Protein 6YSB (pdb70)

Nearest PDB structures (foldseek):
  6ysb-assembly2_A  TM=1.001E+00  e=8.810E-78  Pyrus ussuriensis x Pyrus communis
  6ytz-assembly1_A-2  TM=9.873E-01  e=4.097E-73  Malus domestica
  6eow-assembly1_A  TM=9.818E-01  e=2.824E-66  Rubus idaeus
  6eow-assembly2_D-2  TM=9.866E-01  e=6.032E-65  Rubus idaeus
  4nh4-assembly1_A  TM=9.826E-01  e=3.042E-58  Zingiber officinale

InterPro domains:
  IPR011032 GroES-like superfamily [SSF50129] (9-176)
  IPR011032 GroES-like superfamily [SSF50129] (292-344)
  IPR013149 Alcohol dehydrogenase-like, C-terminal [PF00107] (171-303)
  IPR020843 Enoylreductase domain [SM00829] (47-344)
  IPR036291 NAD(P)-binding domain superfamily [SSF51735] (138-308)
  IPR041694 Oxidoreductase, N-terminal domain [PF16884] (12-121)
  IPR045010 Medium-chain dehydrogenase/reductase [PTHR43205] (10-347)

Radius of gyration: 29.56 Å; Cα contacts (8 Å, |Δi|>4): 1558; chains: 2; bounding box: 52×94×72 Å

Organism: NCBI:txid2448454

Sequence (678 aa):
ISNKQVILKDYVTGFPKESDMQLTTATTKLKLPEGSKGVLVKNLYLSCDPYMRSRMTKREPGASDSFDAGSPIVGYGVAKVLESGDPKFKKGDLIWGMTGWEEYSVITSTESLFKIQHIDVPLSYYTGILGMPGMTAYAGFYEICNPKKGETVFVSAASGAVGQLVGQFAKLLGCYVVGSAGSKEKVDLLKNKFGFDKAFNYKEEPDLDAALKRYFPEGIDIYFENVGGKMLDAVLPNMRVHGRIAVCGLISQYNIDEPEGCRNLMYLIIKQVRMQGFLVFSYYHLYEKFLEMVLPAIKEGKLTYVEDVVEGLESAPAALIGLYAGRNVGKQVVVVSREISNKQVILKDYVTGFPKESDMQLTTATTKLKLPEGSKGVLVKNLYLSCDPYMRSRMTKREPGASDSFDAGSPIVGYGVAKVLESGDPKFKKGDLIWGMTGWEEYSVITSTESLFKIQHIDVPLSYYTGILGMPGMTAYAGFYEICNPKKGETVFVSAASGAVGQLVGQFAKLLGCYVVGSAGSKEKVDLLKNKFGFDKAFNYKEEPDLDAALKRYFPEGIDIYFENVGGKMLDAVLPNMRVHGRIAVCGLISQYNIDEPEGCRNLMYLIIKQVRMQGFLVFSYYHLYEKFLEMVLPAIKEGKLTYVEDVVEGLESAPAALIGLYAGRNVGKQVVVVSRE

Solvent-accessible surface area: 30270 Å² total; per-residue (Å²): 119,67,9,76,25,0,24,0,95,73,89,11,138,42,93,2,118,92,61,6,10,87,68,56,83,31,117,30,194,48,148,11,79,179,73,26,89,0,0,5,0,50,0,2,21,0,0,1,2,69,72,0,15,16,42,0,46,113,80,140,115,74,62,97,120,18,4,94,42,55,44,28,0,49,0,25,2,0,2,59,0,25,71,39,33,17,133,127,7,146,154,38,28,39,2,14,4,64,6,6,0,20,42,29,4,65,22,106,58,4,142,98,21,47,61,9,141,86,112,92,11,74,33,8,38,2,1,0,2,0,0,20,6,0,0,11,0,16,0,0,0,66,84,5,0,104,27,147,160,58,27,28,0,0,0,0,40,0,8,25,10,25,1,2,2,0,0,10,1,0,67,101,60,38,3,74,0,0,0,1,5,17,34,106,56,20,17,21,10,0,79,41,68,8,38,7,54,47,4,5,28,86,121,133,41,140,71,18,46,52,0,0,100,131,31,4,111,146,10,0,13,0,0,0,0,18,26,1,16,114,7,14,24,15,0,0,37,8,4,92,87,112,0,21,1,0,28,36,25,63,49,13,82,89,49,154,139,38,70,130,50,49,212,43,80,126,63,45,128,97,67,112,16,92,76,70,51,24,88,13,112,78,43,71,141,19,12,106,113,0,10,132,72,0,8,68,14,24,102,116,58,126,4,35,16,27,54,39,80,19,102,15,3,83,50,0,10,45,12,0,11,8,22,18,34,33,161,19,40,1,9,7,0,0,7,25,28,128,141,144,62,9,77,25,0,22,0,95,73,85,5,136,30,91,1,133,92,72,24,9,86,71,58,85,34,113,27,154,65,129,30,78,183,70,27,164,0,0,4,0,52,0,2,25,0,0,2,3,68,76,0,7,11,48,0,34,127,83,127,104,68,56,91,97,23,8,84,34,54,37,30,0,48,0,35,1,0,0,60,1,33,70,40,34,29,133,128,3,144,134,43,29,30,0,14,0,59,5,5,0,20,41,41,4,64,18,106,51,15,146,82,13,44,96,13,140,60,117,97,10,70,34,7,37,2,2,0,2,0,0,21,6,0,0,11,0,15,0,0,0,59,76,6,0,86,23,94,172,58,19,28,0,0,0,0,38,0,7,21,12,27,1,2,3,0,0,12,0,0,70,96,61,34,3,75,0,0,0,1,3,14,36,108,54,21,16,19,13,0,77,40,64,8,39,8,59,59,1,6,21,65,129,137,39,139,72,26,52,43,0,0,104,134,18,4,114,134,12,0,13,0,0,0,0,18,22,0,17,71,2,15,23,14,0,0,37,8,4,92,83,116,0,18,1,0,28,34,25,59,52,12,93,91,57,150,143,33,76,135,52,51,194,42,77,125,62,43,129,97,58,107,17,92,73,69,50,24,85,17,120,77,43,70,142,23,12,107,100,0,14,135,66,0,6,70,11,23,91,111,58,130,2,36,15,25,54,34,68,34,94,14,3,101,34,0,10,44,8,0,12,9,21,18,37,33,157,21,38,1,9,7,0,0,5,26,26,139,134

Foldseek 3Di:
DKKWFWAQADQDDAQDDLVSTDIDIDDDPQDDPPPFQWFKWFFFKFFQDLVLSVLSHQDDPPPVHHDDNGFFRKGKGKTATCGHNHVVDDGGFIKIFIAGLMRMGTDRDCPGIDGDDDVVDPSNCCNACLHDLVLLLVCLQVVFFVDAAAFEEEEECLQARNNLNNQLVCVVRNYQYEYEAADPVQQCCCCPVSPHNGYDHPNPDPALLVVQCVRQVQAHQEYAAAAAFPNVLSRLVRYAAAHEYEHEHRSNVSHPPTDDDRDRCVSCVVRVYHYDYDHSVVPCVCSVVSCVPVVVCVVVVSGDFDEQEAEASVCVSVLNSCVSVSNTGYIYMYGHDND/DKKWFWFQAAQDDAADDLVSIDIDIDDDPQDDPPPFQWFKWFFFKFFQDLVLRVQSHQDDPDPVHHDDHPFFRKGKTKTATCDHNHVVDDGGWIKIDIFGLMRMGTDRDCPGIDTDDDVVDPSNCCNACLHDLVLLLCCLQVVFFVDAAAFEEEEEVLQARNNLNNQLVQVVRNYQYEYEAADPVQQCCCCPVRPHNGYDHPNPDPQLLVVQCVRQVQAHQEYAAAAAFPNVLSRLVRYAAQHEYEHEHRSNVSNPPTDPDRDRCVSCVVRVYHYDYDDSVVPCVCSVVSCVPPVVCPVVVSGDFDEQEAEASVCVSVQNSCVSVRNTRYTYMYGHHND

Secondary structure (DSSP, 8-state):
-EEEEEEE-S---SS--GGGEEEEEEE----PPTT--SEEEEEEEEEE-THHHHHTS--SS----PPPTTSB-EEEEEEEEEEESSTT--TT-EEEEEEESBSEEEES--TT-EE----SS-GGGGGTTTSHHHHHHHIIIIIIS---TT-EEEESSTTSHHHHHHHHHHHHHT-EEEEEESSHHHHHHHHHTS--SEEEEGGG-S-HHHHHHHH-TT-EEEEEESS-HHHHHHHGGGEEEEEEEEE---GGGG-TTS--S---THHHHHTT-EEEE--GGGGGGGHHHHHHHHHHHHHTTSS---EEEEESGGGHHHHHHHHHTT--SSEEEEES---/-EEEEEEE-S---SS--GGGEEEEEEE----PPTT--SEEEEEEEEEE-GGGGGGGS--SS----PPPTTSB-EEEEEEEEEEESSTTS-TT-EEEEEEESBSEEEES--TTEEE----SS-GGGGGTTTSHHHHHHHIIIIIIS---TT-EEEETTTTSHHHHHHHHHHHHHT-EEEEEESSHHHHHHHHHTS--SEEEEGGG-S-HHHHHHHH-TT-EEEEEESS-HHHHHHHGGGEEEEEEEEE---GGGG-TTSPPS---THHHHHTT-EEEE--GGGGGGGHHHHHHHHHHHHHTTSS---EEEEESGGGHHHHHHHHHTT-S-SEEEEES---

B-factor: mean 25.95, std 15.68, range [11.74, 223.06]

Structure (mmCIF, N/CA/C/O backbone):
data_6YSB
#
_entry.id   6YSB
#
_cell.length_a   156.609
_cell.length_b   68.666
_cell.length_c   68.944
_cell.angle_alpha   90.000
_cell.angle_beta   111.380
_cell.angle_gamma   90.000
#
_symmetry.space_group_name_H-M   'C 1 2 1'
#
loop_
_entity.id
_entity.type
_entity.pdbx_description
1 polymer '2-alkenal reductase (NADP(+)-dependent)-like'
2 non-polymer 'SULFATE ION'
3 water water
#
loop_
_atom_site.group_PDB
_atom_site.id
_atom_site.type_symbol
_atom_site.label_atom_id
_atom_site.label_alt_id
_atom_site.label_comp_id
_atom_site.label_asym_id
_atom_site.label_entity_id
_atom_site.label_seq_id
_atom_site.pdbx_PDB_ins_code
_atom_site.Cartn_x
_atom_site.Cartn_y
_atom_site.Cartn_z
_atom_site.occupancy
_atom_site.B_iso_or_equiv
_atom_site.auth_seq_id
_atom_site.auth_comp_id
_atom_site.auth_asym_id
_atom_site.auth_atom_id
_atom_site.pdbx_PDB_model_num
ATOM 1 N N . ILE A 1 9 ? -23.588 10.256 19.529 1.00 38.20 9 ILE B N 1
ATOM 2 C CA . ILE A 1 9 ? -23.873 8.924 20.161 1.00 35.64 9 ILE B CA 1
ATOM 3 C C . ILE A 1 9 ? -22.593 8.096 20.004 1.00 33.06 9 ILE B C 1
ATOM 4 O O . ILE A 1 9 ? -21.926 8.183 18.957 1.00 32.36 9 ILE B O 1
ATOM 9 N N . SER A 1 10 ? -22.172 7.403 21.063 1.00 33.65 10 SER B N 1
ATOM 10 C CA . SER A 1 10 ? -21.041 6.456 20.994 1.00 29.55 10 SER B CA 1
ATOM 11 C C . SER A 1 10 ? -21.406 5.290 20.081 1.00 26.81 10 SER B C 1
ATOM 12 O O . SER A 1 10 ? -22.523 4.800 20.174 1.00 33.17 10 SER B O 1
ATOM 15 N N . ASN A 1 11 ? -20.450 4.836 19.296 1.00 25.68 11 ASN B N 1
ATOM 16 C CA . ASN A 1 11 ? -20.646 3.675 18.399 1.00 21.57 11 ASN B CA 1
ATOM 17 C C . ASN A 1 11 ? -19.421 2.763 18.609 1.00 20.41 11 ASN B C 1
ATOM 18 O O . ASN A 1 11 ? -18.455 2.904 17.863 1.00 23.12 11 ASN B O 1
ATOM 23 N N . LYS A 1 12 ? -19.531 1.777 19.489 1.00 22.35 12 LYS B N 1
ATOM 24 C CA . LYS A 1 12 ? -18.430 0.791 19.662 1.00 22.12 12 LYS B CA 1
ATOM 25 C C . LYS A 1 12 ? -18.367 -0.077 18.407 1.00 21.26 12 LYS B C 1
ATOM 26 O O . LYS A 1 12 ? -19.424 -0.373 17.834 1.00 21.30 12 LYS B O 1
ATOM 32 N N . GLN A 1 13 ? -17.175 -0.456 18.016 1.00 21.65 13 GLN B N 1
ATOM 33 C CA . GLN A 1 13 ? -16.890 -1.222 16.795 1.00 20.61 13 GLN B CA 1
ATOM 34 C C . GLN A 1 13 ? -15.837 -2.275 17.089 1.00 20.75 13 GLN B C 1
ATOM 35 O O . GLN A 1 13 ? -14.910 -2.066 17.939 1.00 22.68 13 GLN B O 1
ATOM 41 N N . VAL A 1 14 ? -15.865 -3.322 16.300 1.00 20.03 14 VAL B N 1
ATOM 42 C CA . VAL A 1 14 ? -14.790 -4.330 16.254 1.00 19.40 14 VAL B CA 1
ATOM 43 C C . VAL A 1 14 ? -14.112 -4.186 14.894 1.00 19.07 14 VAL B C 1
ATOM 44 O O . VAL A 1 14 ? -14.663 -4.603 13.848 1.00 20.46 14 VAL B O 1
ATOM 48 N N . ILE A 1 15 ? -12.956 -3.544 14.904 1.00 19.56 15 ILE B N 1
ATOM 49 C CA . ILE A 1 15 ? -12.165 -3.237 13.708 1.00 20.26 15 ILE B CA 1
ATOM 50 C C . ILE A 1 15 ? -11.264 -4.447 13.386 1.00 23.06 15 ILE B C 1
ATOM 51 O O . ILE A 1 15 ? -10.670 -5.071 14.301 1.00 24.57 15 ILE B O 1
ATOM 56 N N . LEU A 1 16 ? -11.205 -4.835 12.110 1.00 23.84 16 LEU B N 1
ATOM 57 C CA . LEU A 1 16 ? -10.097 -5.694 11.640 1.00 26.48 16 LEU B CA 1
ATOM 58 C C . LEU A 1 16 ? -8.878 -4.813 11.517 1.00 23.08 16 LEU B C 1
ATOM 59 O O . LEU A 1 16 ? -8.782 -4.006 10.601 1.00 24.05 16 LEU B O 1
ATOM 64 N N . LYS A 1 17 ? -7.901 -5.012 12.376 1.00 25.17 17 LYS B N 1
ATOM 65 C CA . LYS A 1 17 ? -6.742 -4.112 12.359 1.00 27.14 17 LYS B CA 1
ATOM 66 C C . LYS A 1 17 ? -5.801 -4.558 11.238 1.00 28.64 17 LYS B C 1
ATOM 67 O O . LYS A 1 17 ? -5.314 -3.734 10.493 1.00 32.54 17 LYS B O 1
ATOM 73 N N . ASP A 1 18 ? -5.554 -5.860 11.171 1.00 34.03 18 ASP B N 1
ATOM 74 C CA . ASP A 1 18 ? -4.524 -6.455 10.289 1.00 43.45 18 ASP B CA 1
ATOM 75 C C . ASP A 1 18 ? -5.121 -7.614 9.522 1.00 36.22 18 ASP B C 1
ATOM 76 O O . ASP A 1 18 ? -5.795 -8.432 10.206 1.00 36.50 18 ASP B O 1
ATOM 81 N N . TYR A 1 19 ? -4.791 -7.696 8.218 1.00 35.85 19 TYR B N 1
ATOM 82 C CA . TYR A 1 19 ? -5.006 -8.904 7.382 1.00 58.02 19 TYR B CA 1
ATOM 83 C C . TYR A 1 19 ? -4.267 -10.057 8.069 1.00 55.23 19 TYR B C 1
ATOM 84 O O . TYR A 1 19 ? -3.106 -9.911 8.684 1.00 123.07 19 TYR B O 1
ATOM 93 N N . VAL A 1 20 ? -4.962 -11.190 8.034 1.00 74.07 20 VAL B N 1
ATOM 94 C CA . VAL A 1 20 ? -4.553 -12.420 8.753 1.00 50.14 20 VAL B CA 1
ATOM 95 C C . VAL A 1 20 ? -3.710 -13.269 7.797 1.00 41.53 20 VAL B C 1
ATOM 96 O O . VAL A 1 20 ? -4.079 -13.456 6.585 1.00 46.02 20 VAL B O 1
ATOM 100 N N . THR A 1 21 ? -2.642 -13.803 8.357 1.00 36.73 21 THR B N 1
ATOM 101 C CA . THR A 1 21 ? -1.753 -14.852 7.760 1.00 51.49 21 THR B CA 1
ATOM 102 C C . THR A 1 21 ? -1.900 -16.178 8.553 1.00 60.79 21 THR B C 1
ATOM 103 O O . THR A 1 21 ? -2.404 -17.164 7.972 1.00 51.28 21 THR B O 1
ATOM 107 N N . GLY A 1 22 ? -1.485 -16.244 9.823 1.00 60.21 22 GLY B N 1
ATOM 108 C CA . GLY A 1 22 ? -1.563 -17.499 10.604 1.00 47.14 22 GLY B CA 1
ATOM 109 C C . GLY A 1 22 ? -2.998 -17.881 11.018 1.00 46.63 22 GLY B C 1
ATOM 110 O O . GLY A 1 22 ? -3.986 -17.505 10.358 1.00 48.85 22 GLY B O 1
ATOM 111 N N . PHE A 1 23 ? -3.138 -18.629 12.106 1.00 36.74 23 PHE B N 1
ATOM 112 C CA . PHE A 1 23 ? -4.460 -18.899 12.712 1.00 30.95 23 PHE B CA 1
ATOM 113 C C . PHE A 1 23 ? -4.912 -17.586 13.329 1.00 27.25 23 PHE B C 1
ATOM 114 O O . PHE A 1 23 ? -4.078 -16.886 13.889 1.00 27.64 23 PHE B O 1
ATOM 122 N N . PRO A 1 24 ? -6.180 -17.127 13.149 1.00 21.31 24 PRO B N 1
ATOM 123 C CA . PRO A 1 24 ? -6.568 -15.811 13.679 1.00 24.11 24 PRO B CA 1
ATOM 124 C C . PRO A 1 24 ? -6.343 -15.699 15.207 1.00 23.12 24 PRO B C 1
ATOM 125 O O . PRO A 1 24 ? -6.570 -16.690 15.905 1.00 22.57 24 PRO B O 1
ATOM 129 N N . LYS A 1 25 ? -6.061 -14.499 15.717 1.00 23.57 25 LYS B N 1
ATOM 130 C CA . LYS A 1 25 ? -5.997 -14.229 17.185 1.00 25.84 25 LYS B CA 1
ATOM 131 C C . LYS A 1 25 ? -6.851 -13.032 17.545 1.00 22.87 25 LYS B C 1
ATOM 132 O O . LYS A 1 25 ? -7.113 -12.197 16.669 1.00 22.29 25 LYS B O 1
ATOM 138 N N . GLU A 1 26 ? -7.252 -12.939 18.823 1.00 22.12 26 GLU B N 1
ATOM 139 C CA . GLU A 1 26 ? -8.064 -11.820 19.340 1.00 22.88 26 GLU B CA 1
ATOM 140 C C . GLU A 1 26 ? -7.456 -10.485 18.938 1.00 25.92 26 GLU B C 1
ATOM 141 O O . GLU A 1 26 ? -8.221 -9.603 18.580 1.00 24.97 26 GLU B O 1
ATOM 147 N N . SER A 1 27 ? -6.132 -10.354 18.978 1.00 27.26 27 SER B N 1
ATOM 148 C CA . SER A 1 27 ? -5.457 -9.064 18.740 1.00 26.17 27 SER B CA 1
ATOM 149 C C . SER A 1 27 ? -5.432 -8.704 17.265 1.00 24.13 27 SER B C 1
ATOM 150 O O . SER A 1 27 ? -5.030 -7.605 16.930 1.00 29.06 27 SER B O 1
ATOM 153 N N . ASP A 1 28 ? -5.854 -9.583 16.367 1.00 23.31 28 ASP B N 1
ATOM 154 C CA . ASP A 1 28 ? -6.018 -9.135 14.960 1.00 24.23 28 ASP B CA 1
ATOM 155 C C . ASP A 1 28 ? -7.228 -8.195 14.840 1.00 22.60 28 ASP B C 1
ATOM 156 O O . ASP A 1 28 ? -7.274 -7.450 13.859 1.00 24.16 28 ASP B O 1
ATOM 161 N N . MET A 1 29 ? -8.076 -8.152 15.857 1.00 21.69 29 MET B N 1
ATOM 162 C CA . MET A 1 29 ? -9.223 -7.226 15.946 1.00 21.94 29 MET B CA 1
ATOM 163 C C . MET A 1 29 ? -8.935 -6.165 17.002 1.00 24.55 29 MET B C 1
ATOM 164 O O . MET A 1 29 ? -8.112 -6.429 17.947 1.00 24.53 29 MET B O 1
ATOM 169 N N . GLN A 1 30 ? -9.499 -4.990 16.839 1.00 23.07 30 GLN B N 1
ATOM 170 C CA . GLN A 1 30 ? -9.390 -3.885 17.822 1.00 21.58 30 GLN B CA 1
ATOM 171 C C . GLN A 1 30 ? -10.781 -3.336 18.191 1.00 20.71 30 GLN B C 1
ATOM 172 O O . GLN A 1 30 ? -11.516 -2.847 17.278 1.00 23.69 30 GLN B O 1
ATOM 178 N N . LEU A 1 31 ? -11.141 -3.436 19.490 1.00 21.00 31 LEU B N 1
ATOM 179 C CA . LEU A 1 31 ? -12.318 -2.742 20.024 1.00 22.52 31 LEU B CA 1
ATOM 180 C C . LEU A 1 31 ? -12.037 -1.247 20.021 1.00 23.54 31 LEU B C 1
ATOM 181 O O . LEU A 1 31 ? -10.978 -0.800 20.517 1.00 24.97 31 LEU B O 1
ATO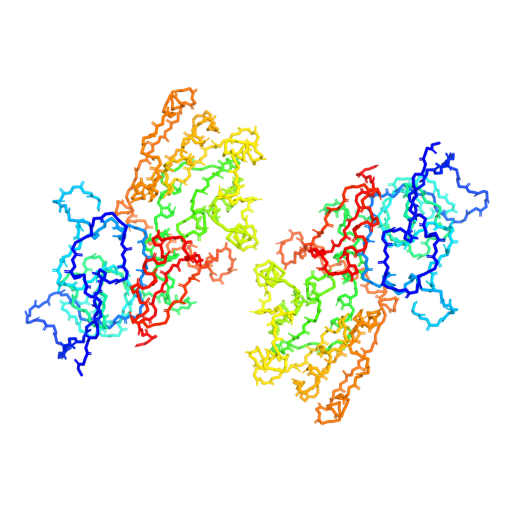M 186 N N . THR A 1 32 ? -12.991 -0.466 19.518 1.00 21.31 32 THR B N 1
ATOM 187 C CA . THR A 1 32 ? -12.827 1.018 19.448 1.00 24.96 32 THR B CA 1
ATOM 188 C C . THR A 1 32 ? -14.180 1.664 19.659 1.00 24.18 32 THR B C 1
ATOM 189 O O . THR A 1 32 ? -15.143 1.016 19.446 1.00 26.72 32 THR B O 1
ATOM 193 N N . THR A 1 33 ? -14.216 2.925 20.071 1.00 25.04 33 THR B N 1
ATOM 194 C CA . THR A 1 33 ? -15.478 3.673 20.212 1.00 27.70 33 THR B CA 1
ATOM 195 C C . THR A 1 33 ? -15.422 4.806 19.200 1.00 26.52 33 THR B C 1
ATOM 196 O O . THR A 1 33 ? -14.665 5.771 19.412 1.00 31.76 33 THR B O 1
ATOM 200 N N . ALA A 1 34 ? -16.181 4.663 18.119 1.00 27.79 34 ALA B N 1
ATOM 201 C CA . ALA A 1 34 ? -16.468 5.750 17.171 1.00 28.54 34 ALA B CA 1
ATOM 202 C C . ALA A 1 34 ? -17.616 6.584 17.725 1.00 26.42 34 ALA B C 1
ATOM 203 O O . ALA A 1 34 ? -18.161 6.282 18.826 1.00 30.33 34 ALA B O 1
ATOM 205 N N . THR A 1 35 ? -18.024 7.564 16.951 1.00 29.86 35 THR B N 1
ATOM 206 C CA . THR A 1 35 ? -19.213 8.386 17.235 1.00 29.33 35 THR B CA 1
ATOM 207 C C . THR A 1 35 ? -20.095 8.397 15.996 1.00 27.59 35 THR B C 1
ATOM 208 O O . THR A 1 35 ? -19.623 8.043 14.878 1.00 33.17 35 THR B O 1
ATOM 212 N N . THR A 1 36 ? -21.360 8.670 16.228 1.00 31.58 36 THR B N 1
ATOM 213 C CA . THR A 1 36 ? -22.333 8.807 15.130 1.00 30.68 36 THR B CA 1
ATOM 214 C C . THR A 1 36 ? -23.337 9.872 15.526 1.00 30.66 36 THR B C 1
ATOM 215 O O . THR A 1 36 ? -23.539 10.037 16.734 1.00 31.15 36 THR B O 1
ATOM 219 N N . LYS A 1 37 ? -23.969 10.539 14.553 1.00 30.39 37 LYS B N 1
ATOM 220 C CA . LYS A 1 37 ? -25.174 11.382 14.811 1.00 29.69 37 LYS B CA 1
ATOM 221 C C . LYS A 1 37 ? -26.478 10.704 14.373 1.00 28.03 37 LYS B C 1
ATOM 222 O O . LYS A 1 37 ? -27.525 11.362 14.476 1.00 31.51 37 LYS B O 1
ATOM 228 N N . LEU A 1 38 ? -26.417 9.432 13.989 1.00 28.64 38 LEU B N 1
ATOM 229 C CA . LEU A 1 38 ? -27.597 8.598 13.623 1.00 28.43 38 LEU B CA 1
ATOM 230 C C . LEU A 1 38 ? -28.358 9.282 12.490 1.00 31.97 38 LEU B C 1
ATOM 231 O O . LEU A 1 38 ? -29.594 9.349 12.549 1.00 40.01 38 LEU B O 1
ATOM 236 N N . LYS A 1 39 ? -27.629 9.723 11.477 1.00 28.07 39 LYS B N 1
ATOM 237 C CA . LYS A 1 39 ? -28.176 10.365 10.252 1.00 31.47 39 LYS B CA 1
ATOM 238 C C . LYS A 1 39 ? -27.633 9.599 9.041 1.00 28.94 39 LYS B C 1
ATOM 239 O O . LYS A 1 39 ? -26.400 9.409 8.886 1.00 29.55 39 LYS B O 1
ATOM 245 N N . LEU A 1 40 ? -28.550 9.202 8.185 1.00 28.01 40 LEU B N 1
ATOM 246 C CA . LEU A 1 40 ? -28.163 8.537 6.937 1.00 25.22 40 LEU B CA 1
ATOM 247 C C . LEU A 1 40 ? -27.497 9.566 6.038 1.00 27.65 40 LEU B C 1
ATOM 248 O O . LEU A 1 40 ? -28.032 10.667 5.917 1.00 29.47 40 LEU B O 1
ATOM 253 N N . PRO A 1 41 ? -26.345 9.253 5.397 1.00 27.52 41 PRO B N 1
ATOM 254 C CA . PRO A 1 41 ? -25.753 10.144 4.417 1.00 29.66 41 PRO B CA 1
ATOM 255 C C . PRO A 1 41 ? -26.798 10.593 3.385 1.00 28.73 41 PRO B C 1
ATOM 256 O O . PRO A 1 41 ? -27.702 9.872 2.989 1.00 28.51 41 PRO B O 1
ATOM 260 N N . GLU A 1 42 ? -26.652 11.834 2.965 1.00 37.61 42 GLU B N 1
ATOM 261 C CA . GLU A 1 42 ? -27.522 12.435 1.932 1.00 36.24 42 GLU B CA 1
ATOM 262 C C . GLU A 1 42 ? -27.458 11.570 0.669 1.00 38.74 42 GLU B C 1
ATOM 263 O O . GLU A 1 42 ? -26.332 11.189 0.264 1.00 31.77 42 GLU B O 1
ATOM 269 N N . GLY A 1 43 ? -28.604 11.264 0.063 1.00 36.69 43 GLY B N 1
ATOM 270 C CA . GLY A 1 43 ? -28.642 10.507 -1.197 1.00 43.07 43 GLY B CA 1
ATOM 271 C C . GLY A 1 43 ? -28.516 9.008 -0.981 1.00 38.27 43 GLY B C 1
ATOM 272 O O . GLY A 1 43 ? -28.600 8.268 -1.975 1.00 34.81 43 GLY B O 1
ATOM 273 N N . SER A 1 44 ? -28.365 8.546 0.262 1.00 33.06 44 SER B N 1
ATOM 274 C CA . SER A 1 44 ? -28.272 7.093 0.541 1.00 33.29 44 SER B CA 1
ATOM 275 C C . SER A 1 44 ? -29.576 6.424 0.098 1.00 27.78 44 SER B C 1
ATOM 276 O O . SER A 1 44 ? -30.644 6.946 0.396 1.00 31.16 44 SER B O 1
ATOM 279 N N . LYS A 1 45 ? -29.449 5.263 -0.525 1.00 27.75 45 LYS B N 1
ATOM 280 C CA . LYS A 1 45 ? -30.593 4.380 -0.814 1.00 32.50 45 LYS B CA 1
ATOM 281 C C . LYS A 1 45 ? -30.646 3.263 0.220 1.00 35.09 45 LYS B C 1
ATOM 282 O O . LYS A 1 45 ? -31.377 2.292 0.076 1.00 32.23 45 LYS B O 1
ATOM 285 N N . GLY A 1 46 ? -29.823 3.369 1.262 1.00 29.60 46 GLY B N 1
ATOM 286 C CA . GLY A 1 46 ? -29.622 2.268 2.218 1.00 25.40 46 GLY B CA 1
ATOM 287 C C . GLY A 1 46 ? -30.385 2.475 3.503 1.00 24.76 46 GLY B C 1
ATOM 288 O O . GLY A 1 46 ? -31.320 3.309 3.545 1.00 26.92 46 GLY B O 1
ATOM 289 N N . VAL A 1 47 ? -29.957 1.806 4.571 1.00 21.88 47 VAL B N 1
ATOM 290 C CA . VAL A 1 47 ? -30.637 2.007 5.876 1.00 21.81 47 VAL B CA 1
ATOM 291 C C . VAL A 1 47 ? -29.560 2.277 6.912 1.00 22.13 47 VAL B C 1
ATOM 292 O O . VAL A 1 47 ? -28.406 1.716 6.799 1.00 22.77 47 VAL B O 1
ATOM 296 N N . LEU A 1 48 ? -29.969 3.030 7.933 1.00 22.50 48 LEU B N 1
ATOM 297 C CA . LEU A 1 48 ? -29.165 3.165 9.177 1.00 21.66 48 LEU B CA 1
ATOM 298 C C . LEU A 1 48 ? -29.825 2.289 10.236 1.00 21.80 48 LEU B C 1
ATOM 299 O O . LEU A 1 48 ? -31.046 2.455 10.423 1.00 25.47 48 LEU B O 1
ATOM 304 N N . VAL A 1 49 ? -29.071 1.368 10.836 1.00 21.41 49 VAL B N 1
ATOM 305 C CA . VAL A 1 49 ? -29.684 0.370 11.745 1.00 21.98 49 VAL B CA 1
ATOM 306 C C . VAL A 1 49 ? -28.957 0.329 13.072 1.00 20.32 49 VAL B C 1
ATOM 307 O O . VAL A 1 49 ? -27.767 0.732 13.150 1.00 21.31 49 VAL B O 1
ATOM 311 N N . LYS A 1 50 ? -29.689 -0.022 14.112 1.00 20.07 50 LYS B N 1
ATOM 312 C CA . LYS A 1 50 ? -29.123 -0.374 15.426 1.00 22.94 50 LYS B CA 1
ATOM 313 C C . LYS A 1 50 ? -28.984 -1.888 15.419 1.00 23.85 50 LYS B C 1
ATOM 314 O O . LYS A 1 50 ? -29.978 -2.601 15.257 1.00 22.59 50 LYS B O 1
ATOM 320 N N . ASN A 1 51 ? -27.763 -2.358 15.553 1.00 20.29 51 ASN B N 1
ATOM 321 C CA . ASN A 1 51 ? -27.515 -3.813 15.530 1.00 18.88 51 ASN B CA 1
ATOM 322 C C . ASN A 1 51 ? -27.941 -4.443 16.850 1.00 18.86 51 ASN B C 1
ATOM 323 O O . ASN A 1 51 ? -27.520 -3.928 17.932 1.00 21.49 51 ASN B O 1
ATOM 328 N N . LEU A 1 52 ? -28.694 -5.536 16.803 1.00 18.96 52 LEU B N 1
ATOM 329 C CA . LEU A 1 52 ? -29.197 -6.229 17.988 1.00 20.34 52 LEU B CA 1
ATOM 330 C C . LEU A 1 52 ? -28.380 -7.499 18.210 1.00 21.23 52 LEU B C 1
ATOM 331 O O . LEU A 1 52 ? -27.930 -7.705 19.334 1.00 22.73 52 LEU B O 1
ATOM 336 N N . TYR A 1 53 ? -28.269 -8.342 17.190 1.00 19.81 53 TYR B N 1
ATOM 337 C CA . TYR A 1 53 ? -27.570 -9.637 17.299 1.00 20.75 53 TYR B CA 1
ATOM 338 C C . TYR A 1 53 ? -26.597 -9.758 16.133 1.00 19.21 53 TYR B C 1
ATOM 339 O O . TYR A 1 53 ? -26.898 -9.337 14.972 1.00 20.00 53 TYR B O 1
ATOM 348 N N . LEU A 1 54 ? -25.445 -10.365 16.416 1.00 18.12 54 LEU B N 1
ATOM 349 C CA . LEU A 1 54 ? -24.439 -10.690 15.380 1.00 17.74 54 LEU B CA 1
ATOM 350 C C . LEU A 1 54 ? -24.110 -12.170 15.392 1.00 20.57 54 LEU B C 1
ATOM 351 O O . LEU A 1 54 ? -23.963 -12.763 16.452 1.00 21.52 54 LEU B O 1
ATOM 356 N N . SER A 1 55 ? -23.997 -12.764 14.205 1.00 20.04 55 SER B N 1
ATOM 357 C CA . SER A 1 55 ? -23.616 -14.177 14.042 1.00 22.55 55 SER B CA 1
ATOM 358 C C . SER A 1 55 ? -22.073 -14.319 14.029 1.00 23.24 55 SER B C 1
ATOM 359 O O . SER A 1 55 ? -21.392 -13.577 13.322 1.00 23.68 55 SER B O 1
ATOM 362 N N . CYS A 1 56 ? -21.527 -15.383 14.632 1.00 24.74 56 CYS B N 1
ATOM 363 C CA . CYS A 1 56 ? -20.196 -15.912 14.228 1.00 27.28 56 CYS B CA 1
ATOM 364 C C . CYS A 1 56 ? -20.488 -17.136 13.403 1.00 26.96 56 CYS B C 1
ATOM 365 O O . CYS A 1 56 ? -21.055 -18.114 13.980 1.00 26.21 56 CYS B O 1
ATOM 368 N N . ASP A 1 57 ? -20.046 -17.067 12.159 1.00 29.10 57 ASP B N 1
ATOM 369 C CA . ASP A 1 57 ? -20.360 -18.118 11.169 1.00 31.46 57 ASP B CA 1
ATOM 370 C C . ASP A 1 57 ? -19.047 -18.634 10.649 1.00 33.62 57 ASP B C 1
ATOM 371 O O . ASP A 1 57 ? -18.141 -17.843 10.323 1.00 28.81 57 ASP B O 1
ATOM 376 N N . PRO A 1 58 ? -18.955 -19.981 10.573 1.00 29.66 58 PRO B N 1
ATOM 377 C CA . PRO A 1 58 ? -17.661 -20.569 10.281 1.00 32.19 58 PRO B CA 1
ATOM 378 C C . PRO A 1 58 ? -17.046 -19.883 9.060 1.00 27.80 58 PRO B C 1
ATOM 379 O O . PRO A 1 58 ? -15.840 -19.739 9.075 1.00 39.39 58 PRO B O 1
ATOM 383 N N . TYR A 1 59 ? -17.849 -19.645 7.976 1.00 27.21 59 TYR B N 1
ATOM 384 C CA . TYR A 1 59 ? -17.321 -19.069 6.709 1.00 30.09 59 TYR B CA 1
ATOM 385 C C . TYR A 1 59 ? -16.519 -17.795 6.949 1.00 31.69 59 TYR B C 1
ATOM 386 O O . TYR A 1 59 ? -15.757 -17.343 6.034 1.00 36.47 59 TYR B O 1
ATOM 395 N N . MET A 1 60 ? -16.711 -17.138 8.083 1.00 25.41 60 MET B N 1
ATOM 396 C CA . MET A 1 60 ? -16.047 -15.824 8.276 1.00 28.39 60 MET B CA 1
ATOM 397 C C . MET A 1 60 ? -14.510 -16.018 8.398 1.00 28.12 60 MET B C 1
ATOM 398 O O . MET A 1 60 ? -13.778 -15.127 7.949 1.00 30.07 60 MET B O 1
ATOM 403 N N . ARG A 1 61 ? -14.049 -17.203 8.863 1.00 46.17 61 ARG B N 1
ATOM 404 C CA . ARG A 1 61 ? -12.599 -17.572 8.955 1.00 107.00 61 ARG B CA 1
ATOM 405 C C . ARG A 1 61 ? -11.811 -17.181 7.694 1.00 120.29 61 ARG B C 1
ATOM 406 O O . ARG A 1 61 ? -10.645 -16.695 7.798 1.00 202.79 61 ARG B O 1
ATOM 414 N N . SER A 1 62 ? -12.419 -17.481 6.547 1.00 141.01 62 SER B N 1
ATOM 415 C CA . SER A 1 62 ? -11.864 -17.329 5.178 1.00 104.70 62 SER B CA 1
ATOM 416 C C . SER A 1 62 ? -11.741 -15.850 4.806 1.00 37.86 62 SER B C 1
ATOM 417 O O . SER A 1 62 ? -10.966 -15.535 3.954 1.00 50.39 62 SER B O 1
ATOM 420 N N . ARG A 1 63 ? -12.562 -14.968 5.404 1.00 31.38 63 ARG B N 1
ATOM 421 C CA . ARG A 1 63 ? -12.554 -13.517 5.048 1.00 30.56 63 ARG B CA 1
ATOM 422 C C . ARG A 1 63 ? -11.428 -12.803 5.844 1.00 28.30 63 ARG B C 1
ATOM 423 O O . ARG A 1 63 ? -11.162 -11.619 5.577 1.00 31.53 63 ARG B O 1
ATOM 431 N N . MET A 1 64 ? -10.720 -13.507 6.747 1.00 44.60 64 MET B N 1
ATOM 432 C CA . MET A 1 64 ? -9.655 -12.814 7.522 1.00 64.63 64 MET B CA 1
ATOM 433 C C . MET A 1 64 ? -8.432 -12.559 6.638 1.00 87.24 64 MET B C 1
ATOM 434 O O . MET A 1 64 ? -7.617 -11.670 6.956 1.00 83.63 64 MET B O 1
ATOM 439 N N . THR A 1 65 ? -8.340 -13.289 5.536 1.00 88.01 65 THR B N 1
ATOM 440 C CA . THR A 1 65 ? -7.134 -13.333 4.679 1.00 49.63 65 THR B CA 1
ATOM 441 C C . THR A 1 65 ? -7.373 -12.411 3.477 1.00 29.56 65 THR B C 1
ATOM 442 O O . THR A 1 65 ? -8.493 -12.463 2.895 1.00 39.77 65 THR B O 1
ATOM 446 N N . LYS A 1 66 ? -6.392 -11.610 3.085 1.00 33.68 66 LYS B N 1
ATOM 447 C CA . LYS A 1 66 ? -6.482 -10.714 1.911 1.00 35.02 66 LYS B CA 1
ATOM 448 C C . LYS A 1 66 ? -6.394 -11.547 0.617 1.00 36.68 66 LYS B C 1
ATOM 449 O O . LYS A 1 66 ? -5.417 -12.306 0.495 1.00 41.28 66 LYS B O 1
ATOM 455 N N . ARG A 1 67 ? -7.409 -11.451 -0.277 1.00 35.55 67 ARG B N 1
ATOM 456 C CA . ARG A 1 67 ? -7.456 -11.988 -1.674 1.00 35.37 67 ARG B CA 1
ATOM 457 C C . ARG A 1 67 ? -8.132 -10.947 -2.587 1.00 33.15 67 ARG B C 1
ATOM 458 O O . ARG A 1 67 ? -8.752 -10.065 -2.051 1.00 37.29 67 ARG B O 1
ATOM 466 N N . GLU A 1 68 ? -8.087 -11.105 -3.917 1.00 44.65 68 GLU B N 1
ATOM 467 C CA . GLU A 1 68 ? -8.955 -10.380 -4.909 1.00 49.86 68 GLU B CA 1
ATOM 468 C C . GLU A 1 68 ? -10.319 -11.098 -4.979 1.00 55.76 68 GLU B C 1
ATOM 469 O O . GLU A 1 68 ? -10.700 -11.715 -4.004 1.00 59.37 68 GLU B O 1
ATOM 475 N N . PRO A 1 69 ? -11.096 -11.130 -6.097 1.00 71.82 69 PRO B N 1
ATOM 476 C CA . PRO A 1 69 ? -12.421 -11.786 -6.122 1.00 67.28 69 PRO B CA 1
ATOM 477 C C . PRO A 1 69 ? -12.435 -13.319 -6.347 1.00 74.20 69 PRO B C 1
ATOM 478 O O . PRO A 1 69 ? -13.266 -13.828 -7.114 1.00 68.39 69 PRO B O 1
ATOM 482 N N . GLY A 1 70 ? -11.605 -14.041 -5.584 1.00 61.57 70 GLY B N 1
ATOM 483 C CA . GLY A 1 70 ? -11.185 -15.424 -5.869 1.00 37.06 70 GLY B CA 1
ATOM 484 C C . GLY A 1 70 ? -11.799 -16.495 -4.983 1.00 36.63 70 GLY B C 1
ATOM 485 O O . GLY A 1 70 ? -11.599 -17.662 -5.328 1.00 39.63 70 GLY B O 1
ATOM 486 N N . ALA A 1 71 ? -12.525 -16.134 -3.915 1.00 34.26 71 ALA B N 1
ATOM 487 C CA . ALA A 1 71 ? -13.370 -17.023 -3.070 1.00 32.60 71 ALA B CA 1
ATOM 488 C C . ALA A 1 71 ? -14.848 -16.619 -3.250 1.00 43.26 71 ALA B C 1
ATOM 489 O O . ALA A 1 71 ? -15.073 -15.717 -4.074 1.00 31.70 71 ALA B O 1
ATOM 491 N N . SER A 1 72 ? -15.788 -17.217 -2.505 1.00 52.16 72 SER B N 1
ATOM 492 C CA . SER A 1 72 ? -17.265 -16.981 -2.582 1.00 116.57 72 SER B CA 1
ATOM 493 C C . SER A 1 72 ? -17.693 -15.654 -1.902 1.00 130.83 72 SER B C 1
ATOM 494 O O . SER A 1 72 ? -18.712 -15.063 -2.464 1.00 59.46 72 SER B O 1
ATOM 497 N N . ASP A 1 75 ? -15.711 -11.688 -1.062 1.00 41.13 75 ASP B N 1
ATOM 498 C CA . ASP A 1 75 ? -14.553 -10.775 -0.774 1.00 33.65 75 ASP B CA 1
ATOM 499 C C . ASP A 1 75 ? -14.036 -10.831 0.693 1.00 37.94 75 ASP B C 1
ATOM 500 O O . ASP A 1 75 ? -14.835 -10.994 1.664 1.00 33.92 75 ASP B O 1
ATOM 505 N N . SER A 1 76 ? -12.726 -10.605 0.872 1.00 29.19 76 SER B N 1
ATOM 506 C CA . SER A 1 76 ? -12.040 -10.476 2.175 1.00 31.21 76 SER B CA 1
ATOM 507 C C . SER A 1 76 ? -12.573 -9.253 2.981 1.00 28.38 76 SER B C 1
ATOM 508 O O . SER A 1 76 ? -13.127 -8.318 2.356 1.00 29.67 76 SER B O 1
ATOM 511 N N . PHE A 1 77 ? -12.528 -9.268 4.327 1.00 27.54 77 PHE B N 1
ATOM 512 C CA . PHE A 1 77 ? -12.762 -8.036 5.127 1.00 28.54 77 PHE B CA 1
ATOM 513 C C . PHE A 1 77 ? -11.805 -6.898 4.697 1.00 30.42 77 PHE B C 1
ATOM 514 O O . PHE A 1 77 ? -10.785 -7.129 3.998 1.00 34.73 77 PHE B O 1
ATOM 522 N N . ASP A 1 78 ? -12.149 -5.655 5.036 1.00 34.93 78 ASP B N 1
ATOM 523 C CA . ASP A 1 78 ? -11.303 -4.446 4.808 1.00 38.79 78 ASP B CA 1
ATOM 524 C C . ASP A 1 78 ? -10.560 -4.114 6.105 1.00 28.54 78 ASP B C 1
ATOM 525 O O . ASP A 1 78 ? -11.214 -3.756 7.102 1.00 29.87 78 ASP B O 1
ATOM 530 N N . ALA A 1 79 ? -9.237 -4.184 6.069 1.00 32.25 79 ALA B N 1
ATOM 531 C CA . ALA A 1 79 ? -8.383 -3.730 7.183 1.00 29.40 79 ALA B CA 1
ATOM 532 C C . ALA A 1 79 ? -8.736 -2.288 7.546 1.00 25.47 79 ALA B C 1
ATOM 533 O O . ALA A 1 79 ? -8.809 -1.476 6.633 1.00 29.32 79 ALA B O 1
ATOM 535 N N . GLY A 1 80 ? -8.921 -1.985 8.835 1.00 25.63 80 GLY B N 1
ATOM 536 C CA . GLY A 1 80 ? -9.196 -0.631 9.333 1.00 23.26 80 GLY B CA 1
ATOM 537 C C . GLY A 1 80 ? -10.696 -0.352 9.411 1.00 25.18 80 GLY B C 1
ATOM 538 O O . GLY A 1 80 ? -11.075 0.727 9.899 1.00 26.62 80 GLY B O 1
ATOM 539 N N . SER A 1 81 ? -11.541 -1.283 8.961 1.00 24.82 81 SER B N 1
ATOM 540 C CA . SER A 1 81 ? -13.019 -1.134 8.986 1.00 23.85 81 SER B CA 1
ATOM 541 C C . SER A 1 81 ? -13.578 -2.183 9.927 1.00 24.20 81 SER B C 1
ATOM 542 O O . SER A 1 81 ? -12.950 -3.201 10.196 1.00 22.43 81 SER B O 1
ATOM 545 N N . PRO A 1 82 ? -14.811 -2.012 10.419 1.00 23.56 82 PRO B N 1
ATOM 546 C CA . PRO A 1 82 ? -15.487 -3.064 11.171 1.00 21.19 82 PRO B CA 1
ATOM 547 C C . PRO A 1 82 ? -15.528 -4.388 10.413 1.00 21.24 82 PRO B C 1
ATOM 548 O O . PRO A 1 82 ? -15.752 -4.427 9.177 1.00 25.28 82 PRO B O 1
ATOM 552 N N . ILE A 1 83 ? -15.361 -5.465 11.160 1.00 21.73 83 ILE B N 1
ATOM 553 C CA . ILE A 1 83 ? -15.776 -6.826 10.771 1.00 22.81 83 ILE B CA 1
ATOM 554 C C . ILE A 1 83 ? -17.219 -6.658 10.227 1.00 21.90 83 ILE B C 1
ATOM 555 O O . ILE A 1 83 ? -17.969 -5.817 10.739 1.00 20.20 83 ILE B O 1
ATOM 560 N N . VAL A 1 84 ? -17.620 -7.472 9.255 1.00 22.07 84 VAL B N 1
ATOM 561 C CA . VAL A 1 84 ? -19.042 -7.474 8.782 1.00 21.67 84 VAL B CA 1
ATOM 562 C C . VAL A 1 84 ? -19.512 -8.930 8.809 1.00 21.80 84 VAL B C 1
ATOM 563 O O . VAL A 1 84 ? -18.697 -9.871 8.661 1.00 23.92 84 VAL B O 1
ATOM 567 N N . GLY A 1 85 ? -20.786 -9.122 9.048 1.00 20.24 85 GLY B N 1
ATOM 568 C CA . GLY A 1 85 ? -21.369 -10.466 9.109 1.00 18.72 85 GLY B CA 1
ATOM 569 C C . GLY A 1 85 ? -22.875 -10.388 9.196 1.00 18.40 85 GLY B C 1
ATOM 570 O O . GLY A 1 85 ? -23.423 -9.301 9.350 1.00 18.14 85 GLY B O 1
ATOM 571 N N . TYR A 1 86 ? -23.508 -11.560 9.197 1.00 18.02 86 TYR B N 1
ATOM 572 C CA . TYR A 1 86 ? -24.975 -11.559 9.340 1.00 18.73 86 TYR B CA 1
ATOM 573 C C . TYR A 1 86 ? -25.368 -11.147 10.738 1.00 17.89 86 TYR B C 1
ATOM 574 O O . TYR A 1 86 ? -24.666 -11.469 11.719 1.00 18.80 86 TYR B O 1
ATOM 583 N N . GLY A 1 87 ? -26.428 -10.362 10.807 1.00 17.08 87 GLY B N 1
ATOM 584 C CA . GLY A 1 87 ? -27.016 -9.971 12.087 1.00 17.61 87 GLY B CA 1
ATOM 585 C C . GLY A 1 87 ? -28.463 -9.645 11.938 1.00 15.55 87 GLY B C 1
ATOM 586 O O . GLY A 1 87 ? -29.052 -9.852 10.874 1.00 18.41 87 GLY B O 1
ATOM 587 N N . VAL A 1 88 ? -29.050 -9.243 13.046 1.00 18.56 88 VAL B N 1
ATOM 588 C CA . VAL A 1 88 ? -30.428 -8.800 13.200 1.00 17.60 88 VAL B CA 1
ATOM 589 C C . VAL A 1 88 ? -30.334 -7.376 13.694 1.00 18.56 88 VAL B C 1
ATOM 590 O O . VAL A 1 88 ? -29.579 -7.130 14.660 1.00 18.92 88 VAL B O 1
ATOM 594 N N . ALA A 1 89 ? -31.067 -6.479 13.103 1.00 19.17 89 ALA B N 1
ATOM 595 C CA . ALA A 1 89 ? -30.947 -5.049 13.432 1.00 20.53 89 ALA B CA 1
ATOM 596 C C . ALA A 1 89 ? -32.319 -4.384 13.317 1.00 19.95 89 ALA B C 1
ATOM 597 O O . ALA A 1 89 ? -33.252 -4.942 12.681 1.00 21.92 89 ALA B O 1
ATOM 599 N N . LYS A 1 90 ? -32.401 -3.222 13.943 1.00 20.39 90 LYS B N 1
ATOM 600 C CA . LYS A 1 90 ? -33.626 -2.381 13.879 1.00 22.36 90 LYS B CA 1
ATOM 601 C C . LYS A 1 90 ? -33.327 -1.174 13.000 1.00 21.42 90 LYS B C 1
ATOM 602 O O . LYS A 1 90 ? -32.352 -0.440 13.264 1.00 23.02 90 LYS B O 1
ATOM 608 N N . VAL A 1 91 ? -34.191 -0.877 12.062 1.00 22.89 91 VAL B N 1
ATOM 609 C CA . VAL A 1 91 ? -34.037 0.286 11.153 1.00 23.36 91 VAL B CA 1
ATOM 610 C C . VAL A 1 91 ? -34.350 1.570 11.940 1.00 27.20 91 VAL B C 1
ATOM 611 O O . VAL A 1 91 ? -35.432 1.653 12.546 1.00 28.44 91 VAL B O 1
ATOM 615 N N . LEU A 1 92 ? -33.409 2.518 11.905 1.00 25.00 92 LEU B N 1
ATOM 616 C CA . LEU A 1 92 ? -33.587 3.858 12.522 1.00 25.96 92 LEU B CA 1
ATOM 617 C C . LEU A 1 92 ? -33.995 4.864 11.438 1.00 27.20 92 LEU B C 1
ATOM 618 O O . LEU A 1 92 ? -34.781 5.775 11.763 1.00 31.56 92 LEU B O 1
ATOM 623 N N . GLU A 1 93 ? -33.359 4.796 10.273 1.00 25.08 93 GLU B N 1
ATOM 624 C CA . GLU A 1 93 ? -33.609 5.728 9.144 1.00 25.72 93 GLU B CA 1
ATOM 625 C C . GLU A 1 93 ? -33.427 4.979 7.851 1.00 25.85 93 GLU B C 1
ATOM 626 O O . GLU A 1 93 ? -32.637 4.016 7.815 1.00 29.63 93 GLU B O 1
ATOM 632 N N . SER A 1 94 ? -34.226 5.330 6.845 1.00 30.62 94 SER B N 1
ATOM 633 C CA . SER A 1 94 ? -34.147 4.590 5.571 1.00 27.92 94 SER B CA 1
ATOM 634 C C . SER A 1 94 ? -34.188 5.562 4.393 1.00 30.12 94 SER B C 1
ATOM 635 O O . SER A 1 94 ? -35.042 6.473 4.409 1.00 35.05 94 SER B O 1
ATOM 638 N N . GLY A 1 95 ? -33.415 5.250 3.363 1.00 26.82 95 GLY B N 1
ATOM 639 C CA . GLY A 1 95 ? -33.425 5.960 2.072 1.00 33.01 95 GLY B CA 1
ATOM 640 C C . GLY A 1 95 ? -34.110 5.120 1.012 1.00 31.18 95 GLY B C 1
ATOM 641 O O . GLY A 1 95 ? -34.126 5.511 -0.160 1.00 36.64 95 GLY B O 1
ATOM 642 N N . ASP A 1 96 ? -34.604 3.967 1.422 1.00 30.45 96 ASP B N 1
ATOM 643 C CA . ASP A 1 96 ? -35.330 3.008 0.558 1.00 33.61 96 ASP B CA 1
ATOM 644 C C . ASP A 1 96 ? -36.764 3.027 1.051 1.00 29.36 96 ASP B C 1
ATOM 645 O O . ASP A 1 96 ? -37.037 2.635 2.166 1.00 26.32 96 ASP B O 1
ATOM 650 N N . PRO A 1 97 ? -37.756 3.518 0.250 1.00 29.21 97 PRO B N 1
ATOM 651 C CA . PRO A 1 97 ? -39.103 3.640 0.796 1.00 27.71 97 PRO B CA 1
ATOM 652 C C . PRO A 1 97 ? -39.731 2.263 1.134 1.00 26.23 97 PRO B C 1
ATOM 653 O O . PRO A 1 97 ? -40.749 2.283 1.840 1.00 33.66 97 PRO B O 1
ATOM 657 N N . LYS A 1 98 ? -39.162 1.126 0.696 1.00 32.63 98 LYS B N 1
ATOM 658 C CA . LYS A 1 98 ? -39.724 -0.199 1.119 1.00 32.75 98 LYS B CA 1
ATOM 659 C C . LYS A 1 98 ? -39.351 -0.532 2.578 1.00 33.91 98 LYS B C 1
ATOM 660 O O . LYS A 1 98 ? -39.920 -1.429 3.165 1.00 42.41 98 LYS B O 1
ATOM 666 N N . PHE A 1 99 ? -38.374 0.163 3.204 1.00 27.99 99 PHE B N 1
ATOM 667 C CA . PHE A 1 99 ? -37.967 -0.044 4.621 1.00 26.63 99 PHE B CA 1
ATOM 668 C C . PHE A 1 99 ? -38.316 1.202 5.410 1.00 24.78 99 PHE B C 1
ATOM 669 O O . PHE A 1 99 ? -38.025 2.313 4.885 1.00 31.64 99 PHE B O 1
ATOM 677 N N . LYS A 1 100 ? -38.842 0.989 6.640 1.00 29.28 100 LYS B N 1
ATOM 678 C CA . LYS A 1 100 ? -39.372 2.052 7.541 1.00 31.35 100 LYS B CA 1
ATOM 679 C C . LYS A 1 100 ? -38.668 1.971 8.888 1.00 27.49 100 LYS B C 1
ATOM 680 O O . LYS A 1 100 ? -38.301 0.866 9.276 1.00 28.57 100 LYS B O 1
ATOM 686 N N . LYS A 1 101 ? -38.486 3.116 9.541 1.00 28.87 101 LYS B N 1
ATOM 687 C CA . LYS A 1 101 ? -38.120 3.247 10.969 1.00 29.98 101 LYS B CA 1
ATOM 688 C C . LYS A 1 101 ? -38.918 2.240 11.793 1.00 27.27 101 LYS B C 1
ATOM 689 O O . LYS A 1 101 ? -40.136 2.196 11.660 1.00 32.75 101 LYS B O 1
ATOM 695 N N . GLY A 1 102 ? -38.202 1.417 12.569 1.00 28.13 102 GLY B N 1
ATOM 696 C CA . GLY A 1 102 ? -38.757 0.438 13.515 1.00 26.97 102 GLY B CA 1
ATOM 697 C C . GLY A 1 102 ? -38.803 -0.978 12.940 1.00 25.45 102 GLY B C 1
ATOM 698 O O . GLY A 1 102 ? -39.024 -1.916 13.703 1.00 26.89 102 GLY B O 1
ATOM 699 N N . ASP A 1 103 ? -38.575 -1.137 11.640 1.00 23.21 103 ASP B N 1
ATOM 700 C CA . ASP A 1 103 ? -38.552 -2.462 10.993 1.00 24.25 103 ASP B CA 1
ATOM 701 C C . ASP A 1 103 ? -37.398 -3.269 11.601 1.00 24.72 103 ASP B C 1
ATOM 702 O O . ASP A 1 103 ? -36.292 -2.747 11.820 1.00 24.07 103 ASP B O 1
ATOM 707 N N . LEU A 1 104 ? -37.647 -4.524 11.891 1.00 22.60 104 LEU B N 1
ATOM 708 C CA . LEU A 1 104 ? -36.570 -5.465 12.259 1.00 22.59 104 LEU B CA 1
ATOM 709 C C . LEU A 1 104 ? -36.125 -6.199 11.000 1.00 20.14 104 LEU B C 1
ATOM 710 O O . LEU A 1 104 ? -36.974 -6.661 10.204 1.00 23.21 104 LEU B O 1
ATOM 715 N N . ILE A 1 105 ? -34.819 -6.308 10.814 1.00 20.34 105 ILE B N 1
ATOM 716 C CA . ILE A 1 105 ? -34.271 -6.889 9.575 1.00 18.97 105 ILE B CA 1
ATOM 717 C C . ILE A 1 105 ? -33.177 -7.884 9.924 1.00 20.52 105 ILE B C 1
ATOM 718 O O . ILE A 1 105 ? -32.562 -7.817 11.024 1.00 19.34 105 ILE B O 1
ATOM 723 N N . TRP A 1 106 ? -32.910 -8.780 9.005 1.00 19.32 106 TRP B N 1
ATOM 724 C CA . TRP A 1 106 ? -31.667 -9.565 9.089 1.00 17.95 106 TRP B CA 1
ATOM 725 C C . TRP A 1 106 ? -30.937 -9.439 7.751 1.00 16.48 106 TRP B C 1
ATOM 726 O O . TRP A 1 106 ? -31.554 -9.261 6.676 1.00 19.34 106 TRP B O 1
ATOM 737 N N . GLY A 1 107 ? -29.613 -9.533 7.834 1.00 17.36 107 GLY B N 1
ATOM 738 C CA . GLY A 1 107 ? -28.753 -9.459 6.664 1.00 18.42 107 GLY B CA 1
ATOM 739 C C . GLY A 1 107 ? -27.354 -9.082 7.062 1.00 19.00 107 GLY B C 1
ATOM 740 O O . GLY A 1 107 ? -27.015 -9.107 8.255 1.00 18.19 107 GLY B O 1
ATOM 741 N N . MET A 1 108 ? -26.513 -8.811 6.099 1.00 18.92 108 MET B N 1
ATOM 742 C CA . MET A 1 108 ? -25.091 -8.473 6.376 1.00 20.12 108 MET B CA 1
ATOM 743 C C . MET A 1 108 ? -25.020 -7.064 6.963 1.00 21.07 108 MET B C 1
ATOM 744 O O . MET A 1 108 ? -25.445 -6.092 6.363 1.00 23.00 108 MET B O 1
ATOM 749 N N . THR A 1 109 ? -24.409 -6.936 8.154 1.00 17.94 109 THR B N 1
ATOM 750 C CA . THR A 1 109 ? -24.287 -5.654 8.869 1.00 17.66 109 THR B CA 1
ATOM 751 C C . THR A 1 109 ? -22.877 -5.559 9.469 1.00 17.83 109 THR B C 1
ATOM 752 O O . THR A 1 109 ? -22.061 -6.486 9.281 1.00 20.52 109 THR B O 1
ATOM 756 N N . GLY A 1 110 ? -22.581 -4.408 10.102 1.00 17.81 110 GLY B N 1
ATOM 757 C CA . GLY A 1 110 ? -21.244 -4.213 10.715 1.00 17.14 110 GLY B CA 1
ATOM 758 C C . GLY A 1 110 ? -21.199 -4.702 12.134 1.00 16.42 110 GLY B C 1
ATOM 759 O O . GLY A 1 110 ? -22.175 -4.681 12.857 1.00 17.21 110 GLY B O 1
ATOM 760 N N . TRP A 1 111 ? -19.971 -5.027 12.558 1.00 17.81 111 TRP B N 1
ATOM 761 C CA . TRP A 1 111 ? -19.711 -5.361 13.976 1.00 17.57 111 TRP B CA 1
ATOM 762 C C . TRP A 1 111 ? -19.531 -4.073 14.775 1.00 18.38 111 TRP B C 1
ATOM 763 O O . TRP A 1 111 ? -18.389 -3.622 15.056 1.00 20.76 111 TRP B O 1
ATOM 774 N N . GLU A 1 112 ? -20.657 -3.459 15.086 1.00 18.09 112 GLU B N 1
ATOM 775 C CA . GLU A 1 112 ? -20.739 -2.141 15.666 1.00 17.98 112 GLU B CA 1
ATOM 776 C C . GLU A 1 112 ? -22.116 -1.980 16.282 1.00 18.74 112 GLU B C 1
ATOM 777 O O . GLU A 1 112 ? -23.023 -2.775 15.960 1.00 18.44 112 GLU B O 1
ATOM 783 N N . GLU A 1 113 ? -22.304 -0.962 17.067 1.00 20.03 113 GLU B N 1
ATOM 784 C CA . GLU A 1 113 ? -23.650 -0.687 17.619 1.00 19.07 113 GLU B CA 1
ATOM 785 C C . GLU A 1 113 ? -24.629 -0.174 16.553 1.00 19.18 113 GLU B C 1
ATOM 786 O O . GLU A 1 113 ? -25.799 -0.531 16.620 1.00 21.14 113 GLU B O 1
ATOM 792 N N . TYR A 1 114 ? -24.139 0.620 15.606 1.00 18.74 114 TYR B N 1
ATOM 793 C CA . TYR A 1 114 ? -24.931 1.265 14.550 1.00 19.45 114 TYR B CA 1
ATOM 794 C C . TYR A 1 114 ? -24.191 1.137 13.229 1.00 19.09 114 TYR B C 1
ATOM 795 O O . TYR A 1 114 ? -22.997 1.448 13.192 1.00 20.03 114 TYR B O 1
ATOM 804 N N . SER A 1 115 ? -24.929 0.729 12.171 1.00 18.64 115 SER B N 1
ATOM 805 C CA . SER A 1 115 ? -24.351 0.523 10.832 1.00 18.81 115 SER B CA 1
ATOM 806 C C . SER A 1 115 ? -25.186 1.268 9.805 1.00 19.84 115 SER B C 1
ATOM 807 O O . SER A 1 115 ? -26.390 1.260 9.876 1.00 20.62 115 SER B O 1
ATOM 810 N N . VAL A 1 116 ? -24.508 1.807 8.801 1.00 20.49 116 VAL B N 1
ATOM 811 C CA . VAL A 1 116 ? -25.136 2.143 7.513 1.00 22.20 116 VAL B CA 1
ATOM 812 C C . VAL A 1 116 ? -24.917 0.951 6.595 1.00 21.22 116 VAL B C 1
ATOM 813 O O . VAL A 1 116 ? -23.754 0.540 6.341 1.00 24.71 116 VAL B O 1
ATOM 817 N N . ILE A 1 117 ? -26.032 0.412 6.126 1.00 22.35 117 ILE B N 1
ATOM 818 C CA . ILE A 1 117 ? -26.070 -0.706 5.142 1.00 21.63 117 ILE B CA 1
ATOM 819 C C . ILE A 1 117 ? -26.433 -0.048 3.809 1.00 25.16 117 ILE B C 1
ATOM 820 O O . ILE A 1 117 ? -27.555 0.484 3.670 1.00 25.66 117 ILE B O 1
ATOM 825 N N . THR A 1 118 ? -25.476 0.029 2.886 1.00 26.22 118 THR B N 1
ATOM 826 C CA . THR A 1 118 ? -25.613 1.024 1.792 1.00 34.00 118 THR B CA 1
ATOM 827 C C . THR A 1 118 ? -26.746 0.600 0.849 1.00 28.57 118 THR B C 1
ATOM 828 O O . THR A 1 118 ? -27.277 1.492 0.204 1.00 35.96 118 THR B O 1
ATOM 832 N N . SER A 1 119 ? -26.969 -0.702 0.698 1.00 34.08 119 SER B N 1
ATOM 833 C CA . SER A 1 119 ? -27.962 -1.347 -0.186 1.00 36.64 119 SER B CA 1
ATOM 834 C C . SER A 1 119 ? -28.911 -2.184 0.668 1.00 35.07 119 SER B C 1
ATOM 835 O O . SER A 1 119 ? -28.447 -2.767 1.641 1.00 34.28 119 SER B O 1
ATOM 838 N N . THR A 1 120 ? -30.187 -2.245 0.318 1.00 31.66 120 THR B N 1
ATOM 839 C CA . THR A 1 120 ? -31.152 -3.070 1.070 1.00 31.22 120 THR B CA 1
ATOM 840 C C . THR A 1 120 ? -31.533 -4.347 0.332 1.00 28.66 120 THR B C 1
ATOM 841 O O . THR A 1 120 ? -32.378 -5.078 0.877 1.00 27.98 120 THR B O 1
ATOM 845 N N . GLU A 1 121 ? -30.971 -4.583 -0.849 1.00 35.37 121 GLU B N 1
ATOM 846 C CA . GLU A 1 121 ? -31.469 -5.651 -1.766 1.00 38.94 121 GLU B CA 1
ATOM 847 C C . GLU A 1 121 ? -31.343 -7.010 -1.063 1.00 38.29 121 GLU B C 1
ATOM 848 O O . GLU A 1 121 ? -32.100 -7.935 -1.445 1.00 41.18 121 GLU B O 1
ATOM 854 N N . SER A 1 122 ? -30.410 -7.126 -0.101 1.00 29.55 122 SER B N 1
ATOM 855 C CA . SER A 1 122 ? -30.103 -8.396 0.592 1.00 33.36 122 SER B CA 1
ATOM 856 C C . SER A 1 122 ? -30.414 -8.273 2.077 1.00 29.85 122 SER B C 1
ATOM 857 O O . SER A 1 122 ? -29.677 -8.843 2.871 1.00 33.92 122 SER B O 1
ATOM 860 N N . LEU A 1 123 ? -31.480 -7.568 2.410 1.00 23.81 123 LEU B N 1
ATOM 861 C CA . LEU A 1 123 ? -32.058 -7.526 3.782 1.00 20.42 123 LEU B CA 1
ATOM 862 C C . LEU A 1 123 ? -33.430 -8.185 3.734 1.00 22.19 123 LEU B C 1
ATOM 863 O O . LEU A 1 123 ? -34.190 -8.029 2.747 1.00 26.39 123 LEU B O 1
ATOM 868 N N . PHE A 1 124 ? -33.794 -8.863 4.811 1.00 24.10 124 PHE B N 1
ATOM 869 C CA . PHE A 1 124 ? -35.125 -9.463 4.983 1.00 22.54 124 PHE B CA 1
ATOM 870 C C . PHE A 1 124 ? -35.829 -8.746 6.147 1.00 23.15 124 PHE B C 1
ATOM 871 O O . PHE A 1 124 ? -35.224 -8.695 7.249 1.00 23.33 124 PHE B O 1
ATOM 879 N N . LYS A 1 125 ? -37.087 -8.321 5.935 1.00 22.58 125 LYS B N 1
ATOM 880 C CA . LYS A 1 125 ? -37.850 -7.718 7.034 1.00 23.01 125 LYS B CA 1
ATOM 881 C C . LYS A 1 125 ? -38.449 -8.857 7.845 1.00 21.52 125 LYS B C 1
ATOM 882 O O . LYS A 1 125 ? -39.280 -9.612 7.343 1.00 25.98 125 LYS B O 1
ATOM 888 N N . ILE A 1 126 ? -38.172 -8.888 9.119 1.00 23.88 126 ILE B N 1
ATOM 889 C CA . ILE A 1 126 ? -38.681 -9.946 10.003 1.00 25.32 126 ILE B CA 1
ATOM 890 C C . ILE A 1 126 ? -40.110 -9.594 10.282 1.00 36.98 126 ILE B C 1
ATOM 891 O O . ILE A 1 126 ? -40.353 -8.470 10.752 1.00 41.58 126 ILE B O 1
ATOM 896 N N . GLN A 1 127 ? -40.979 -10.544 10.007 1.00 39.98 127 GLN B N 1
ATOM 897 C CA . GLN A 1 127 ? -42.393 -10.320 10.337 1.00 43.96 127 GLN B CA 1
ATOM 898 C C . GLN A 1 127 ? -42.736 -11.237 11.509 1.00 44.40 127 GLN B C 1
ATOM 899 O O . GLN A 1 127 ? -43.368 -10.722 12.430 1.00 51.57 127 GLN B O 1
ATOM 905 N N . HIS A 1 128 ? -42.222 -12.471 11.560 1.00 39.80 128 HIS B N 1
ATOM 906 C CA . HIS A 1 128 ? -42.536 -13.396 12.690 1.00 48.48 128 HIS B CA 1
ATOM 907 C C . HIS A 1 128 ? -41.583 -13.127 13.865 1.00 43.11 128 HIS B C 1
ATOM 908 O O . HIS A 1 128 ? -40.395 -13.477 13.765 1.00 47.02 128 HIS B O 1
ATOM 915 N N . ILE A 1 129 ? -42.105 -12.507 14.926 1.00 47.30 129 ILE B N 1
ATOM 916 C CA . ILE A 1 129 ? -41.362 -12.104 16.156 1.00 50.06 129 ILE B CA 1
ATOM 917 C C . ILE A 1 129 ? -41.830 -12.949 17.358 1.00 42.03 129 ILE B C 1
ATOM 918 O O . ILE A 1 129 ? -41.286 -12.721 18.441 1.00 59.88 129 ILE B O 1
ATOM 923 N N . ASP A 1 130 ? -42.782 -13.887 17.187 1.00 50.02 130 ASP B N 1
ATOM 924 C CA . ASP A 1 130 ? -43.156 -14.919 18.206 1.00 44.67 130 ASP B CA 1
ATOM 925 C C . ASP A 1 130 ? -42.105 -16.047 18.171 1.00 47.63 130 ASP B C 1
ATOM 926 O O . ASP A 1 130 ? -42.436 -17.225 18.322 1.00 45.13 130 ASP B O 1
ATOM 931 N N . VAL A 1 131 ? -40.854 -15.685 17.932 1.00 40.82 131 VAL B N 1
ATOM 932 C CA . VAL A 1 131 ? -39.688 -16.596 17.957 1.00 37.24 131 VAL B CA 1
ATOM 933 C C . VAL A 1 131 ? -38.531 -15.709 18.403 1.00 33.86 131 VAL B C 1
ATOM 934 O O . VAL A 1 131 ? -38.569 -14.504 18.145 1.00 37.25 131 VAL B O 1
ATOM 938 N N . PRO A 1 132 ? -37.534 -16.192 19.186 1.00 34.50 132 PRO B N 1
ATOM 939 C CA . PRO A 1 132 ? -36.399 -15.338 19.544 1.00 31.29 132 PRO B CA 1
ATOM 940 C C . PRO A 1 132 ? -35.778 -14.683 18.291 1.00 29.97 132 PRO B C 1
ATOM 941 O O . PRO A 1 132 ? -35.502 -15.380 17.285 1.00 29.72 132 PRO B O 1
ATOM 945 N N . LEU A 1 133 ? -35.573 -13.370 18.338 1.00 32.10 133 LEU B N 1
ATOM 946 C CA . LEU A 1 133 ? -34.991 -12.646 17.185 1.00 27.97 133 LEU B CA 1
ATOM 947 C C . LEU A 1 133 ? -33.619 -13.226 16.840 1.00 25.34 133 LEU B C 1
ATOM 948 O O . LEU A 1 133 ? -33.247 -13.222 15.660 1.00 22.71 133 LEU B O 1
ATOM 953 N N . SER A 1 134 ? -32.908 -13.791 17.801 1.00 27.21 134 SER B N 1
ATOM 954 C CA . SER A 1 134 ? -31.560 -14.351 17.542 1.00 24.41 134 SER B CA 1
ATOM 955 C C . SER A 1 134 ? -31.669 -15.511 16.559 1.00 22.55 134 SER B C 1
ATOM 956 O O . SER A 1 134 ? -30.687 -15.824 15.919 1.00 21.97 134 SER B O 1
ATOM 959 N N . TYR A 1 135 ? -32.842 -16.152 16.470 1.00 22.33 135 TYR B N 1
ATOM 960 C CA . TYR A 1 135 ? -33.010 -17.291 15.539 1.00 22.95 135 TYR B CA 1
ATOM 961 C C . TYR A 1 135 ? -32.734 -16.867 14.098 1.00 19.16 135 TYR B C 1
ATOM 962 O O . TYR A 1 135 ? -32.334 -17.714 13.287 1.00 20.92 135 TYR B O 1
ATOM 971 N N . TYR A 1 136 ? -32.942 -15.598 13.754 1.00 22.00 136 TYR B N 1
ATOM 972 C CA . TYR A 1 136 ? -32.704 -15.146 12.362 1.00 19.24 136 TYR B CA 1
ATOM 973 C C . TYR A 1 136 ? -31.208 -15.001 12.080 1.00 18.40 136 TYR B C 1
ATOM 974 O O . TYR A 1 136 ? -30.833 -14.558 11.018 1.00 18.88 136 TYR B O 1
ATOM 983 N N . THR A 1 137 ? -30.300 -15.333 13.035 1.00 18.53 137 THR B N 1
ATOM 984 C CA . THR A 1 137 ? -28.857 -15.513 12.736 1.00 19.82 137 THR B CA 1
ATOM 985 C C . THR A 1 137 ? -28.494 -16.990 12.597 1.00 19.86 137 THR B C 1
ATOM 986 O O . THR A 1 137 ? -27.296 -17.299 12.285 1.00 23.87 137 THR B O 1
ATOM 990 N N . GLY A 1 138 ? -29.444 -17.902 12.720 1.00 18.03 138 GLY B N 1
ATOM 991 C CA . GLY A 1 138 ? -29.162 -19.328 12.711 1.00 18.93 138 GLY B CA 1
ATOM 992 C C . GLY A 1 138 ? -30.223 -20.111 11.980 1.00 17.26 138 GLY B C 1
ATOM 993 O O . GLY A 1 138 ? -30.318 -19.972 10.725 1.00 17.47 138 GLY B O 1
ATOM 994 N N . ILE A 1 139 ? -31.053 -20.837 12.696 1.00 17.58 139 ILE B N 1
ATOM 995 C CA . ILE A 1 139 ? -32.084 -21.734 12.120 1.00 17.64 139 ILE B CA 1
ATOM 996 C C . ILE A 1 139 ? -33.023 -20.989 11.135 1.00 18.21 139 ILE B C 1
ATOM 997 O O . ILE A 1 139 ? -33.357 -21.626 10.151 1.00 18.00 139 ILE B O 1
ATOM 1002 N N . LEU A 1 140 ? -33.308 -19.704 11.334 1.00 17.71 140 LEU B N 1
ATOM 1003 C CA . LEU A 1 140 ? -34.225 -18.956 10.449 1.00 19.16 140 LEU B CA 1
ATOM 1004 C C . LEU A 1 140 ? -33.471 -17.994 9.543 1.00 16.85 140 LEU B C 1
ATOM 1005 O O . LEU A 1 140 ? -34.147 -17.330 8.725 1.00 21.83 140 LEU B O 1
ATOM 1010 N N . GLY A 1 141 ? -32.160 -17.990 9.574 1.00 17.75 141 GLY B N 1
ATOM 1011 C CA . GLY A 1 141 ? -31.291 -17.150 8.744 1.00 17.76 141 GLY B CA 1
ATOM 1012 C C . GLY A 1 141 ? -30.502 -17.925 7.737 1.00 16.67 141 GLY B C 1
ATOM 1013 O O . GLY A 1 141 ? -30.925 -19.027 7.266 1.00 17.01 141 GLY B O 1
ATOM 1014 N N . MET A 1 142 ? -29.323 -17.403 7.431 1.00 14.88 142 MET B N 1
ATOM 1015 C CA . MET A 1 142 ? -28.477 -17.988 6.411 1.00 15.80 142 MET B CA 1
ATOM 1016 C C . MET A 1 142 ? -28.138 -19.454 6.738 1.00 16.22 142 MET B C 1
ATOM 1017 O O . MET A 1 142 ? -28.156 -20.324 5.846 1.00 15.30 142 MET B O 1
ATOM 1022 N N . PRO A 1 143 ? -27.776 -19.841 7.981 1.00 15.11 143 PRO B N 1
ATOM 1023 C CA . PRO A 1 143 ? -27.435 -21.233 8.226 1.00 15.18 143 PRO B CA 1
ATOM 1024 C C . PRO A 1 143 ? -28.590 -22.201 7.980 1.00 15.09 143 PRO B C 1
ATOM 1025 O O . PRO A 1 143 ? -28.380 -23.271 7.425 1.00 14.83 143 PRO B O 1
ATOM 1029 N N . GLY A 1 144 ? -29.784 -21.832 8.459 1.00 15.76 144 GLY B N 1
ATOM 1030 C CA . GLY A 1 144 ? -30.956 -22.694 8.210 1.00 16.25 144 GLY B CA 1
ATOM 1031 C C . GLY A 1 144 ? -31.276 -22.865 6.702 1.00 15.32 144 GLY B C 1
ATOM 1032 O O . GLY A 1 144 ? -31.493 -23.969 6.258 1.00 15.73 144 GLY B O 1
ATOM 1033 N N . MET A 1 145 ? -31.173 -21.758 6.010 1.00 14.87 145 MET B N 1
ATOM 1034 C CA . MET A 1 145 ? -31.420 -21.816 4.549 1.00 15.49 145 MET B CA 1
ATOM 1035 C C . MET A 1 145 ? -30.364 -22.695 3.913 1.00 14.29 145 MET B C 1
ATOM 1036 O O . MET A 1 145 ? -30.658 -23.415 2.934 1.00 15.35 145 MET B O 1
ATOM 1041 N N . THR A 1 146 ? -29.102 -22.603 4.391 1.00 14.20 146 THR B N 1
ATOM 1042 C CA . THR A 1 146 ? -28.050 -23.425 3.826 1.00 13.60 146 THR B CA 1
ATOM 1043 C C . THR A 1 146 ? -28.328 -24.923 4.002 1.00 13.57 146 THR B C 1
ATOM 1044 O O . THR A 1 146 ? -28.145 -25.737 3.068 1.00 14.24 146 THR B O 1
ATOM 1048 N N . ALA A 1 147 ? -28.772 -25.296 5.199 1.00 14.16 147 ALA B N 1
ATOM 1049 C CA . ALA A 1 147 ? -29.116 -26.684 5.492 1.00 14.24 147 ALA B CA 1
ATOM 1050 C C . ALA A 1 147 ? -30.285 -27.144 4.554 1.00 14.53 147 ALA B C 1
ATOM 1051 O O . ALA A 1 147 ? -30.249 -28.250 4.049 1.00 15.03 147 ALA B O 1
ATOM 1053 N N . TYR A 1 148 ? -31.299 -26.305 4.431 1.00 14.13 148 TYR B N 1
ATOM 1054 C CA . TYR A 1 148 ? -32.488 -26.662 3.592 1.00 15.33 148 TYR B CA 1
ATOM 1055 C C . TYR A 1 148 ? -32.053 -26.840 2.135 1.00 14.84 148 TYR B C 1
ATOM 1056 O O . TYR A 1 148 ? -32.385 -27.871 1.481 1.00 15.91 148 TYR B O 1
ATOM 1065 N N . ALA A 1 149 ? -31.328 -25.874 1.592 1.00 14.79 149 ALA B N 1
ATOM 1066 C CA . ALA A 1 149 ? -30.873 -25.953 0.193 1.00 15.16 149 ALA B CA 1
ATOM 1067 C C . ALA A 1 149 ? -29.983 -27.158 -0.013 1.00 15.42 149 ALA B C 1
ATOM 1068 O O . ALA A 1 149 ? -30.146 -27.942 -0.957 1.00 15.42 149 ALA B O 1
ATOM 1070 N N . GLY A 1 150 ? -28.966 -27.306 0.855 1.00 14.26 150 GLY B N 1
ATOM 1071 C CA . GLY A 1 150 ? -28.062 -28.422 0.641 1.00 14.40 150 GLY B CA 1
ATOM 1072 C C . GLY A 1 150 ? -28.770 -29.754 0.783 1.00 13.94 150 GLY B C 1
ATOM 1073 O O . GLY A 1 150 ? -28.514 -30.643 -0.042 1.00 15.80 150 GLY B O 1
ATOM 1074 N N . PHE A 1 151 ? -29.562 -29.918 1.809 1.00 13.67 151 PHE B N 1
ATOM 1075 C CA . PHE A 1 151 ? -30.132 -31.253 1.989 1.00 14.24 151 PHE B CA 1
ATOM 1076 C C . PHE A 1 151 ? -31.186 -31.538 0.899 1.00 14.03 151 PHE B C 1
ATOM 1077 O O . PHE A 1 151 ? -31.104 -32.596 0.271 1.00 15.44 151 PHE B O 1
ATOM 1085 N N . TYR A 1 152 ? -32.155 -30.671 0.709 1.00 15.36 152 TYR B N 1
ATOM 1086 C CA . TYR A 1 152 ? -33.270 -31.002 -0.223 1.00 15.84 152 TYR B CA 1
ATOM 1087 C C . TYR A 1 152 ? -32.866 -30.807 -1.682 1.00 16.63 152 TYR B C 1
ATOM 1088 O O . TYR A 1 152 ? -33.434 -31.541 -2.526 1.00 20.49 152 TYR B O 1
ATOM 1097 N N . GLU A 1 153 ? -32.089 -29.799 -2.010 1.00 15.04 153 GLU B N 1
ATOM 1098 C CA . GLU A 1 153 ? -31.811 -29.472 -3.424 1.00 16.29 153 GLU B CA 1
ATOM 1099 C C . GLU A 1 153 ? -30.553 -30.200 -3.899 1.00 16.49 153 GLU B C 1
ATOM 1100 O O . GLU A 1 153 ? -30.424 -30.335 -5.144 1.00 20.68 153 GLU B O 1
ATOM 1106 N N . ILE A 1 154 ? -29.603 -30.570 -3.043 1.00 15.04 154 ILE B N 1
ATOM 1107 C CA . ILE A 1 154 ? -28.337 -31.206 -3.499 1.00 15.65 154 ILE B CA 1
ATOM 1108 C C . ILE A 1 154 ? -28.329 -32.698 -3.198 1.00 14.35 154 ILE B C 1
ATOM 1109 O O . ILE A 1 154 ? -27.814 -33.461 -3.997 1.00 18.99 154 ILE B O 1
ATOM 1114 N N . CYS A 1 155 ? -28.769 -33.108 -2.006 1.00 16.22 155 CYS B N 1
ATOM 1115 C CA . CYS A 1 155 ? -28.557 -34.498 -1.560 1.00 15.36 155 CYS B CA 1
ATOM 1116 C C . CYS A 1 155 ? -29.561 -35.515 -2.137 1.00 14.98 155 CYS B C 1
ATOM 1117 O O . CYS A 1 155 ? -29.321 -36.724 -1.985 1.00 15.59 155 CYS B O 1
ATOM 1120 N N . ASN A 1 156 ? -30.664 -35.066 -2.766 1.00 17.27 156 ASN B N 1
ATOM 1121 C CA . ASN A 1 156 ? -31.663 -36.008 -3.338 1.00 18.77 156 ASN B CA 1
ATOM 1122 C C . ASN A 1 156 ? -32.025 -37.083 -2.337 1.00 17.68 156 ASN B C 1
ATOM 1123 O O . ASN A 1 156 ? -31.937 -38.288 -2.635 1.00 16.88 156 ASN B O 1
ATOM 1128 N N . PRO A 1 157 ? -32.431 -36.709 -1.102 1.00 16.58 157 PRO B N 1
ATOM 1129 C CA . PRO A 1 157 ? -32.604 -37.719 -0.062 1.00 15.95 157 PRO B CA 1
ATOM 1130 C C . PRO A 1 157 ? -33.884 -38.545 -0.220 1.00 17.07 157 PRO B C 1
ATOM 1131 O O . PRO A 1 157 ? -34.874 -38.080 -0.791 1.00 19.20 157 PRO B O 1
ATOM 1135 N N . LYS A 1 158 ? -33.817 -39.760 0.240 1.00 17.86 158 LYS B N 1
ATOM 1136 C CA . LYS A 1 158 ? -34.889 -40.764 0.203 1.00 19.96 158 LYS B CA 1
ATOM 1137 C C . LYS A 1 158 ? -35.042 -41.376 1.601 1.00 20.64 158 LYS B C 1
ATOM 1138 O O . LYS A 1 158 ? -33.987 -41.625 2.258 1.00 18.85 158 LYS B O 1
ATOM 1144 N N . LYS A 1 159 ? -36.251 -41.624 2.048 1.00 23.57 159 LYS B N 1
ATOM 1145 C CA . LYS A 1 159 ? -36.468 -42.379 3.301 1.00 23.15 159 LYS B CA 1
ATOM 1146 C C . LYS A 1 159 ? -35.607 -43.643 3.278 1.00 21.93 159 LYS B C 1
ATOM 1147 O O . LYS A 1 159 ? -35.521 -44.347 2.282 1.00 21.93 159 LYS B O 1
ATOM 1153 N N . GLY A 1 160 ? -34.982 -43.956 4.430 1.00 21.39 160 GLY B N 1
ATOM 1154 C CA . GLY A 1 160 ? -34.212 -45.189 4.604 1.00 22.25 160 GLY B CA 1
ATOM 1155 C C . GLY A 1 160 ? -32.750 -45.015 4.239 1.00 22.53 160 GLY B C 1
ATOM 1156 O O . GLY A 1 160 ? -31.992 -45.951 4.474 1.00 23.45 160 GLY B O 1
ATOM 1157 N N . GLU A 1 161 ? -32.372 -43.909 3.627 1.00 18.36 161 GLU B N 1
ATOM 1158 C CA . GLU A 1 161 ? -30.952 -43.665 3.301 1.00 17.71 161 GLU B CA 1
ATOM 1159 C C . GLU A 1 161 ? -30.186 -43.324 4.582 1.00 17.04 161 GLU B C 1
ATOM 1160 O O . GLU A 1 161 ? -30.765 -42.843 5.563 1.00 18.61 161 GLU B O 1
ATOM 1166 N N . THR A 1 162 ? -28.905 -43.653 4.522 1.00 16.19 162 THR B N 1
ATOM 1167 C CA . THR A 1 162 ? -27.937 -43.362 5.598 1.00 15.45 162 THR B CA 1
ATOM 1168 C C . THR A 1 162 ? -27.271 -42.025 5.313 1.00 14.94 162 THR B C 1
ATOM 1169 O O . THR A 1 162 ? -26.830 -41.774 4.201 1.00 15.83 162 THR B O 1
ATOM 1173 N N . VAL A 1 163 ? -27.195 -41.213 6.366 1.00 14.93 163 VAL B N 1
ATOM 1174 C CA . VAL A 1 163 ? -26.719 -39.852 6.246 1.00 14.25 163 VAL B CA 1
ATOM 1175 C C . VAL A 1 163 ? -25.625 -39.617 7.311 1.00 14.44 163 VAL B C 1
ATOM 1176 O O . VAL A 1 163 ? -25.868 -39.897 8.518 1.00 15.16 163 VAL B O 1
ATOM 1180 N N . PHE A 1 164 ? -24.506 -39.056 6.882 1.00 13.77 164 PHE B N 1
ATOM 1181 C CA . PHE A 1 164 ? -23.409 -38.628 7.770 1.00 13.65 164 PHE B CA 1
ATOM 1182 C C . PHE A 1 164 ? -23.253 -37.120 7.628 1.00 13.15 164 PHE B C 1
ATOM 1183 O O . PHE A 1 164 ? -23.186 -36.609 6.486 1.00 13.63 164 PHE B O 1
ATOM 1191 N N . VAL A 1 165 ? -23.114 -36.440 8.761 1.00 13.24 165 VAL B N 1
ATOM 1192 C CA . VAL A 1 165 ? -22.973 -34.994 8.767 1.00 13.22 165 VAL B CA 1
ATOM 1193 C C . VAL A 1 165 ? -21.699 -34.645 9.532 1.00 12.90 165 VAL B C 1
ATOM 1194 O O . VAL A 1 165 ? -21.612 -34.970 10.748 1.00 14.51 165 VAL B O 1
ATOM 1198 N N . SER A 1 166 ? -20.777 -33.962 8.908 1.00 14.07 166 SER B N 1
ATOM 1199 C CA . SER A 1 166 ? -19.603 -33.465 9.658 1.00 14.01 166 SER B CA 1
ATOM 1200 C C . SER A 1 166 ? -19.919 -32.105 10.260 1.00 14.78 166 SER B C 1
ATOM 1201 O O . SER A 1 166 ? -20.866 -31.402 9.872 1.00 14.24 166 SER B O 1
ATOM 1204 N N . ALA A 1 167 ? -19.134 -31.686 11.275 1.00 15.17 167 ALA B N 1
ATOM 1205 C CA . ALA A 1 167 ? -19.439 -30.471 12.057 1.00 15.41 167 ALA B CA 1
ATOM 1206 C C . ALA A 1 167 ? -20.946 -30.454 12.419 1.00 14.35 167 AL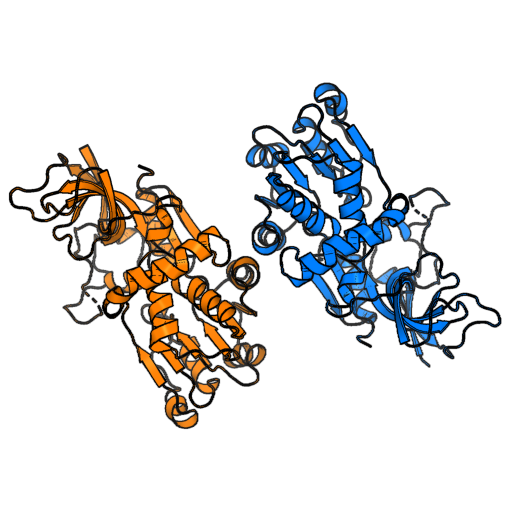A B C 1
ATOM 1207 O O . ALA A 1 167 ? -21.603 -29.410 12.327 1.00 15.61 167 ALA B O 1
ATOM 1209 N N . ALA A 1 168 ? -21.436 -31.562 12.947 1.00 14.41 168 ALA B N 1
ATOM 1210 C CA . ALA A 1 168 ? -22.896 -31.782 12.984 1.00 15.50 168 ALA B CA 1
ATOM 1211 C C . ALA A 1 168 ? -23.521 -30.901 14.034 1.00 15.59 168 ALA B C 1
ATOM 1212 O O . ALA A 1 168 ? -24.677 -30.678 13.963 1.00 16.65 168 ALA B O 1
ATOM 1214 N N . SER A 1 169 ? -22.756 -30.398 15.030 1.00 16.74 169 SER B N 1
ATOM 1215 C CA . SER A 1 169 ? -23.368 -29.554 16.077 1.00 18.20 169 SER B CA 1
ATOM 1216 C C . SER A 1 169 ? -23.401 -28.065 15.751 1.00 16.54 169 SER B C 1
ATOM 1217 O O . SER A 1 169 ? -23.958 -27.292 16.544 1.00 19.25 169 SER B O 1
ATOM 1220 N N . GLY A 1 170 ? -22.862 -27.678 14.593 1.00 16.52 170 GLY B N 1
ATOM 1221 C CA . GLY A 1 170 ? -23.031 -26.313 14.083 1.00 18.15 170 GLY B CA 1
ATOM 1222 C C . GLY A 1 170 ? -24.453 -26.036 13.631 1.00 15.88 170 GLY B C 1
ATOM 1223 O O . GLY A 1 170 ? -25.235 -26.972 13.553 1.00 15.79 170 GLY B O 1
ATOM 1224 N N . ALA A 1 171 ? -24.771 -24.791 13.318 1.00 18.10 171 ALA B N 1
ATOM 1225 C CA . ALA A 1 171 ? -26.210 -24.496 13.013 1.00 22.12 171 ALA B CA 1
ATOM 1226 C C . ALA A 1 171 ? -26.632 -25.156 11.713 1.00 19.58 171 ALA B C 1
ATOM 1227 O O . ALA A 1 171 ? -27.826 -25.714 11.649 1.00 20.23 171 ALA B O 1
ATOM 1229 N N . VAL A 1 172 ? -25.718 -25.306 10.741 1.00 17.14 172 VAL B N 1
ATOM 1230 C CA . VAL A 1 172 ? -26.064 -26.012 9.491 1.00 15.10 172 VAL B CA 1
ATOM 1231 C C . VAL A 1 172 ? -26.296 -27.464 9.770 1.00 15.95 172 VAL B C 1
ATOM 1232 O O . VAL A 1 172 ? -27.357 -28.045 9.517 1.00 16.33 172 VAL B O 1
ATOM 1236 N N . GLY A 1 173 ? -25.270 -28.101 10.374 1.00 15.06 173 GLY B N 1
ATOM 1237 C CA . GLY A 1 173 ? -25.394 -29.537 10.648 1.00 15.68 173 GLY B CA 1
ATOM 1238 C C . GLY A 1 173 ? -26.556 -29.932 11.537 1.00 15.53 173 GLY B C 1
ATOM 1239 O O . GLY A 1 173 ? -27.188 -30.983 11.325 1.00 15.34 173 GLY B O 1
ATOM 1240 N N . GLN A 1 174 ? -26.864 -29.135 12.548 1.00 15.96 174 GLN B N 1
ATOM 1241 C CA . GLN A 1 174 ? -27.994 -29.405 13.454 1.00 17.43 174 GLN B CA 1
ATOM 1242 C C . GLN A 1 174 ? -29.261 -29.591 12.648 1.00 17.05 174 GLN B C 1
ATOM 1243 O O . GLN A 1 174 ? -30.075 -30.419 12.961 1.00 18.21 174 GLN B O 1
ATOM 1249 N N . LEU A 1 175 ? -29.433 -28.699 11.699 1.00 16.17 175 LEU B N 1
ATOM 1250 C CA . LEU A 1 175 ? -30.728 -28.690 10.931 1.00 16.02 175 LEU B CA 1
ATOM 1251 C C . LEU A 1 175 ? -30.701 -29.787 9.863 1.00 15.84 175 LEU B C 1
ATOM 1252 O O . LEU A 1 175 ? -31.754 -30.435 9.690 1.00 16.94 175 LEU B O 1
ATOM 1257 N N . VAL A 1 176 ? -29.602 -29.973 9.160 1.00 14.70 176 VAL B N 1
ATOM 1258 C CA . VAL A 1 176 ? -29.501 -31.076 8.211 1.00 15.14 176 VAL B CA 1
ATOM 1259 C C . VAL A 1 176 ? -29.912 -32.359 8.902 1.00 15.71 176 VAL B C 1
ATOM 1260 O O . VAL A 1 176 ? -30.710 -33.167 8.399 1.00 15.86 176 VAL B O 1
ATOM 1264 N N . GLY A 1 177 ? -29.303 -32.634 10.062 1.00 15.95 177 GLY B N 1
ATOM 1265 C CA . GLY A 1 177 ? -29.616 -33.892 10.725 1.00 15.21 177 GLY B CA 1
ATOM 1266 C C . GLY A 1 177 ? -31.089 -34.050 11.089 1.00 15.82 177 GLY B C 1
ATOM 1267 O O . GLY A 1 177 ? -31.602 -35.150 10.983 1.00 16.60 177 GLY B O 1
ATOM 1268 N N . GLN A 1 178 ? -31.698 -32.988 11.562 1.00 15.51 178 GLN B N 1
ATOM 1269 C CA . GLN A 1 178 ? -33.126 -33.019 11.906 1.00 17.11 178 GLN B CA 1
ATOM 1270 C C . GLN A 1 178 ? -34.001 -33.200 10.659 1.00 16.04 178 GLN B C 1
ATOM 1271 O O . GLN A 1 178 ? -34.915 -34.015 10.721 1.00 17.31 178 GLN B O 1
ATOM 1277 N N . PHE A 1 179 ? -33.665 -32.546 9.550 1.00 16.23 179 PHE B N 1
ATOM 1278 C CA . PHE A 1 179 ? -34.447 -32.741 8.290 1.00 17.44 179 PHE B CA 1
ATOM 1279 C C . PHE A 1 179 ? -34.287 -34.206 7.898 1.00 17.08 179 PHE B C 1
ATOM 1280 O O . PHE A 1 179 ? -35.256 -34.857 7.501 1.00 17.09 179 PHE B O 1
ATOM 1288 N N . ALA A 1 180 ? -33.086 -34.766 8.019 1.00 16.42 180 ALA B N 1
ATOM 1289 C CA . ALA A 1 180 ? -32.844 -36.153 7.632 1.00 17.16 180 ALA B CA 1
ATOM 1290 C C . ALA A 1 180 ? -33.627 -37.090 8.520 1.00 16.79 180 ALA B C 1
ATOM 1291 O O . ALA A 1 180 ? -34.268 -38.048 8.039 1.00 17.29 180 ALA B O 1
ATOM 1293 N N . LYS A 1 181 ? -33.695 -36.857 9.804 1.00 17.13 181 LYS B N 1
ATOM 1294 C CA . LYS A 1 181 ? -34.470 -37.719 10.727 1.00 18.92 181 LYS B CA 1
ATOM 1295 C C . LYS A 1 181 ? -35.944 -37.644 10.349 1.00 18.90 181 LYS B C 1
ATOM 1296 O O . LYS A 1 181 ? -36.572 -38.663 10.318 1.00 20.86 181 LYS B O 1
ATOM 1302 N N . LEU A 1 182 ? -36.449 -36.436 10.112 1.00 18.89 182 LEU B N 1
ATOM 1303 C CA . LEU A 1 182 ? -37.884 -36.259 9.810 1.00 22.01 182 LEU B CA 1
ATOM 1304 C C . LEU A 1 182 ? -38.249 -36.994 8.521 1.00 21.78 182 LEU B C 1
ATOM 1305 O O . LEU A 1 182 ? -39.406 -37.346 8.360 1.00 24.99 182 LEU B O 1
ATOM 1310 N N . LEU A 1 183 ? -37.338 -37.072 7.553 1.00 20.85 183 LEU B N 1
ATOM 1311 C CA . LEU A 1 183 ? -37.579 -37.796 6.263 1.00 21.83 183 LEU B CA 1
ATOM 1312 C C . LEU A 1 183 ? -37.597 -39.300 6.479 1.00 21.19 183 LEU B C 1
ATOM 1313 O O . LEU A 1 183 ? -37.952 -40.020 5.561 1.00 24.29 183 LEU B O 1
ATOM 1318 N N . GLY A 1 184 ? -37.052 -39.776 7.608 1.00 20.58 184 GLY B N 1
ATOM 1319 C CA . GLY A 1 184 ? -36.897 -41.218 7.853 1.00 21.16 184 GLY B CA 1
ATOM 1320 C C . GLY A 1 184 ? -35.562 -41.758 7.424 1.00 21.83 184 GLY B C 1
ATOM 1321 O O . GLY A 1 184 ? -35.459 -42.945 7.133 1.00 20.82 184 GLY B O 1
ATOM 1322 N N . CYS A 1 185 ? -34.527 -40.918 7.479 1.00 18.99 185 CYS B N 1
ATOM 1323 C CA . CYS A 1 185 ? -33.158 -41.395 7.258 1.00 18.11 185 CYS B CA 1
ATOM 1324 C C . CYS A 1 185 ? -32.531 -41.838 8.586 1.00 16.88 185 CYS B C 1
ATOM 1325 O O . CYS A 1 185 ? -33.003 -41.449 9.640 1.00 19.97 185 CYS B O 1
ATOM 1328 N N . TYR A 1 186 ? -31.461 -42.611 8.483 1.00 18.23 186 TYR B N 1
ATOM 1329 C CA . TYR A 1 186 ? -30.550 -42.971 9.601 1.00 18.18 186 TYR B CA 1
ATOM 1330 C C . TYR A 1 186 ? -29.406 -41.955 9.597 1.00 17.25 186 TYR B C 1
ATOM 1331 O O . TYR A 1 186 ? -28.788 -41.792 8.547 1.00 18.42 186 TYR B O 1
ATOM 1340 N N . VAL A 1 187 ? -29.238 -41.224 10.689 1.00 17.42 187 VAL B N 1
ATOM 1341 C CA . VAL A 1 187 ? -28.374 -40.029 10.704 1.00 17.19 187 VAL B CA 1
ATOM 1342 C C . VAL A 1 187 ? -27.325 -40.140 11.811 1.00 15.36 187 VAL B C 1
ATOM 1343 O O . VAL A 1 187 ? -27.669 -40.328 12.983 1.00 17.16 187 VAL B O 1
ATOM 1347 N N . VAL A 1 188 ? -26.076 -39.896 11.444 1.00 15.07 188 VAL B N 1
ATOM 1348 C CA . VAL A 1 188 ? -24.907 -39.849 12.329 1.00 15.04 188 VAL B CA 1
ATOM 1349 C C . VAL A 1 188 ? -24.193 -38.547 12.092 1.00 15.00 188 VAL B C 1
ATOM 1350 O O . VAL A 1 188 ? -24.030 -38.107 10.984 1.00 15.48 188 VAL B O 1
ATOM 1354 N N . GLY A 1 189 ? -23.656 -37.999 13.191 1.00 15.85 189 GLY B N 1
ATOM 1355 C CA . GLY A 1 189 ? -22.861 -36.780 13.137 1.00 15.65 189 GLY B CA 1
ATOM 1356 C C . GLY A 1 189 ? -21.507 -36.929 13.805 1.00 15.27 189 GLY B C 1
ATOM 1357 O O . GLY A 1 189 ? -21.358 -37.708 14.730 1.00 16.61 189 GLY B O 1
ATOM 1358 N N . SER A 1 190 ? -20.570 -36.167 13.328 1.00 15.58 190 SER B N 1
ATOM 1359 C CA . SER A 1 190 ? -19.289 -36.003 14.040 1.00 15.41 190 SER B CA 1
ATOM 1360 C C . SER A 1 190 ? -19.205 -34.639 14.682 1.00 16.04 190 SER B C 1
ATOM 1361 O O . SER A 1 190 ? -19.657 -33.601 14.148 1.00 16.19 190 SER B O 1
ATOM 1364 N N . ALA A 1 191 ? -18.554 -34.609 15.860 1.00 16.52 191 ALA B N 1
ATOM 1365 C CA . ALA A 1 191 ? -18.304 -33.329 16.532 1.00 16.56 191 ALA B CA 1
ATOM 1366 C C . ALA A 1 191 ? -17.058 -33.522 17.415 1.00 16.23 191 ALA B C 1
ATOM 1367 O O . ALA A 1 191 ? -16.516 -34.645 17.510 1.00 17.28 191 ALA B O 1
ATOM 1369 N N . GLY A 1 192 ? -16.621 -32.454 18.060 1.00 16.11 192 GLY B N 1
ATOM 1370 C CA . GLY A 1 192 ? -15.286 -32.439 18.715 1.00 15.62 192 GLY B CA 1
ATOM 1371 C C . GLY A 1 192 ? -15.303 -32.536 20.213 1.00 16.11 192 GLY B C 1
ATOM 1372 O O . GLY A 1 192 ? -14.228 -32.315 20.781 1.00 19.27 192 GLY B O 1
ATOM 1373 N N . SER A 1 193 ? -16.357 -32.929 20.850 1.00 16.11 193 SER B N 1
ATOM 1374 C CA . SER A 1 193 ? -16.356 -33.124 22.306 1.00 16.99 193 SER B CA 1
ATOM 1375 C C . SER A 1 193 ? -17.478 -34.105 22.646 1.00 16.58 193 SER B C 1
ATOM 1376 O O . SER A 1 193 ? -18.488 -34.218 21.913 1.00 17.26 193 SER B O 1
ATOM 1379 N N . LYS A 1 194 ? -17.393 -34.695 23.828 1.00 19.12 194 LYS B N 1
ATOM 1380 C CA . LYS A 1 194 ? -18.460 -35.530 24.364 1.00 20.58 194 LYS B CA 1
ATOM 1381 C C . LYS A 1 194 ? -19.715 -34.673 24.517 1.00 17.64 194 LYS B C 1
ATOM 1382 O O . LYS A 1 194 ? -20.838 -35.181 24.213 1.00 18.28 194 LYS B O 1
ATOM 1388 N N . GLU A 1 195 ? -19.602 -33.451 25.007 1.00 18.38 195 GLU B N 1
ATOM 1389 C CA . GLU A 1 195 ? -20.794 -32.594 25.232 1.00 19.36 195 GLU B CA 1
ATOM 1390 C C . GLU A 1 195 ? -21.557 -32.460 23.902 1.00 17.41 195 GLU B C 1
ATOM 1391 O O . GLU A 1 195 ? -22.798 -32.551 23.901 1.00 18.48 195 GLU B O 1
ATOM 1397 N N . LYS A 1 196 ? -20.837 -32.215 22.838 1.00 16.23 196 LYS B N 1
ATOM 1398 C CA . LYS A 1 196 ? -21.477 -32.023 21.514 1.00 16.92 196 LYS B CA 1
ATOM 1399 C C . LYS A 1 196 ? -22.058 -33.322 20.949 1.00 16.06 196 LYS B C 1
ATOM 1400 O O . LYS A 1 196 ? -23.157 -33.326 20.373 1.00 17.20 196 LYS B O 1
ATOM 1406 N N . VAL A 1 197 ? -21.375 -34.432 21.140 1.00 17.16 197 VAL B N 1
ATOM 1407 C CA . VAL A 1 197 ? -21.892 -35.774 20.782 1.00 17.39 197 VAL B CA 1
ATOM 1408 C C . VAL A 1 197 ? -23.192 -36.032 21.515 1.00 17.16 197 VAL B C 1
ATOM 1409 O O . VAL A 1 197 ? -24.197 -36.477 20.900 1.00 19.14 197 VAL B O 1
ATOM 1413 N N . ASP A 1 198 ? -23.215 -35.780 22.820 1.00 18.56 198 ASP B N 1
ATOM 1414 C CA . ASP A 1 198 ? -24.408 -36.012 23.625 1.00 19.72 198 ASP B CA 1
ATOM 1415 C C . ASP A 1 198 ? -25.559 -35.087 23.183 1.00 18.53 198 ASP B C 1
ATOM 1416 O O . ASP A 1 198 ? -26.725 -35.474 23.158 1.00 18.75 198 ASP B O 1
ATOM 1421 N N . LEU A 1 199 ? -25.248 -33.859 22.858 1.00 17.18 199 LEU B N 1
ATOM 1422 C CA . LEU A 1 199 ? -26.282 -32.925 22.344 1.00 18.54 199 LEU B CA 1
ATOM 1423 C C . LEU A 1 199 ? -26.922 -33.544 21.086 1.00 16.62 199 LEU B C 1
ATOM 1424 O O . LEU A 1 199 ? -28.146 -33.422 20.863 1.00 18.06 199 LEU B O 1
ATOM 1429 N N . LEU A 1 200 ? -26.067 -34.013 20.185 1.00 16.92 200 LEU B N 1
ATOM 1430 C CA . LEU A 1 200 ? -26.556 -34.496 18.899 1.00 17.05 200 LEU B CA 1
ATOM 1431 C C . LEU A 1 200 ? -27.516 -35.635 19.123 1.00 17.59 200 LEU B C 1
ATOM 1432 O O . LEU A 1 200 ? -28.587 -35.679 18.514 1.00 19.61 200 LEU B O 1
ATOM 1437 N N . LYS A 1 201 ? -27.218 -36.562 20.010 1.00 17.94 201 LYS B N 1
ATOM 1438 C CA . LYS A 1 201 ? -28.052 -37.734 20.240 1.00 20.85 201 LYS B CA 1
ATOM 1439 C C . LYS A 1 201 ? -29.296 -37.322 21.011 1.00 20.11 201 LYS B C 1
ATOM 1440 O O . LYS A 1 201 ? -30.390 -37.737 20.702 1.00 24.24 201 LYS B O 1
ATOM 1446 N N . ASN A 1 202 ? -29.120 -36.539 22.056 1.00 18.24 202 ASN B N 1
ATOM 1447 C CA . ASN A 1 202 ? -30.196 -36.314 23.035 1.00 21.38 202 ASN B CA 1
ATOM 1448 C C . ASN A 1 202 ? -31.098 -35.161 22.640 1.00 19.96 202 ASN B C 1
ATOM 1449 O O . ASN A 1 202 ? -32.360 -35.371 22.711 1.00 23.63 202 ASN B O 1
ATOM 1454 N N . LYS A 1 203 ? -30.551 -34.030 22.229 1.00 17.80 203 LYS B N 1
ATOM 1455 C CA . LYS A 1 203 ? -31.313 -32.818 21.896 1.00 19.04 203 LYS B CA 1
ATOM 1456 C C . LYS A 1 203 ? -31.785 -32.868 20.447 1.00 18.02 203 LYS B C 1
ATOM 1457 O O . LYS A 1 203 ? -32.946 -32.500 20.183 1.00 21.31 203 LYS B O 1
ATOM 1463 N N . PHE A 1 204 ? -30.959 -33.325 19.528 1.00 17.52 204 PHE B N 1
ATOM 1464 C CA . PHE A 1 204 ? -31.299 -33.218 18.092 1.00 17.92 204 PHE B CA 1
ATOM 1465 C C . PHE A 1 204 ? -31.745 -34.551 17.521 1.00 18.74 204 PHE B C 1
ATOM 1466 O O . PHE A 1 204 ? -32.195 -34.548 16.350 1.00 21.62 204 PHE B O 1
ATOM 1474 N N . GLY A 1 205 ? -31.762 -35.624 18.276 1.00 19.92 205 GLY B N 1
ATOM 1475 C CA . GLY A 1 205 ? -32.390 -36.876 17.818 1.00 20.36 205 GLY B CA 1
ATOM 1476 C C . GLY A 1 205 ? -31.595 -37.581 16.736 1.00 19.75 205 GLY B C 1
ATOM 1477 O O . GLY A 1 205 ? -32.138 -38.486 16.090 1.00 21.19 205 GLY B O 1
ATOM 1478 N N . PHE A 1 206 ? -30.287 -37.337 16.624 1.00 19.19 206 PHE B N 1
ATOM 1479 C CA . PHE A 1 206 ? -29.450 -38.119 15.704 1.00 18.31 206 PHE B CA 1
ATOM 1480 C C . PHE A 1 206 ? -29.458 -39.572 16.181 1.00 18.95 206 PHE B C 1
ATOM 1481 O O . PHE A 1 206 ? -29.396 -39.813 17.447 1.00 21.49 206 PHE B O 1
ATOM 1489 N N . ASP A 1 207 ? -29.377 -40.510 15.254 1.00 18.40 207 ASP B N 1
ATOM 1490 C CA . ASP A 1 207 ? -29.311 -41.934 15.638 1.00 18.92 207 ASP B CA 1
ATOM 1491 C C . ASP A 1 207 ? -28.007 -42.204 16.359 1.00 19.29 207 ASP B C 1
ATOM 1492 O O . ASP A 1 207 ? -27.997 -42.979 17.316 1.00 22.33 207 ASP B O 1
ATOM 1497 N N . LYS A 1 208 ? -26.944 -41.532 15.936 1.00 17.06 208 LYS B N 1
ATOM 1498 C CA . LYS A 1 208 ? -25.659 -41.725 16.592 1.00 17.97 208 LYS B CA 1
ATOM 1499 C C . LYS A 1 208 ? -24.753 -40.543 16.323 1.00 18.94 208 LYS B C 1
ATOM 1500 O O . LYS A 1 208 ? -25.072 -39.685 15.497 1.00 18.07 208 LYS B O 1
ATOM 1506 N N . ALA A 1 209 ? -23.663 -40.499 17.099 1.00 18.91 209 ALA B N 1
ATOM 1507 C CA . ALA A 1 209 ? -22.648 -39.455 16.896 1.00 17.46 209 ALA B CA 1
ATOM 1508 C C . ALA A 1 209 ? -21.353 -39.901 17.524 1.00 17.29 209 ALA B C 1
ATOM 1509 O O . ALA A 1 209 ? -21.384 -40.769 18.392 1.00 19.18 209 ALA B O 1
ATOM 1511 N N . PHE A 1 210 ? -20.271 -39.321 17.089 1.00 16.75 210 PHE B N 1
ATOM 1512 C CA . PHE A 1 210 ? -18.944 -39.628 17.666 1.00 16.09 210 PHE B CA 1
ATOM 1513 C C . PHE A 1 210 ? -18.066 -38.411 17.627 1.00 15.72 210 PHE B C 1
ATOM 1514 O O . PHE A 1 210 ? -18.212 -37.464 16.889 1.00 15.94 210 PHE B O 1
ATOM 1522 N N . ASN A 1 211 ? -17.109 -38.461 18.589 1.00 17.14 211 ASN B N 1
ATOM 1523 C CA . ASN A 1 211 ? -16.103 -37.416 18.826 1.00 17.49 211 ASN B CA 1
ATOM 1524 C C . ASN A 1 211 ? -14.919 -37.766 17.955 1.00 17.79 211 ASN B C 1
ATOM 1525 O O . ASN A 1 211 ? -14.117 -38.656 18.328 1.00 18.07 211 ASN B O 1
ATOM 1530 N N . TYR A 1 212 ? -14.772 -37.104 16.846 1.00 17.39 212 TYR B N 1
ATOM 1531 C CA . TYR A 1 212 ? -13.676 -37.406 15.900 1.00 18.76 212 TYR B CA 1
ATOM 1532 C C . TYR A 1 212 ? -12.295 -37.197 16.532 1.00 19.79 212 TYR B C 1
ATOM 1533 O O . TYR A 1 212 ? -11.342 -37.815 16.060 1.00 23.25 212 TYR B O 1
ATOM 1542 N N . LYS A 1 213 ? -12.162 -36.334 17.544 1.00 19.16 213 LYS B N 1
ATOM 1543 C CA . LYS A 1 213 ? -10.845 -36.013 18.190 1.00 22.76 213 LYS B CA 1
ATOM 1544 C C . LYS A 1 213 ? -10.369 -37.199 18.997 1.00 25.96 213 LYS B C 1
ATOM 1545 O O . LYS A 1 213 ? -9.174 -37.200 19.351 1.00 32.68 213 LYS B O 1
ATOM 1551 N N . GLU A 1 214 ? -11.243 -38.126 19.330 1.00 21.36 214 GLU B N 1
ATOM 1552 C CA . GLU A 1 214 ? -10.908 -39.295 20.178 1.00 24.50 214 GLU B CA 1
ATOM 1553 C C . GLU A 1 214 ? -10.795 -40.604 19.415 1.00 24.98 214 GLU B C 1
ATOM 1554 O O . GLU A 1 214 ? -10.422 -41.606 19.968 1.00 31.97 214 GLU B O 1
ATOM 1560 N N . GLU A 1 215 ? -11.007 -40.603 18.092 1.00 21.50 215 GLU B N 1
ATOM 1561 C CA . GLU A 1 215 ? -10.971 -41.805 17.250 1.00 20.25 215 GLU B CA 1
ATOM 1562 C C . GLU A 1 215 ? -9.603 -42.012 16.638 1.00 23.13 215 GLU B C 1
ATOM 1563 O O . GLU A 1 215 ? -9.111 -41.155 15.924 1.00 24.22 215 GLU B O 1
ATOM 1569 N N . PRO A 1 216 ? -8.943 -43.160 16.894 1.00 22.22 216 PRO B N 1
ATOM 1570 C CA . PRO A 1 216 ? -7.647 -43.336 16.264 1.00 24.12 216 PRO B CA 1
ATOM 1571 C C . PRO A 1 216 ? -7.722 -43.699 14.793 1.00 24.68 216 PRO B C 1
ATOM 1572 O O . PRO A 1 216 ? -6.737 -43.573 14.101 1.00 28.17 216 PRO B O 1
ATOM 1576 N N . ASP A 1 217 ? -8.918 -44.114 14.388 1.00 22.98 217 ASP B N 1
ATOM 1577 C CA . ASP A 1 217 ? -9.035 -44.493 12.977 1.00 22.23 217 ASP B CA 1
ATOM 1578 C C . ASP A 1 217 ? -10.429 -44.096 12.502 1.00 21.73 217 ASP B C 1
ATOM 1579 O O . ASP A 1 217 ? -11.415 -44.685 12.981 1.00 21.52 217 ASP B O 1
ATOM 1584 N N . LEU A 1 218 ? -10.534 -43.061 11.698 1.00 20.75 218 LEU B N 1
ATOM 1585 C CA . LEU A 1 218 ? -11.895 -42.625 11.279 1.00 18.70 218 LEU B CA 1
ATOM 1586 C C . LEU A 1 218 ? -12.616 -43.689 10.444 1.00 17.81 218 LEU B C 1
ATOM 1587 O O . LEU A 1 218 ? -13.826 -43.766 10.548 1.00 19.01 218 LEU B O 1
ATOM 1592 N N . ASP A 1 219 ? -11.917 -44.469 9.639 1.00 18.58 219 ASP B N 1
ATOM 1593 C CA . ASP A 1 219 ? -12.567 -45.582 8.886 1.00 18.59 219 ASP B CA 1
ATOM 1594 C C . ASP A 1 219 ? -13.312 -46.500 9.827 1.00 18.58 219 ASP B C 1
ATOM 1595 O O . ASP A 1 219 ? -14.469 -46.849 9.620 1.00 19.81 219 ASP B O 1
ATOM 1600 N N . ALA A 1 220 ? -12.644 -46.939 10.892 1.00 21.29 220 ALA B N 1
ATOM 1601 C CA . ALA A 1 220 ? -13.262 -47.882 11.846 1.00 21.09 220 ALA B CA 1
ATOM 1602 C C . ALA A 1 220 ? -14.457 -47.199 12.518 1.00 17.83 220 ALA B C 1
ATOM 1603 O O . ALA A 1 220 ? -15.458 -47.853 12.767 1.00 19.23 220 ALA B O 1
ATOM 1605 N N . ALA A 1 221 ? -14.350 -45.919 12.836 1.00 18.82 221 ALA B N 1
ATOM 1606 C CA . ALA A 1 221 ? -15.480 -45.218 13.484 1.00 18.86 221 ALA B CA 1
ATOM 1607 C C . ALA A 1 221 ? -16.679 -45.180 12.538 1.00 18.50 221 ALA B C 1
ATOM 1608 O O . ALA A 1 221 ? -17.731 -45.531 12.969 1.00 18.93 221 ALA B O 1
ATOM 1610 N N . LEU A 1 222 ? -16.419 -44.854 11.284 1.00 17.37 222 LEU B N 1
ATOM 1611 C CA . LEU A 1 222 ? -17.548 -44.773 10.343 1.00 17.22 222 LEU B CA 1
ATOM 1612 C C . LEU A 1 222 ? -18.172 -46.151 10.157 1.00 18.02 222 LEU B C 1
ATOM 1613 O O . LEU A 1 222 ? -19.388 -46.251 10.056 1.00 20.31 222 LEU B O 1
ATOM 1618 N N . LYS A 1 223 ? -17.352 -47.189 10.132 1.00 18.74 223 LYS B N 1
ATOM 1619 C CA . LYS A 1 223 ? -17.868 -48.559 9.933 1.00 20.25 223 LYS B CA 1
ATOM 1620 C C . LYS A 1 223 ? -18.685 -48.995 11.149 1.00 20.56 223 LYS B C 1
ATOM 1621 O O . LYS A 1 223 ? -19.562 -49.833 10.989 1.00 22.06 223 LYS B O 1
ATOM 1627 N N . ARG A 1 224 ? -18.338 -48.534 12.371 1.00 21.43 224 ARG B N 1
ATOM 1628 C CA . ARG A 1 224 ? -19.183 -48.875 13.539 1.00 22.05 224 ARG B CA 1
ATOM 1629 C C . ARG A 1 224 ? -20.632 -48.437 13.273 1.00 19.02 224 ARG B C 1
ATOM 1630 O O . ARG A 1 224 ? -21.557 -49.112 13.755 1.00 22.47 224 ARG B O 1
ATOM 1638 N N . TYR A 1 225 ? -20.810 -47.264 12.691 1.00 19.15 225 TYR B N 1
ATOM 1639 C CA . TYR A 1 225 ? -22.174 -46.666 12.552 1.00 20.56 225 TYR B CA 1
ATOM 1640 C C . TYR A 1 225 ? -22.805 -46.957 11.198 1.00 19.71 225 TYR B C 1
ATOM 1641 O O . TYR A 1 225 ? -24.044 -46.916 11.141 1.00 23.19 225 TYR B O 1
ATOM 1650 N N . PHE A 1 226 ? -21.995 -47.239 10.210 1.00 19.04 226 PHE B N 1
ATOM 1651 C CA . PHE A 1 226 ? -22.481 -47.446 8.845 1.00 18.21 226 PHE B CA 1
ATOM 1652 C C . PHE A 1 226 ? -21.864 -48.728 8.323 1.00 19.44 226 PHE B C 1
ATOM 1653 O O . PHE A 1 226 ? -21.007 -48.744 7.433 1.00 21.43 226 PHE B O 1
ATOM 1661 N N . PRO A 1 227 ? -22.295 -49.867 8.848 1.00 26.61 227 PRO B N 1
ATOM 1662 C CA . PRO A 1 227 ? -21.673 -51.104 8.410 1.00 31.65 227 PRO B CA 1
ATOM 1663 C C . PRO A 1 227 ? -21.920 -51.373 6.928 1.00 37.31 227 PRO B C 1
ATOM 1664 O O . PRO A 1 227 ? -21.070 -52.049 6.401 1.00 33.69 227 PRO B O 1
ATOM 1668 N N . GLU A 1 228 ? -22.946 -50.770 6.298 1.00 27.42 228 GLU B N 1
ATOM 1669 C CA . GLU A 1 228 ? -23.162 -50.980 4.839 1.00 27.19 228 GLU B CA 1
ATOM 1670 C C . GLU A 1 228 ? -22.996 -49.664 4.076 1.00 21.97 228 GLU B C 1
ATOM 1671 O O . GLU A 1 228 ? -23.398 -49.535 2.929 1.00 22.27 228 GLU B O 1
ATOM 1677 N N . GLY A 1 229 ? -22.378 -48.701 4.705 1.00 18.30 229 GLY B N 1
ATOM 1678 C CA . GLY A 1 229 ? -21.911 -47.464 4.076 1.00 17.51 229 GLY B CA 1
ATOM 1679 C C . GLY A 1 229 ? -22.901 -46.330 4.157 1.00 17.16 229 GLY B C 1
ATOM 1680 O O . GLY A 1 229 ? -23.953 -46.422 4.783 1.00 17.02 229 GLY B O 1
ATOM 1681 N N . ILE A 1 230 ? -22.487 -45.240 3.555 1.00 16.80 230 ILE B N 1
ATOM 1682 C CA . ILE A 1 230 ? -23.133 -43.917 3.649 1.00 16.79 230 ILE B CA 1
ATOM 1683 C C . ILE A 1 230 ? -23.758 -43.532 2.285 1.00 14.57 230 ILE B C 1
ATOM 1684 O O . ILE A 1 230 ? -23.062 -43.472 1.277 1.00 15.01 230 ILE B O 1
ATOM 1689 N N . ASP A 1 231 ? -25.065 -43.246 2.292 1.00 15.14 231 ASP B N 1
ATOM 1690 C CA . ASP A 1 231 ? -25.744 -42.754 1.068 1.00 15.30 231 ASP B CA 1
ATOM 1691 C C . ASP A 1 231 ? -25.433 -41.281 0.846 1.00 15.20 231 ASP B C 1
ATOM 1692 O O . ASP A 1 231 ? -25.217 -40.875 -0.319 1.00 14.11 231 ASP B O 1
ATOM 1697 N N . ILE A 1 232 ? -25.424 -40.491 1.921 1.00 14.14 232 ILE B N 1
ATOM 1698 C CA . ILE A 1 232 ? -25.352 -39.021 1.822 1.00 13.57 232 ILE B CA 1
ATOM 1699 C C . ILE A 1 232 ? -24.297 -38.576 2.818 1.00 12.51 232 ILE B C 1
ATOM 1700 O O . ILE A 1 232 ? -24.487 -38.844 4.042 1.00 13.09 232 ILE B O 1
ATOM 1705 N N . TYR A 1 233 ? -23.344 -37.777 2.382 1.00 12.79 233 TYR B N 1
ATOM 1706 C CA . TYR A 1 233 ? -22.393 -37.095 3.259 1.00 13.41 233 TYR B CA 1
ATOM 1707 C C . TYR A 1 233 ? -22.679 -35.611 3.097 1.00 12.31 233 TYR B C 1
ATOM 1708 O O . TYR A 1 233 ? -22.480 -35.063 2.034 1.00 13.46 233 TYR B O 1
ATOM 1717 N N . PHE A 1 234 ? -23.081 -34.967 4.178 1.00 13.34 234 PHE B N 1
ATOM 1718 C CA . PHE A 1 234 ? -23.201 -33.518 4.199 1.00 13.38 234 PHE B CA 1
ATOM 1719 C C . PHE A 1 234 ? -21.874 -32.953 4.740 1.00 12.50 234 PHE B C 1
ATOM 1720 O O . PHE A 1 234 ? -21.625 -33.071 5.977 1.00 13.69 234 PHE B O 1
ATOM 1728 N N . GLU A 1 235 ? -21.078 -32.414 3.890 1.00 12.62 235 GLU B N 1
ATOM 1729 C CA . GLU A 1 235 ? -19.682 -32.066 4.163 1.00 12.51 235 GLU B CA 1
ATOM 1730 C C . GLU A 1 235 ? -19.551 -30.601 4.524 1.00 13.77 235 GLU B C 1
ATOM 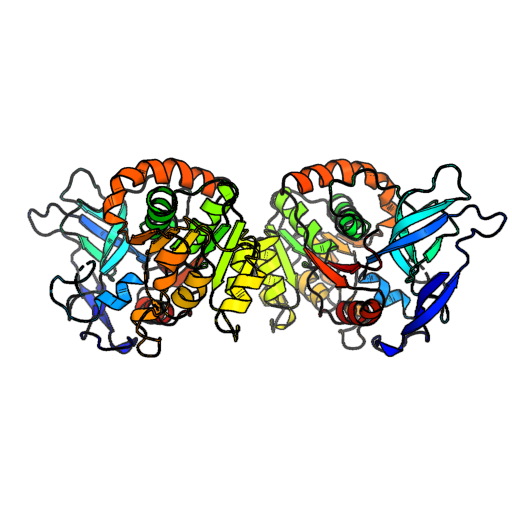1731 O O . GLU A 1 235 ? -19.801 -29.677 3.732 1.00 13.34 235 GLU B O 1
ATOM 1737 N N . ASN A 1 236 ? -19.082 -30.368 5.770 1.00 13.99 236 ASN B N 1
ATOM 1738 C CA . ASN A 1 236 ? -18.838 -29.012 6.300 1.00 14.00 236 ASN B CA 1
ATOM 1739 C C . ASN A 1 236 ? -17.321 -28.799 6.639 1.00 15.24 236 ASN B C 1
ATOM 1740 O O . ASN A 1 236 ? -16.955 -27.634 6.907 1.00 17.76 236 ASN B O 1
ATOM 1745 N N . VAL A 1 237 ? -16.505 -29.821 6.521 1.00 15.29 237 VAL B N 1
ATOM 1746 C CA . VAL A 1 237 ? -15.145 -29.733 7.131 1.00 16.45 237 VAL B CA 1
ATOM 1747 C C . VAL A 1 237 ? -14.039 -30.083 6.167 1.00 16.28 237 VAL B C 1
ATOM 1748 O O . VAL A 1 237 ? -12.963 -29.440 6.221 1.00 18.87 237 VAL B O 1
ATOM 1752 N N . GLY A 1 238 ? -14.194 -31.104 5.347 1.00 15.84 238 GLY B N 1
ATOM 1753 C CA . GLY A 1 238 ? -13.141 -31.546 4.449 1.00 16.79 238 GLY B CA 1
ATOM 1754 C C . GLY A 1 238 ? -11.999 -32.237 5.179 1.00 18.28 238 GLY B C 1
ATOM 1755 O O . GLY A 1 238 ? -12.250 -32.889 6.209 1.00 17.99 238 GLY B O 1
ATOM 1756 N N . GLY A 1 239 ? -10.812 -32.164 4.622 1.00 18.63 239 GLY B N 1
ATOM 1757 C CA . GLY A 1 239 ? -9.643 -32.762 5.293 1.00 19.28 239 GLY B CA 1
ATOM 1758 C C . GLY A 1 239 ? -9.781 -34.253 5.564 1.00 21.07 239 GLY B C 1
ATOM 1759 O O . GLY A 1 239 ? -10.264 -34.998 4.694 1.00 20.63 239 GLY B O 1
ATOM 1760 N N . LYS A 1 240 ? -9.213 -34.720 6.675 1.00 19.62 240 LYS B N 1
ATOM 1761 C CA . LYS A 1 240 ? -9.148 -36.164 6.965 1.00 21.41 240 LYS B CA 1
ATOM 1762 C C . LYS A 1 240 ? -10.559 -36.767 6.974 1.00 17.34 240 LYS B C 1
ATOM 1763 O O . LYS A 1 240 ? -10.621 -37.908 6.634 1.00 17.22 240 LYS B O 1
ATOM 1769 N N . MET A 1 241 ? -11.582 -36.056 7.434 1.00 17.90 241 MET B N 1
ATOM 1770 C CA . MET A 1 241 ? -12.945 -36.672 7.459 1.00 17.60 241 MET B CA 1
ATOM 1771 C C . MET A 1 241 ? -13.419 -36.997 6.033 1.00 14.35 241 MET B C 1
ATOM 1772 O O . MET A 1 241 ? -13.906 -38.070 5.833 1.00 15.99 241 MET B O 1
ATOM 1777 N N . LEU A 1 242 ? -13.171 -36.101 5.093 1.00 16.31 242 LEU B N 1
ATOM 1778 C CA . LEU A 1 242 ? -13.560 -36.384 3.692 1.00 15.41 242 LEU B CA 1
ATOM 1779 C C . LEU A 1 242 ? -12.881 -37.607 3.156 1.00 15.07 242 LEU B C 1
ATOM 1780 O O . LEU A 1 242 ? -13.482 -38.515 2.592 1.00 15.69 242 LEU B O 1
ATOM 1785 N N . ASP A 1 243 ? -11.584 -37.747 3.394 1.00 15.31 243 ASP B N 1
ATOM 1786 C CA . ASP A 1 243 ? -10.837 -38.931 2.930 1.00 15.97 243 ASP B CA 1
ATOM 1787 C C . ASP A 1 243 ? -11.331 -40.201 3.627 1.00 16.03 243 ASP B C 1
ATOM 1788 O O . ASP A 1 243 ? -11.281 -41.273 3.056 1.00 18.20 243 ASP B O 1
ATOM 1793 N N . ALA A 1 244 ? -11.710 -40.094 4.910 1.00 15.93 244 ALA B N 1
ATOM 1794 C CA . ALA A 1 244 ? -12.261 -41.285 5.596 1.00 16.97 244 ALA B CA 1
ATOM 1795 C C . ALA A 1 244 ? -13.645 -41.671 5.071 1.00 14.76 244 ALA B C 1
ATOM 1796 O O . ALA A 1 244 ? -13.944 -42.852 5.064 1.00 16.97 244 ALA B O 1
ATOM 1798 N N . VAL A 1 245 ? -14.423 -40.669 4.741 1.00 14.92 245 VAL B N 1
ATOM 1799 C CA . VAL A 1 245 ? -15.813 -40.894 4.208 1.00 14.75 245 VAL B CA 1
ATOM 1800 C C . VAL A 1 245 ? -15.788 -41.577 2.834 1.00 13.91 245 VAL B C 1
ATOM 1801 O O . VAL A 1 245 ? -16.576 -42.519 2.643 1.00 14.72 245 VAL B O 1
ATOM 1805 N N . LEU A 1 246 ? -14.927 -41.141 1.945 1.00 15.11 246 LEU B N 1
ATOM 1806 C CA . LEU A 1 246 ? -14.973 -41.568 0.541 1.00 14.81 246 LEU B CA 1
ATOM 1807 C C . LEU A 1 246 ? -15.024 -43.091 0.386 1.00 15.21 246 LEU B C 1
ATOM 1808 O O . LEU A 1 246 ? -15.911 -43.611 -0.302 1.00 15.45 246 LEU B O 1
ATOM 1813 N N . PRO A 1 247 ? -14.151 -43.906 1.059 1.00 16.09 247 PRO B N 1
ATOM 1814 C CA . PRO A 1 247 ? -14.234 -45.342 0.896 1.00 16.53 247 PRO B CA 1
ATOM 1815 C C . PRO A 1 247 ? -15.471 -45.998 1.505 1.00 17.23 247 PRO B C 1
ATOM 1816 O O . PRO A 1 247 ? -15.693 -47.171 1.270 1.00 20.16 247 PRO B O 1
ATOM 1820 N N . ASN A 1 248 ? -16.222 -45.234 2.289 1.00 15.65 248 ASN B N 1
ATOM 1821 C CA . ASN A 1 248 ? -17.441 -45.702 2.982 1.00 15.84 248 ASN B CA 1
ATOM 1822 C C . ASN A 1 248 ? -18.724 -45.274 2.255 1.00 14.34 248 ASN B C 1
ATOM 1823 O O . ASN A 1 248 ? -19.791 -45.592 2.763 1.00 16.42 248 ASN B O 1
ATOM 1828 N N . MET A 1 249 ? -18.603 -44.582 1.131 1.00 14.50 249 MET B N 1
ATOM 1829 C CA . MET A 1 249 ? -19.819 -44.209 0.377 1.00 15.13 249 MET B CA 1
ATOM 1830 C C . MET A 1 249 ? -20.450 -45.457 -0.249 1.00 15.53 249 MET B C 1
ATOM 1831 O O . MET A 1 249 ? -19.766 -46.385 -0.720 1.00 16.50 249 MET B O 1
ATOM 1836 N N . ARG A 1 250 ? -21.776 -45.398 -0.348 1.00 14.90 250 ARG B N 1
ATOM 1837 C CA . ARG A 1 250 ? -22.584 -46.372 -1.077 1.00 16.21 250 ARG B CA 1
ATOM 1838 C C . ARG A 1 250 ? -22.610 -46.025 -2.587 1.00 15.56 250 ARG B C 1
ATOM 1839 O O . ARG A 1 250 ? -22.357 -44.904 -2.945 1.00 14.84 250 ARG B O 1
ATOM 1847 N N . VAL A 1 251 ? -22.930 -47.051 -3.360 1.00 15.99 251 VAL B N 1
ATOM 1848 C CA . VAL A 1 251 ? -23.111 -46.859 -4.814 1.00 15.97 251 VAL B CA 1
ATOM 1849 C C . VAL A 1 251 ? -24.176 -45.794 -5.015 1.00 15.26 251 VAL B C 1
ATOM 1850 O O . VAL A 1 251 ? -25.205 -45.821 -4.333 1.00 16.02 251 VAL B O 1
ATOM 1854 N N . HIS A 1 252 ? -23.889 -44.847 -5.912 1.00 13.75 252 HIS B N 1
ATOM 1855 C CA . HIS A 1 252 ? -24.788 -43.709 -6.195 1.00 14.15 252 HIS B CA 1
ATOM 1856 C C . HIS A 1 252 ? -24.969 -42.804 -4.998 1.00 14.22 252 HIS B C 1
ATOM 1857 O O . HIS A 1 252 ? -25.841 -41.971 -4.926 1.00 15.12 252 HIS B O 1
ATOM 1864 N N . GLY A 1 253 ? -23.987 -42.839 -4.078 1.00 14.07 253 GLY B N 1
ATOM 1865 C CA . GLY A 1 253 ? -23.980 -41.916 -2.945 1.00 13.64 253 GLY B CA 1
ATOM 1866 C C . GLY A 1 253 ? -23.688 -40.486 -3.404 1.00 13.76 253 GLY B C 1
ATOM 1867 O O . GLY A 1 253 ? -23.231 -40.267 -4.533 1.00 14.57 253 GLY B O 1
ATOM 1868 N N . ARG A 1 254 ? -23.977 -39.558 -2.505 1.00 13.73 254 ARG B N 1
ATOM 1869 C CA . ARG A 1 254 ? -23.877 -38.147 -2.770 1.00 13.32 254 ARG B CA 1
ATOM 1870 C C . ARG A 1 254 ? -23.122 -37.474 -1.643 1.00 13.33 254 ARG B C 1
ATOM 1871 O O . ARG A 1 254 ? -23.370 -37.766 -0.470 1.00 14.24 254 ARG B O 1
ATOM 1879 N N . ILE A 1 255 ? -22.299 -36.527 -2.016 1.00 13.17 255 ILE B N 1
ATOM 1880 C CA . ILE A 1 255 ? -21.558 -35.656 -1.096 1.00 13.51 255 ILE B CA 1
ATOM 1881 C C . ILE A 1 255 ? -21.944 -34.234 -1.417 1.00 12.44 255 ILE B C 1
ATOM 1882 O O . ILE A 1 255 ? -21.619 -33.784 -2.502 1.00 14.20 255 ILE B O 1
ATOM 1887 N N . ALA A 1 256 ? -22.657 -33.586 -0.504 1.00 12.76 256 ALA B N 1
ATOM 1888 C CA . ALA A 1 256 ? -22.968 -32.167 -0.630 1.00 13.06 256 ALA B CA 1
ATOM 1889 C C . ALA A 1 256 ? -21.839 -31.381 -0.019 1.00 12.74 256 ALA B C 1
ATOM 1890 O O . ALA A 1 256 ? -21.675 -31.467 1.241 1.00 13.81 256 ALA B O 1
ATOM 1892 N N . VAL A 1 257 ? -21.125 -30.654 -0.820 1.00 13.49 257 VAL B N 1
ATOM 1893 C CA . VAL A 1 257 ? -19.957 -29.916 -0.300 1.00 12.82 257 VAL B CA 1
ATOM 1894 C C . VAL A 1 257 ? -20.424 -28.509 0.031 1.00 12.47 257 VAL B C 1
ATOM 1895 O O . VAL A 1 257 ? -20.560 -27.613 -0.820 1.00 13.60 257 VAL B O 1
ATOM 1899 N N . CYS A 1 258 ? -20.670 -28.325 1.342 1.00 13.39 258 CYS B N 1
ATOM 1900 C CA . CYS A 1 258 ? -21.184 -27.097 1.925 1.00 14.42 258 CYS B CA 1
ATOM 1901 C C . CYS A 1 258 ? -20.021 -26.213 2.385 1.00 13.19 258 CYS B C 1
ATOM 1902 O O . CYS A 1 258 ? -20.003 -25.019 2.169 1.00 13.89 258 CYS B O 1
ATOM 1905 N N . GLY A 1 259 ? -19.043 -26.795 3.090 1.00 13.62 259 GLY B N 1
ATOM 1906 C CA . GLY A 1 259 ? -17.836 -26.160 3.594 1.00 13.53 259 GLY B CA 1
ATOM 1907 C C . GLY A 1 259 ? -16.695 -27.089 3.687 1.00 14.50 259 GLY B C 1
ATOM 1908 O O . GLY A 1 259 ? -16.904 -28.302 3.705 1.00 14.29 259 GLY B O 1
ATOM 1909 N N . LEU A 1 260 ? -15.510 -26.487 3.727 1.00 16.42 260 LEU B N 1
ATOM 1910 C CA . LEU A 1 260 ? -14.280 -27.272 3.871 1.00 17.02 260 LEU B CA 1
ATOM 1911 C C . LEU A 1 260 ? -13.435 -26.548 4.915 1.00 17.79 260 LEU B C 1
ATOM 1912 O O . LEU A 1 260 ? -12.249 -26.332 4.702 1.00 21.22 260 LEU B O 1
ATOM 1917 N N . ILE A 1 261 ? -14.025 -26.288 6.086 1.00 20.62 261 ILE B N 1
ATOM 1918 C CA . ILE A 1 261 ? -13.480 -25.364 7.116 1.00 25.99 261 ILE B CA 1
ATOM 1919 C C . ILE A 1 261 ? -12.105 -25.846 7.576 1.00 22.65 261 ILE B C 1
ATOM 1920 O O . ILE A 1 261 ? -11.308 -25.018 8.060 1.00 27.31 261 ILE B O 1
ATOM 1925 N N . SER A 1 262 ? -11.835 -27.145 7.566 1.00 21.20 262 SER B N 1
ATOM 1926 C CA . SER A 1 262 ? -10.573 -27.654 8.148 1.00 21.94 262 SER B CA 1
ATOM 1927 C C . SER A 1 262 ? -9.421 -27.098 7.304 1.00 21.64 262 SER B C 1
ATOM 1928 O O . SER A 1 262 ? -8.280 -27.113 7.784 1.00 22.18 262 SER B O 1
ATOM 1931 N N . GLN A 1 263 ? -9.674 -26.693 6.072 1.00 20.30 263 GLN B N 1
ATOM 1932 C CA .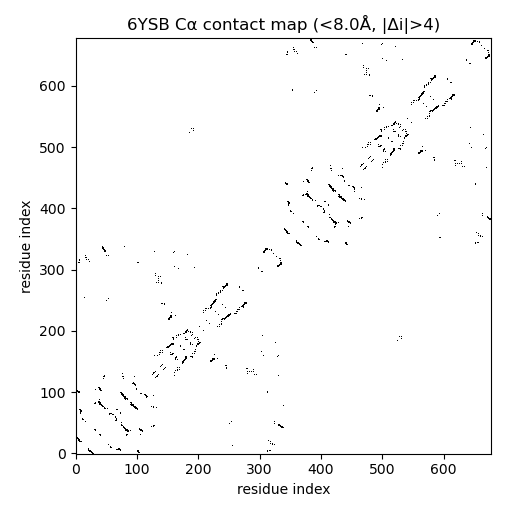 GLN A 1 263 ? -8.630 -26.391 5.062 1.00 25.08 263 GLN B CA 1
ATOM 1933 C C . GLN A 1 263 ? -8.009 -25.031 5.324 1.00 29.16 263 GLN B C 1
ATOM 1934 O O . GLN A 1 263 ? -6.889 -24.806 4.854 1.00 29.26 263 GLN B O 1
ATOM 1940 N N . TYR A 1 264 ? -8.640 -24.205 6.122 1.00 22.55 264 TYR B N 1
ATOM 1941 C CA . TYR A 1 264 ? -7.926 -22.985 6.591 1.00 25.81 264 TYR B CA 1
ATOM 1942 C C . TYR A 1 264 ? -6.924 -23.236 7.731 1.00 25.65 264 TYR B C 1
ATOM 1943 O O . TYR A 1 264 ? -6.077 -22.285 8.002 1.00 30.55 264 TYR B O 1
ATOM 1952 N N . ASN A 1 265 ? -6.964 -24.423 8.398 1.00 23.18 265 ASN B N 1
ATOM 1953 C CA . ASN A 1 265 ? -5.956 -24.774 9.439 1.00 27.51 265 ASN B CA 1
ATOM 1954 C C . ASN A 1 265 ? -4.644 -25.261 8.816 1.00 26.86 265 ASN B C 1
ATOM 1955 O O . ASN A 1 265 ? -4.685 -26.311 8.127 1.00 26.11 265 ASN B O 1
ATOM 1960 N N . ILE A 1 266 ? -3.493 -24.604 9.120 1.00 33.87 266 ILE B N 1
ATOM 1961 C CA . ILE A 1 266 ? -2.236 -24.983 8.396 1.00 32.73 266 ILE B CA 1
ATOM 1962 C C . ILE A 1 266 ? -1.876 -26.393 8.903 1.00 29.08 266 ILE B C 1
ATOM 1963 O O . ILE A 1 266 ? -1.179 -27.142 8.212 1.00 29.25 266 ILE B O 1
ATOM 1968 N N . ASP A 1 267 ? -2.347 -26.776 10.116 1.00 24.26 267 ASP B N 1
ATOM 1969 C CA . ASP A 1 267 ? -1.996 -28.124 10.649 1.00 27.17 267 ASP B CA 1
ATOM 1970 C C . ASP A 1 267 ? -2.870 -29.249 10.102 1.00 26.84 267 ASP B C 1
ATOM 1971 O O . ASP A 1 267 ? -2.565 -30.410 10.379 1.00 33.51 267 ASP B O 1
ATOM 1976 N N . GLU A 1 268 ? -3.893 -28.940 9.301 1.00 28.01 268 GLU B N 1
ATOM 1977 C CA . GLU A 1 268 ? -4.859 -29.961 8.781 1.00 30.54 268 GLU B CA 1
ATOM 1978 C C . GLU A 1 268 ? -4.179 -30.601 7.574 1.00 32.60 268 GLU B C 1
ATOM 1979 O O . GLU A 1 268 ? -3.541 -29.891 6.783 1.00 35.78 268 GLU B O 1
ATOM 1985 N N . PRO A 1 269 ? -4.278 -31.941 7.371 1.00 46.49 269 PRO B N 1
ATOM 1986 C CA . PRO A 1 269 ? -3.738 -32.554 6.162 1.00 47.52 269 PRO B CA 1
ATOM 1987 C C . PRO A 1 269 ? -4.271 -31.812 4.930 1.00 47.46 269 PRO B C 1
ATOM 1988 O O . PRO A 1 269 ? -5.500 -31.564 4.852 1.00 62.52 269 PRO B O 1
ATOM 1992 N N . GLU A 1 270 ? -3.348 -31.479 4.014 1.00 47.67 270 GLU B N 1
ATOM 1993 C CA . GLU A 1 270 ? -3.702 -30.881 2.704 1.00 71.12 270 GLU B CA 1
ATOM 1994 C C . GLU A 1 270 ? -3.769 -32.021 1.678 1.00 50.08 270 GLU B C 1
ATOM 1995 O O . GLU A 1 270 ? -2.931 -32.965 1.745 1.00 66.12 270 GLU B O 1
ATOM 2001 N N . GLY A 1 271 ? -4.766 -31.903 0.818 1.00 31.00 271 GLY B N 1
ATOM 2002 C CA . GLY A 1 271 ? -5.124 -32.723 -0.363 1.00 31.70 271 GLY B CA 1
ATOM 2003 C C . GLY A 1 271 ? -6.024 -33.874 -0.009 1.00 26.32 271 GLY B C 1
ATOM 2004 O O . GLY A 1 271 ? -5.739 -34.698 0.865 1.00 33.64 271 GLY B O 1
ATOM 2005 N N . CYS A 1 272 ? -7.021 -34.109 -0.859 1.00 19.35 272 CYS B N 1
ATOM 2006 C CA . CYS A 1 272 ? -7.920 -35.285 -0.811 1.00 18.08 272 CYS B CA 1
ATOM 2007 C C . CYS A 1 272 ? -7.344 -36.432 -1.635 1.00 17.57 272 CYS B C 1
ATOM 2008 O O . CYS A 1 272 ? -7.195 -36.240 -2.884 1.00 20.05 272 CYS B O 1
ATOM 2011 N N . ARG A 1 273 ? -7.070 -37.608 -1.050 1.00 17.89 273 ARG B N 1
ATOM 2012 C CA . ARG A 1 273 ? -6.378 -38.701 -1.734 1.00 18.51 273 ARG B CA 1
ATOM 2013 C C . ARG A 1 273 ? -7.281 -39.810 -2.211 1.00 18.12 273 ARG B C 1
ATOM 2014 O O . ARG A 1 273 ? -6.782 -40.678 -2.893 1.00 19.97 273 ARG B O 1
ATOM 2022 N N . ASN A 1 274 ? -8.535 -39.802 -1.788 1.00 17.32 274 ASN B N 1
ATOM 2023 C CA . ASN A 1 274 ? -9.445 -40.955 -2.045 1.00 16.77 274 ASN B CA 1
ATOM 2024 C C . ASN A 1 274 ? -10.493 -40.683 -3.154 1.00 15.96 274 ASN B C 1
ATOM 2025 O O . ASN A 1 274 ? -11.543 -41.339 -3.147 1.00 15.62 274 ASN B O 1
ATOM 2030 N N . LEU A 1 275 ? -10.181 -39.791 -4.094 1.00 16.03 275 LEU B N 1
ATOM 2031 C CA . LEU A 1 275 ? -11.162 -39.472 -5.185 1.00 15.20 275 LEU B CA 1
ATOM 2032 C C . LEU A 1 275 ? -11.444 -40.712 -6.048 1.00 14.96 275 LEU B C 1
ATOM 2033 O O . LEU A 1 275 ? -12.468 -40.698 -6.716 1.00 15.43 275 LEU B O 1
ATOM 2038 N N . MET A 1 276 ? -10.601 -41.732 -6.069 1.00 15.16 276 MET B N 1
ATOM 2039 C CA . MET A 1 276 ? -10.910 -42.928 -6.904 1.00 16.24 276 MET B CA 1
ATOM 2040 C C . MET A 1 276 ? -12.241 -43.502 -6.455 1.00 14.86 276 MET B C 1
ATOM 2041 O O . MET A 1 276 ? -12.907 -44.143 -7.292 1.00 15.14 276 MET B O 1
ATOM 2046 N N . TYR A 1 277 ? -12.638 -43.333 -5.209 1.00 14.67 277 TYR B N 1
ATOM 2047 C CA . TYR A 1 277 ? -13.958 -43.847 -4.796 1.00 14.69 277 TYR B CA 1
ATOM 2048 C C . TYR A 1 277 ? -15.114 -43.134 -5.486 1.00 14.55 277 TYR B C 1
ATOM 2049 O O . TYR A 1 277 ? -16.204 -43.745 -5.495 1.00 15.11 277 TYR B O 1
ATOM 2058 N N . LEU A 1 278 ? -14.904 -41.941 -6.016 1.00 13.13 278 LEU B N 1
ATOM 2059 C CA . LEU A 1 278 ? -15.995 -41.367 -6.825 1.00 14.49 278 LEU B CA 1
ATOM 2060 C C . LEU A 1 278 ? -16.304 -42.300 -8.001 1.00 13.64 278 LEU B C 1
ATOM 2061 O O . LEU A 1 278 ? -17.491 -42.389 -8.402 1.00 14.40 278 LEU B O 1
ATOM 2066 N N . ILE A 1 279 ? -15.300 -42.894 -8.586 1.00 13.51 279 ILE B N 1
ATOM 2067 C CA . ILE A 1 279 ? -15.506 -43.861 -9.693 1.00 15.09 279 ILE B CA 1
ATOM 2068 C C . ILE A 1 279 ? -16.055 -45.178 -9.164 1.00 14.22 279 ILE B C 1
ATOM 2069 O O . ILE A 1 279 ? -17.116 -45.681 -9.612 1.00 15.15 279 ILE B O 1
ATOM 2074 N N . ILE A 1 280 ? -15.358 -45.733 -8.182 1.00 14.21 280 ILE B N 1
ATOM 2075 C CA . ILE A 1 280 ? -15.671 -47.102 -7.678 1.00 16.75 280 ILE B CA 1
ATOM 2076 C C . ILE A 1 280 ? -17.155 -47.137 -7.263 1.00 14.40 280 ILE B C 1
ATOM 2077 O O . ILE A 1 280 ? -17.766 -48.170 -7.460 1.00 16.31 280 ILE B O 1
ATOM 2082 N N . LYS A 1 281 ? -17.633 -46.105 -6.544 1.00 14.81 281 LYS B N 1
ATOM 2083 C CA . LYS A 1 281 ? -18.964 -46.082 -5.947 1.00 15.35 281 LYS B CA 1
ATOM 2084 C C . LYS A 1 281 ? -19.902 -45.135 -6.738 1.00 14.59 281 LYS B C 1
ATOM 2085 O O . LYS A 1 281 ? -20.993 -44.933 -6.278 1.00 15.48 281 LYS B O 1
ATOM 2091 N N . GLN A 1 282 ? -19.442 -44.592 -7.871 1.00 13.96 282 GLN B N 1
ATOM 2092 C CA . GLN A 1 282 ? -20.304 -43.766 -8.721 1.00 13.77 282 GLN B CA 1
ATOM 2093 C C . GLN A 1 282 ? -20.972 -42.687 -7.908 1.00 13.52 282 GLN B C 1
ATOM 2094 O O . GLN A 1 282 ? -22.175 -42.531 -7.853 1.00 15.07 282 GLN B O 1
ATOM 2100 N N . VAL A 1 283 ? -20.137 -41.890 -7.205 1.00 13.40 283 VAL B N 1
ATOM 2101 C CA . VAL A 1 283 ? -20.597 -40.827 -6.310 1.00 13.36 283 VAL B CA 1
ATOM 2102 C C . VAL A 1 283 ? -20.630 -39.464 -6.985 1.00 13.49 283 VAL B C 1
ATOM 2103 O O . VAL A 1 283 ? -19.775 -39.140 -7.762 1.00 13.18 283 VAL B O 1
ATOM 2107 N N . ARG A 1 284 ? -21.651 -38.729 -6.606 1.00 12.95 284 ARG B N 1
ATOM 2108 C CA . ARG A 1 284 ? -21.825 -37.333 -7.018 1.00 13.42 284 ARG B CA 1
ATOM 2109 C C . ARG A 1 284 ? -21.346 -36.479 -5.835 1.00 12.54 284 ARG B C 1
ATOM 2110 O O . ARG A 1 284 ? -22.042 -36.481 -4.837 1.00 14.28 284 ARG B O 1
ATOM 2118 N N . MET A 1 285 ? -20.318 -35.701 -6.072 1.00 12.31 285 MET B N 1
ATOM 2119 C CA . MET A 1 285 ? -19.762 -34.759 -5.077 1.00 12.44 285 MET B CA 1
ATOM 2120 C C . MET A 1 285 ? -19.937 -33.335 -5.614 1.00 13.17 285 MET B C 1
ATOM 2121 O O . MET A 1 285 ? -19.282 -32.977 -6.616 1.00 14.10 285 MET B O 1
ATOM 2126 N N . GLN A 1 286 ? -20.852 -32.621 -4.979 1.00 12.65 286 GLN B N 1
ATOM 2127 C CA . GLN A 1 286 ? -21.362 -31.380 -5.584 1.00 12.90 286 GLN B CA 1
ATOM 2128 C C . GLN A 1 286 ? -21.320 -30.229 -4.579 1.00 11.98 286 GLN B C 1
ATOM 2129 O O . GLN A 1 286 ? -21.943 -30.342 -3.539 1.00 12.91 286 GLN B O 1
ATOM 2135 N N . GLY A 1 287 ? -20.653 -29.160 -4.946 1.00 12.46 287 GLY B N 1
ATOM 2136 C CA . GLY A 1 287 ? -20.639 -27.931 -4.152 1.00 13.51 287 GLY B CA 1
ATOM 2137 C C . GLY A 1 287 ? -21.813 -27.041 -4.450 1.00 13.85 287 GLY B C 1
ATOM 2138 O O . GLY A 1 287 ? -22.431 -27.156 -5.575 1.00 15.07 287 GLY B O 1
ATOM 2139 N N . PHE A 1 288 ? -22.137 -26.177 -3.535 1.00 13.57 288 PHE B N 1
ATOM 2140 C CA . PHE A 1 288 ? -23.282 -25.257 -3.728 1.00 13.34 288 PHE B CA 1
ATOM 2141 C C . PHE A 1 288 ? -23.042 -24.041 -2.864 1.00 13.41 288 PHE B C 1
ATOM 2142 O O . PHE A 1 288 ? -22.269 -24.118 -1.865 1.00 14.33 288 PHE B O 1
ATOM 2150 N N . LEU A 1 289 ? -23.735 -22.963 -3.178 1.00 13.73 289 LEU B N 1
ATOM 2151 C CA . LEU A 1 289 ? -23.734 -21.740 -2.376 1.00 14.17 289 LEU B CA 1
ATOM 2152 C C . LEU A 1 289 ? -25.176 -21.400 -2.072 1.00 14.21 289 LEU B C 1
ATOM 2153 O O . LEU A 1 289 ? -26.057 -21.380 -3.008 1.00 16.15 289 LEU B O 1
ATOM 2158 N N . VAL A 1 290 ? -25.475 -21.074 -0.837 1.00 15.88 290 VAL B N 1
ATOM 2159 C CA . VAL A 1 290 ? -26.839 -20.734 -0.420 1.00 15.71 290 VAL B CA 1
ATOM 2160 C C . VAL A 1 290 ? -27.334 -19.513 -1.180 1.00 15.65 290 VAL B C 1
ATOM 2161 O O . VAL A 1 290 ? -28.554 -19.434 -1.385 1.00 17.71 290 VAL B O 1
ATOM 2165 N N . PHE A 1 291 ? -26.463 -18.636 -1.608 1.00 17.62 291 PHE B N 1
ATOM 2166 C CA . PHE A 1 291 ? -26.843 -17.433 -2.363 1.00 20.36 291 PHE B CA 1
ATOM 2167 C C . PHE A 1 291 ? -27.748 -17.781 -3.544 1.00 19.57 291 PHE B C 1
ATOM 2168 O O . PHE A 1 291 ? -28.598 -16.976 -3.901 1.00 25.93 291 PHE B O 1
ATOM 2176 N N . SER A 1 292 ? -27.572 -18.937 -4.149 1.00 17.91 292 SER B N 1
ATOM 2177 C CA . SER A 1 292 ? -28.312 -19.365 -5.374 1.00 17.80 292 SER B CA 1
ATOM 2178 C C . SER A 1 292 ? -29.673 -19.925 -4.985 1.00 18.46 292 SER B C 1
ATOM 2179 O O . SER A 1 292 ? -30.426 -20.314 -5.910 1.00 20.04 292 SER B O 1
ATOM 2182 N N . TYR A 1 293 ? -30.077 -19.963 -3.721 1.00 16.81 293 TYR B N 1
ATOM 2183 C CA . TYR A 1 293 ? -31.296 -20.649 -3.271 1.00 17.09 293 TYR B CA 1
ATOM 2184 C C . TYR A 1 293 ? -32.225 -19.732 -2.487 1.00 17.32 293 TYR B C 1
ATOM 2185 O O . TYR A 1 293 ? -33.236 -20.237 -1.962 1.00 17.51 293 TYR B O 1
ATOM 2194 N N . TYR A 1 294 ? -31.958 -18.426 -2.424 1.00 17.63 294 TYR B N 1
ATOM 2195 C CA . TYR A 1 294 ? -32.836 -17.574 -1.581 1.00 19.30 294 TYR B CA 1
ATOM 2196 C C . TYR A 1 294 ? -34.219 -17.405 -2.219 1.00 19.76 294 TYR B C 1
ATOM 2197 O O . TYR A 1 294 ? -35.104 -16.957 -1.482 1.00 21.61 294 TYR B O 1
ATOM 2206 N N . HIS A 1 295 ? -34.437 -17.817 -3.497 1.00 19.08 295 HIS B N 1
ATOM 2207 C CA . HIS A 1 295 ? -35.815 -17.865 -4.055 1.00 20.31 295 HIS B CA 1
ATOM 2208 C C . HIS A 1 295 ? -36.652 -18.842 -3.224 1.00 22.06 295 HIS B C 1
ATOM 2209 O O . HIS A 1 295 ? -37.877 -18.800 -3.390 1.00 24.35 295 HIS B O 1
ATOM 2216 N N . LEU A 1 296 ? -36.033 -19.772 -2.510 1.00 18.42 296 LEU B N 1
ATOM 2217 C CA . LEU A 1 296 ? -36.750 -20.789 -1.709 1.00 20.18 296 LEU B CA 1
ATOM 2218 C C . LEU A 1 296 ? -36.989 -20.280 -0.285 1.00 19.04 296 LEU B C 1
ATOM 2219 O O . LEU A 1 296 ? -37.582 -21.029 0.461 1.00 19.59 296 LEU B O 1
ATOM 2224 N N . TYR A 1 297 ? -36.511 -19.088 0.077 1.00 17.56 297 TYR B N 1
ATOM 2225 C CA . TYR A 1 297 ? -36.547 -18.674 1.487 1.00 17.92 297 TYR B CA 1
ATOM 2226 C C . TYR A 1 297 ? -37.967 -18.599 2.042 1.00 18.56 297 TYR B C 1
ATOM 2227 O O . TYR A 1 297 ? -38.253 -19.053 3.164 1.00 18.71 297 TYR B O 1
ATOM 2236 N N . GLU A 1 298 ? -38.931 -18.085 1.264 1.00 19.30 298 GLU B N 1
ATOM 2237 C CA . GLU A 1 298 ? -40.310 -18.025 1.814 1.00 22.07 298 GLU B CA 1
ATOM 2238 C C . GLU A 1 298 ? -40.889 -19.439 1.962 1.00 20.23 298 GLU B C 1
ATOM 2239 O O . GLU A 1 298 ? -41.567 -19.669 2.985 1.00 24.95 298 GLU B O 1
ATOM 2245 N N . LYS A 1 299 ? -40.617 -20.359 1.031 1.00 21.07 299 LYS B N 1
ATOM 2246 C CA . LYS A 1 299 ? -41.056 -21.774 1.148 1.00 24.26 299 LYS B CA 1
ATOM 2247 C C . LYS A 1 299 ? -40.417 -22.398 2.390 1.00 23.34 299 LYS B C 1
ATOM 2248 O O . LYS A 1 299 ? -41.029 -23.161 3.127 1.00 23.67 299 LYS B O 1
ATOM 2254 N N . PHE A 1 300 ? -39.155 -22.099 2.612 1.00 21.12 300 PHE B N 1
ATOM 2255 C CA . PHE A 1 300 ? -38.416 -22.602 3.782 1.00 19.15 300 PHE B CA 1
ATOM 2256 C C . PHE A 1 300 ? -39.070 -22.105 5.083 1.00 20.04 300 PHE B C 1
ATOM 2257 O O . PHE A 1 300 ? -39.308 -22.916 5.979 1.00 20.75 300 PHE B O 1
ATOM 2265 N N . LEU A 1 301 ? -39.373 -20.817 5.198 1.00 19.65 301 LEU B N 1
ATOM 2266 C CA . LEU A 1 301 ? -40.042 -20.304 6.400 1.00 22.39 301 LEU B CA 1
ATOM 2267 C C . LEU A 1 301 ? -41.396 -21.002 6.585 1.00 22.77 301 LEU B C 1
ATOM 2268 O O . LEU A 1 301 ? -41.781 -21.248 7.724 1.00 26.09 301 LEU B O 1
ATOM 2273 N N . GLU A 1 302 ? -42.113 -21.199 5.499 1.00 25.50 302 GLU B N 1
ATOM 2274 C CA . GLU A 1 302 ? -43.438 -21.851 5.577 1.00 30.44 302 GLU B CA 1
ATOM 2275 C C . GLU A 1 302 ? -43.268 -23.212 6.251 1.00 30.62 302 GLU B C 1
ATOM 2276 O O . GLU A 1 302 ? -44.175 -23.647 6.959 1.00 31.47 302 GLU B O 1
ATOM 2282 N N . MET A 1 303 ? -42.175 -23.915 5.980 1.00 30.79 303 MET B N 1
ATOM 2283 C CA . MET A 1 303 ? -41.969 -25.277 6.534 1.00 31.23 303 MET B CA 1
ATOM 2284 C C . MET A 1 303 ? -41.459 -25.158 7.972 1.00 29.03 303 MET B C 1
ATOM 2285 O O . MET A 1 303 ? -41.971 -25.854 8.857 1.00 35.11 303 MET B O 1
ATOM 2290 N N . VAL A 1 304 ? -40.466 -24.289 8.208 1.00 27.27 304 VAL B N 1
ATOM 2291 C CA . VAL A 1 304 ? -39.660 -24.384 9.452 1.00 25.96 304 VAL B CA 1
ATOM 2292 C C . VAL A 1 304 ? -40.335 -23.635 10.603 1.00 28.51 304 VAL B C 1
ATOM 2293 O O . VAL A 1 304 ? -40.290 -24.160 11.708 1.00 28.63 304 VAL B O 1
ATOM 2297 N N . LEU A 1 305 ? -41.068 -22.540 10.374 1.00 26.07 305 LEU B N 1
ATOM 2298 C CA . LEU A 1 305 ? -41.623 -21.768 11.518 1.00 27.83 305 LEU B CA 1
ATOM 2299 C C . LEU A 1 305 ? -42.643 -22.608 12.297 1.00 28.97 305 LEU B C 1
ATOM 2300 O O . LEU A 1 305 ? -42.572 -22.682 13.527 1.00 32.36 305 LEU B O 1
ATOM 2305 N N . PRO A 1 306 ? -43.652 -23.255 11.665 1.00 28.38 306 PRO B N 1
ATOM 2306 C CA . PRO A 1 306 ? -44.581 -24.053 12.457 1.00 33.05 306 PRO B CA 1
ATOM 2307 C C . PRO A 1 306 ? -43.862 -25.215 13.168 1.00 33.41 306 PRO B C 1
ATOM 2308 O O . PRO A 1 306 ? -44.222 -25.501 14.288 1.00 36.44 306 PRO B O 1
ATOM 2312 N N . ALA A 1 307 ? -42.855 -25.833 12.532 1.00 30.77 307 ALA B N 1
ATOM 2313 C CA . ALA A 1 307 ? -42.128 -26.982 13.127 1.00 32.38 307 ALA B CA 1
ATOM 2314 C C . ALA A 1 307 ? -41.384 -26.491 14.368 1.00 27.56 307 ALA B C 1
ATOM 2315 O O . ALA A 1 307 ? -41.389 -27.224 15.360 1.00 28.77 307 ALA B O 1
ATOM 2317 N N . ILE A 1 308 ? -40.797 -25.293 14.338 1.00 30.80 308 ILE B N 1
ATOM 2318 C CA . ILE A 1 308 ? -40.156 -24.702 15.549 1.00 30.42 308 ILE B CA 1
ATOM 2319 C C . ILE A 1 308 ? -41.229 -24.485 16.601 1.00 33.35 308 ILE B C 1
ATOM 2320 O O . ILE A 1 308 ? -41.035 -24.901 17.718 1.00 31.44 308 ILE B O 1
ATOM 2325 N N . LYS A 1 309 ? -42.362 -23.898 16.254 1.00 37.05 309 LYS B N 1
ATOM 2326 C CA . LYS A 1 309 ? -43.336 -23.522 17.306 1.00 39.41 309 LYS B CA 1
ATOM 2327 C C . LYS A 1 309 ? -43.879 -24.804 17.948 1.00 41.79 309 LYS B C 1
ATOM 2328 O O . LYS A 1 309 ? -44.033 -24.807 19.177 1.00 46.41 309 LYS B O 1
ATOM 2334 N N . GLU A 1 310 ? -44.021 -25.882 17.167 1.00 40.33 310 GLU B N 1
ATOM 2335 C CA . GLU A 1 310 ? -44.566 -27.192 17.617 1.00 43.13 310 GLU B CA 1
ATOM 2336 C C . GLU A 1 310 ? -43.503 -28.027 18.335 1.00 44.49 310 GLU B C 1
ATOM 2337 O O . GLU A 1 310 ? -43.863 -29.097 18.844 1.00 50.96 310 GLU B O 1
ATOM 2343 N N . GLY A 1 311 ? -42.237 -27.625 18.283 1.00 34.91 311 GLY B N 1
ATOM 2344 C CA . GLY A 1 311 ? -41.107 -28.384 18.848 1.00 37.10 311 GLY B CA 1
ATOM 2345 C C . GLY A 1 311 ? -40.692 -29.589 18.007 1.00 33.92 311 GLY B C 1
ATOM 2346 O O . GLY A 1 311 ? -39.962 -30.406 18.557 1.00 34.68 311 GLY B O 1
ATOM 2347 N N . LYS A 1 312 ? -41.104 -29.699 16.723 1.00 31.51 312 LYS B N 1
ATOM 2348 C CA . LYS A 1 312 ? -40.627 -30.768 15.795 1.00 27.62 312 LYS B CA 1
ATOM 2349 C C . LYS A 1 312 ? -39.184 -30.478 15.349 1.00 24.51 312 LYS B C 1
ATOM 2350 O O . LYS A 1 312 ? -38.466 -31.417 15.011 1.00 28.15 312 LYS B O 1
ATOM 2356 N N . LEU A 1 313 ? -38.807 -29.206 15.291 1.00 21.45 313 LEU B N 1
ATOM 2357 C CA . LEU A 1 313 ? -37.399 -28.782 15.043 1.00 20.94 313 LEU B CA 1
ATOM 2358 C C . LEU A 1 313 ? -36.972 -27.998 16.262 1.00 20.27 313 LEU B C 1
ATOM 2359 O O . LEU A 1 313 ? -37.777 -27.242 16.843 1.00 22.52 313 LEU B O 1
ATOM 2364 N N . THR A 1 314 ? -35.700 -28.137 16.589 1.00 18.45 314 THR B N 1
ATOM 2365 C CA . THR A 1 314 ? -35.092 -27.418 17.750 1.00 19.25 314 THR B CA 1
ATOM 2366 C C . THR A 1 314 ? -33.756 -26.796 17.325 1.00 18.87 314 THR B C 1
ATOM 2367 O O . THR A 1 314 ? -33.262 -26.989 16.235 1.00 19.14 314 THR B O 1
ATOM 2371 N N . TYR A 1 315 ? -33.156 -26.020 18.189 1.00 23.08 315 TYR B N 1
ATOM 2372 C CA . TYR A 1 315 ? -31.983 -25.189 17.812 1.00 21.09 315 TYR B CA 1
ATOM 2373 C C . TYR A 1 315 ? -31.117 -24.962 19.058 1.00 21.49 315 TYR B C 1
ATOM 2374 O O . TYR A 1 315 ? -31.714 -24.677 20.058 1.00 23.39 315 TYR B O 1
ATOM 2383 N N . VAL A 1 316 ? -29.798 -25.047 18.945 1.00 20.90 316 VAL B N 1
ATOM 2384 C CA . VAL A 1 316 ? -28.893 -24.653 20.065 1.00 20.92 316 VAL B CA 1
ATOM 2385 C C . VAL A 1 316 ? -28.017 -23.508 19.575 1.00 20.21 316 VAL B C 1
ATOM 2386 O O . VAL A 1 316 ? -27.235 -23.711 18.621 1.00 22.00 316 VAL B O 1
ATOM 2390 N N . GLU A 1 317 ? -28.027 -22.418 20.328 1.00 23.85 317 GLU B N 1
ATOM 2391 C CA . GLU A 1 317 ? -27.154 -21.231 20.173 1.00 23.89 317 GLU B CA 1
ATOM 2392 C C . GLU A 1 317 ? -26.178 -21.135 21.364 1.00 25.78 317 GLU B C 1
ATOM 2393 O O . GLU A 1 317 ? -26.565 -21.504 22.463 1.00 30.57 317 GLU B O 1
ATOM 2399 N N . ASP A 1 318 ? -25.030 -20.531 21.124 1.00 28.10 318 ASP B N 1
ATOM 2400 C CA . ASP A 1 318 ? -23.970 -20.186 22.104 1.00 30.79 318 ASP B CA 1
ATOM 2401 C C . ASP A 1 318 ? -24.042 -18.643 22.220 1.00 30.90 318 ASP B C 1
ATOM 2402 O O . ASP A 1 318 ? -23.605 -17.977 21.275 1.00 32.50 318 ASP B O 1
ATOM 2407 N N . VAL A 1 319 ? -24.657 -18.143 23.299 1.00 30.59 319 VAL B N 1
ATOM 2408 C CA . VAL A 1 319 ? -25.021 -16.721 23.572 1.00 33.89 319 VAL B CA 1
ATOM 2409 C C . VAL A 1 319 ? -23.844 -16.011 24.274 1.00 29.19 319 VAL B C 1
ATOM 2410 O O . VAL A 1 319 ? -23.391 -16.423 25.386 1.00 29.15 319 VAL B O 1
ATOM 2414 N N . VAL A 1 320 ? -23.326 -14.994 23.614 1.00 26.00 320 VAL B N 1
ATOM 2415 C CA . VAL A 1 320 ? -22.239 -14.129 24.073 1.00 23.29 320 VAL B CA 1
ATOM 2416 C C . VAL A 1 320 ? -22.763 -12.700 24.275 1.00 24.63 320 VAL B C 1
ATOM 2417 O O . VAL A 1 320 ? -23.477 -12.147 23.412 1.00 24.60 320 VAL B O 1
ATOM 2421 N N . GLU A 1 321 ? -22.484 -12.161 25.479 1.00 29.47 321 GLU B N 1
ATOM 2422 C CA . GLU A 1 321 ? -23.083 -10.881 25.947 1.00 26.70 321 GLU B CA 1
ATOM 2423 C C . GLU A 1 321 ? -22.186 -9.687 25.591 1.00 29.05 321 GLU B C 1
ATOM 2424 O O . GLU A 1 321 ? -21.158 -9.586 26.187 1.00 35.44 321 GLU B O 1
ATOM 2430 N N . GLY A 1 322 ? -22.558 -8.843 24.640 1.00 27.68 322 GLY B N 1
ATOM 2431 C CA . GLY A 1 322 ? -21.925 -7.545 24.342 1.00 28.77 322 GLY B CA 1
ATOM 2432 C C . GLY A 1 322 ? -20.890 -7.659 23.235 1.00 25.71 322 GLY B C 1
ATOM 2433 O O . GLY A 1 322 ? -20.234 -8.698 23.046 1.00 27.03 322 GLY B O 1
ATOM 2434 N N . LEU A 1 323 ? -20.717 -6.581 22.510 1.00 26.07 323 LEU B N 1
ATOM 2435 C CA . LEU A 1 323 ? -19.714 -6.481 21.450 1.00 25.72 323 LEU B CA 1
ATOM 2436 C C . LEU A 1 323 ? -18.291 -6.721 21.978 1.00 27.62 323 LEU B C 1
ATOM 2437 O O . LEU A 1 323 ? -17.477 -7.252 21.252 1.00 26.40 323 LEU B O 1
ATOM 2442 N N . GLU A 1 324 ? -18.031 -6.399 23.237 1.00 30.17 324 GLU B N 1
ATOM 2443 C CA . GLU A 1 324 ? -16.677 -6.567 23.846 1.00 29.38 324 GLU B CA 1
ATOM 2444 C C . GLU A 1 324 ? -16.267 -8.046 23.848 1.00 28.44 324 GLU B C 1
ATOM 2445 O O . GLU A 1 324 ? -15.052 -8.332 23.704 1.00 36.21 324 GLU B O 1
ATOM 2451 N N . SER A 1 325 ? -17.248 -8.959 23.884 1.00 30.93 325 SER B N 1
ATOM 2452 C CA . SER A 1 325 ? -16.981 -10.408 24.010 1.00 28.52 325 SER B CA 1
ATOM 2453 C C . SER A 1 325 ? -16.936 -10.993 22.590 1.00 26.05 325 SER B C 1
ATOM 2454 O O . SER A 1 325 ? -16.646 -12.138 22.418 1.00 29.56 325 SER B O 1
ATOM 2457 N N . ALA A 1 326 ? -17.235 -10.183 21.556 1.00 25.79 326 ALA B N 1
ATOM 2458 C CA . ALA A 1 326 ? -17.325 -10.699 20.163 1.00 24.63 326 ALA B CA 1
ATOM 2459 C C . ALA A 1 326 ? -16.005 -11.217 19.615 1.00 27.98 326 ALA B C 1
ATOM 2460 O O . ALA A 1 326 ? -15.956 -12.303 19.014 1.00 27.55 326 ALA B O 1
ATOM 2462 N N . PRO A 1 327 ? -14.849 -10.527 19.801 1.00 25.12 327 PRO B N 1
ATOM 2463 C CA . PRO A 1 327 ? -13.616 -11.093 19.274 1.00 24.25 327 PRO B CA 1
ATOM 2464 C C . PRO A 1 327 ? -13.364 -12.479 19.867 1.00 23.57 327 PRO B C 1
ATOM 2465 O O . PRO A 1 327 ? -12.983 -13.300 19.131 1.00 24.19 327 PRO B O 1
ATOM 2469 N N . ALA A 1 328 ? -13.430 -12.628 21.199 1.00 24.48 328 ALA B N 1
ATOM 2470 C CA . ALA A 1 328 ? -13.111 -13.933 21.854 1.00 22.23 328 ALA B CA 1
ATOM 2471 C C . ALA A 1 328 ? -14.093 -14.988 21.332 1.00 21.37 328 ALA B C 1
ATOM 2472 O O . ALA A 1 328 ? -13.722 -16.114 21.048 1.00 26.92 328 ALA B O 1
ATOM 2474 N N . ALA A 1 329 ? -15.351 -14.617 21.100 1.00 24.16 329 ALA B N 1
ATOM 2475 C CA . ALA A 1 329 ? -16.361 -15.597 20.640 1.00 25.81 329 ALA B CA 1
ATOM 2476 C C . ALA A 1 329 ? -15.977 -16.075 19.238 1.00 20.97 329 ALA B C 1
ATOM 2477 O O . ALA A 1 329 ? -16.075 -17.283 18.904 1.00 26.89 329 ALA B O 1
ATOM 2479 N N . LEU A 1 330 ? -15.593 -15.113 18.399 1.00 23.97 330 LEU B N 1
ATOM 2480 C CA . LEU A 1 330 ? -15.186 -15.413 17.022 1.00 19.90 330 LEU B CA 1
ATOM 2481 C C . LEU A 1 330 ? -13.940 -16.295 16.929 1.00 23.63 330 LEU B C 1
ATOM 2482 O O . LEU A 1 330 ? -13.965 -17.288 16.160 1.00 23.77 330 LEU B O 1
ATOM 2487 N N . ILE A 1 331 ? -12.945 -16.043 17.780 1.00 22.14 331 ILE B N 1
ATOM 2488 C CA . ILE A 1 331 ? -11.746 -16.902 17.804 1.00 21.79 331 ILE B CA 1
ATOM 2489 C C . ILE A 1 331 ? -12.213 -18.263 18.323 1.00 21.60 331 ILE B C 1
ATOM 2490 O O . ILE A 1 331 ? -11.728 -19.251 17.845 1.00 23.20 331 ILE B O 1
ATOM 2495 N N . GLY A 1 332 ? -13.022 -18.273 19.372 1.00 20.46 332 GLY B N 1
ATOM 2496 C CA . GLY A 1 332 ? -13.493 -19.561 19.919 1.00 23.94 332 GLY B CA 1
ATOM 2497 C C . GLY A 1 332 ? -14.162 -20.422 18.861 1.00 23.24 332 GLY B C 1
ATOM 2498 O O . GLY A 1 332 ? -13.971 -21.676 18.824 1.00 26.27 332 GLY B O 1
ATOM 2499 N N . LEU A 1 333 ? -15.005 -19.808 18.021 1.00 21.06 333 LEU B N 1
ATOM 2500 C CA . LEU A 1 333 ? -15.599 -20.547 16.908 1.00 24.40 333 LEU B CA 1
ATOM 2501 C C . LEU A 1 333 ? -14.544 -21.130 15.968 1.00 25.46 333 LEU B C 1
ATOM 2502 O O . LEU A 1 333 ? -14.571 -22.369 15.573 1.00 25.48 333 LEU B O 1
ATOM 2507 N N . TYR A 1 334 ? -13.577 -20.318 15.615 1.00 22.71 334 TYR B N 1
ATOM 2508 C CA . TYR A 1 334 ? -12.523 -20.785 14.703 1.00 25.63 334 TYR B CA 1
ATOM 2509 C C . TYR A 1 334 ? -11.823 -21.999 15.263 1.00 25.87 334 TYR B C 1
ATOM 2510 O O . TYR A 1 334 ? -11.421 -22.818 14.496 1.00 24.82 334 TYR B O 1
ATOM 2519 N N . ALA A 1 335 ? -11.607 -22.019 16.596 1.00 24.27 335 ALA B N 1
ATOM 2520 C CA . ALA A 1 335 ? -10.876 -23.069 17.325 1.00 25.12 335 ALA B CA 1
ATOM 2521 C C . ALA A 1 335 ? -11.792 -24.248 17.710 1.00 24.36 335 ALA B C 1
ATOM 2522 O O . ALA A 1 335 ? -11.279 -25.194 18.283 1.00 32.34 335 ALA B O 1
ATOM 2524 N N . GLY A 1 336 ? -13.102 -24.232 17.418 1.00 26.73 336 GLY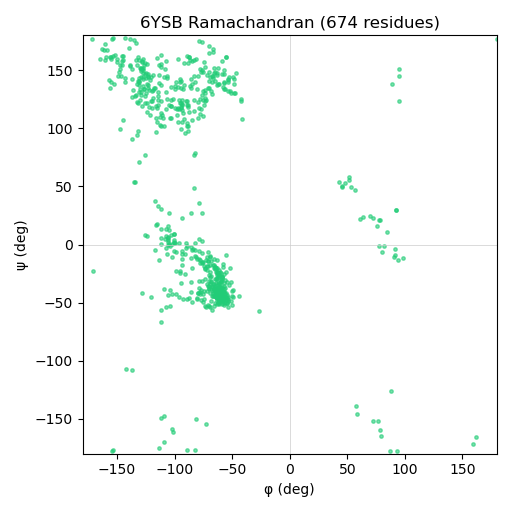 B N 1
ATOM 2525 C CA . GLY A 1 336 ? -13.999 -25.348 17.798 1.00 22.94 336 GLY B CA 1
ATOM 2526 C C . GLY A 1 336 ? -14.367 -25.314 19.276 1.00 24.83 336 GLY B C 1
ATOM 2527 O O . GLY A 1 336 ? -14.792 -26.335 19.809 1.00 30.84 336 GLY B O 1
ATOM 2528 N N . ARG A 1 337 ? -14.256 -24.175 19.935 1.00 24.45 337 ARG B N 1
ATOM 2529 C CA . ARG A 1 337 ? -14.423 -24.140 21.409 1.00 28.96 337 ARG B CA 1
ATOM 2530 C C . ARG A 1 337 ? -15.872 -23.797 21.755 1.00 31.54 337 ARG B C 1
ATOM 2531 O O . ARG A 1 337 ? -16.247 -23.910 22.909 1.00 36.31 337 ARG B O 1
ATOM 2539 N N . ASN A 1 338 ? -16.637 -23.256 20.830 1.00 28.67 338 ASN B N 1
ATOM 2540 C CA . ASN A 1 338 ? -18.098 -23.014 20.983 1.00 37.43 338 ASN B CA 1
ATOM 2541 C C . ASN A 1 338 ? -18.942 -24.292 21.083 1.00 36.01 338 ASN B C 1
ATOM 2542 O O . ASN A 1 338 ? -18.431 -25.362 20.708 1.00 37.77 338 ASN B O 1
ATOM 2547 N N . VAL A 1 339 ? -20.225 -24.133 21.461 1.00 32.10 339 VAL B N 1
ATOM 2548 C CA . VAL A 1 339 ? -21.251 -25.226 21.534 1.00 27.33 339 VAL B CA 1
ATOM 2549 C C . VAL A 1 339 ? -22.545 -24.783 20.838 1.00 26.08 339 VAL B C 1
ATOM 2550 O O . VAL A 1 339 ? -23.390 -24.085 21.392 1.00 27.94 339 VAL B O 1
ATOM 2554 N N . GLY A 1 340 ? -22.690 -25.209 19.581 1.00 25.64 340 GLY B N 1
ATOM 2555 C CA . GLY A 1 340 ? -23.806 -24.760 18.749 1.00 27.69 340 GLY B CA 1
ATOM 2556 C C . GLY A 1 340 ? -23.552 -23.383 18.182 1.00 27.33 340 GLY B C 1
ATOM 2557 O O . GLY A 1 340 ? -22.383 -22.940 18.167 1.00 31.37 340 GLY B O 1
ATOM 2558 N N . LYS A 1 341 ? -24.592 -22.733 17.665 1.00 26.63 341 LYS B N 1
ATOM 2559 C CA . LYS A 1 341 ? -24.423 -21.565 16.796 1.00 26.74 341 LYS B CA 1
ATOM 2560 C C . LYS A 1 341 ? -24.040 -20.359 17.655 1.00 25.96 341 LYS B C 1
ATOM 2561 O O . LYS A 1 341 ? -24.743 -20.037 18.558 1.00 26.64 341 LYS B O 1
ATOM 2567 N N . GLN A 1 342 ? -22.930 -19.734 17.327 1.00 34.45 342 GLN B N 1
ATOM 2568 C CA . GLN A 1 342 ? -22.356 -18.618 18.096 1.00 37.72 342 GLN B CA 1
ATOM 2569 C C . GLN A 1 342 ? -23.158 -17.351 17.773 1.00 39.13 342 GLN B C 1
ATOM 2570 O O . GLN A 1 342 ? -23.152 -16.969 16.598 1.00 30.56 342 GLN B O 1
ATOM 2576 N N . VAL A 1 343 ? -23.845 -16.767 18.769 1.00 31.51 343 VAL B N 1
ATOM 2577 C CA . VAL A 1 343 ? -24.472 -15.419 18.628 1.00 29.73 343 VAL B CA 1
ATOM 2578 C C . VAL A 1 343 ? -23.744 -14.462 19.575 1.00 31.36 343 VAL B C 1
ATOM 2579 O O . VAL A 1 343 ? -23.047 -14.960 20.512 1.00 32.51 343 VAL B O 1
ATOM 2583 N N . VAL A 1 344 ? -23.778 -13.190 19.234 1.00 22.84 344 VAL B N 1
ATOM 2584 C CA . VAL A 1 344 ? -23.368 -12.019 20.039 1.00 22.18 344 VAL B CA 1
ATOM 2585 C C . VAL A 1 344 ? -24.581 -11.115 20.223 1.00 20.68 344 VAL B C 1
ATOM 2586 O O . VAL A 1 344 ? -25.162 -10.652 19.233 1.00 24.32 344 VAL B O 1
ATOM 2590 N N . VAL A 1 345 ? -24.920 -10.834 21.465 1.00 24.22 345 VAL B N 1
ATOM 2591 C CA . VAL A 1 345 ? -26.007 -9.922 21.879 1.00 23.57 345 VAL B CA 1
ATOM 2592 C C . VAL A 1 345 ? -25.396 -8.539 21.954 1.00 24.90 345 VAL B C 1
ATOM 2593 O O . VAL A 1 345 ? -24.696 -8.264 22.961 1.00 26.12 345 VAL B O 1
ATOM 2597 N N . VAL A 1 346 ? -25.546 -7.710 20.927 1.00 24.34 346 VAL B N 1
ATOM 2598 C CA . VAL A 1 346 ? -25.039 -6.309 20.941 1.00 23.29 346 VAL B CA 1
ATOM 2599 C C . VAL A 1 346 ? -25.984 -5.487 21.811 1.00 26.24 346 VAL B C 1
ATOM 2600 O O . VAL A 1 346 ? -25.489 -4.701 22.645 1.00 25.53 346 VAL B O 1
ATOM 2604 N N . SER A 1 347 ? -27.281 -5.604 21.568 1.00 25.06 347 SER B N 1
ATOM 2605 C CA . SER A 1 347 ? -28.339 -4.860 22.278 1.00 27.99 347 SER B CA 1
ATOM 2606 C C . SER A 1 347 ? -29.624 -5.680 22.188 1.00 29.71 347 SER B C 1
ATOM 2607 O O . SER A 1 347 ? -29.933 -6.169 21.084 1.00 29.53 347 SER B O 1
ATOM 2610 N N . ARG A 1 348 ? -30.409 -5.753 23.243 1.00 35.59 348 ARG B N 1
ATOM 2611 C CA . ARG A 1 348 ? -31.688 -6.497 23.202 1.00 38.87 348 ARG B CA 1
ATOM 2612 C C . ARG A 1 348 ? -32.757 -5.676 22.440 1.00 44.77 348 ARG B C 1
ATOM 2613 O O . ARG A 1 348 ? -33.603 -6.341 21.778 1.00 42.42 348 ARG B O 1
ATOM 2621 N N . GLU A 1 349 ? -32.759 -4.326 22.462 1.00 45.77 349 GLU B N 1
ATOM 2622 C CA . GLU A 1 349 ? -33.714 -3.556 21.588 1.00 52.17 349 GLU B CA 1
ATOM 2623 C C . GLU A 1 349 ? -33.195 -2.145 21.262 1.00 44.82 349 GLU B C 1
ATOM 2624 O O . GLU A 1 349 ? -32.086 -1.781 21.582 1.00 34.97 349 GLU B O 1
ATOM 2630 N N . ILE B 1 9 ? -27.242 -77.998 32.029 1.00 74.88 9 ILE A N 1
ATOM 2631 C CA . ILE B 1 9 ? -28.085 -77.742 33.213 1.00 41.77 9 ILE A CA 1
ATOM 2632 C C . ILE B 1 9 ? -27.380 -76.839 34.228 1.00 27.49 9 ILE A C 1
ATOM 2633 O O . ILE B 1 9 ? -27.799 -76.825 35.351 1.00 26.17 9 ILE A O 1
ATOM 2638 N N . SER B 1 10 ? -26.413 -76.028 33.812 1.00 26.27 10 SER A N 1
ATOM 2639 C CA . SER B 1 10 ? -25.741 -75.037 34.667 1.00 27.50 10 SER A CA 1
ATOM 2640 C C . SER B 1 10 ? -26.708 -73.882 34.956 1.00 22.55 10 SER A C 1
ATOM 2641 O O . SER B 1 10 ? -27.533 -73.508 34.119 1.00 24.32 10 SER A O 1
ATOM 2644 N N . ASN B 1 11 ? -26.593 -73.323 36.143 1.00 21.51 11 ASN A N 1
ATOM 2645 C CA . ASN B 1 11 ? -27.372 -72.183 36.617 1.00 20.38 11 ASN A CA 1
ATOM 2646 C C . ASN B 1 11 ? -26.432 -71.236 37.328 1.00 19.99 11 ASN A C 1
ATOM 2647 O O . ASN B 1 11 ? -26.165 -71.438 38.535 1.00 19.56 11 ASN A O 1
ATOM 2652 N N . LYS B 1 12 ? -25.862 -70.284 36.625 1.00 18.35 12 LYS A N 1
ATOM 2653 C CA . LYS B 1 12 ? -24.922 -69.313 37.257 1.00 18.98 12 LYS A CA 1
ATOM 2654 C C . LYS B 1 12 ? -25.733 -68.430 38.229 1.00 17.89 12 LYS A C 1
ATOM 2655 O O . LYS B 1 12 ? -26.925 -68.157 37.962 1.00 18.01 12 LYS A O 1
ATOM 2661 N N . GLN B 1 13 ? -25.120 -68.056 39.333 1.00 18.28 13 GLN A N 1
ATOM 2662 C CA . GLN B 1 13 ? -25.738 -67.298 40.411 1.00 17.77 13 GLN A CA 1
ATOM 2663 C C . GLN B 1 13 ? -24.764 -66.242 40.928 1.00 18.08 13 GLN A C 1
ATOM 2664 O O . GLN B 1 13 ? -23.549 -66.427 40.894 1.00 22.09 13 GLN A O 1
ATOM 2670 N N . VAL B 1 14 ? -25.338 -65.201 41.463 1.00 18.56 14 VAL A N 1
ATOM 2671 C CA . VAL B 1 14 ? -24.613 -64.206 42.276 1.00 18.43 14 VAL A CA 1
ATOM 2672 C C . VAL B 1 14 ? -25.095 -64.397 43.715 1.00 18.33 14 VAL A C 1
ATOM 2673 O O . VAL B 1 14 ? -26.196 -63.969 44.072 1.00 19.19 14 VAL A O 1
ATOM 2677 N N . ILE B 1 15 ? -24.195 -64.944 44.572 1.00 19.87 15 ILE A N 1
ATOM 2678 C CA . ILE B 1 15 ? -24.525 -65.266 45.969 1.00 20.87 15 ILE A CA 1
ATOM 2679 C C . ILE B 1 15 ? -24.096 -64.058 46.799 1.00 20.88 15 ILE A C 1
ATOM 2680 O O . ILE B 1 15 ? -22.985 -63.504 46.551 1.00 24.65 15 ILE A O 1
ATOM 2685 N N . LEU B 1 16 ? -24.886 -63.687 47.802 1.00 23.63 16 LEU A N 1
ATOM 2686 C CA . LEU B 1 16 ? -24.363 -62.868 48.915 1.00 26.16 16 LEU A CA 1
ATOM 2687 C C . LEU B 1 16 ? -23.565 -63.778 49.859 1.00 23.24 16 LEU A C 1
ATOM 2688 O O . LEU B 1 16 ? -24.153 -64.592 50.544 1.00 24.02 16 LEU A O 1
ATOM 2693 N N . LYS B 1 17 ? -22.268 -63.541 49.885 1.00 23.27 17 LYS A N 1
ATOM 2694 C CA . LYS B 1 17 ? -21.383 -64.432 50.667 1.00 27.54 17 LYS A CA 1
ATOM 2695 C C . LYS B 1 17 ? -21.509 -64.064 52.162 1.00 32.99 17 LYS A C 1
ATOM 2696 O O . LYS B 1 17 ? -21.803 -64.964 52.985 1.00 36.47 17 LYS A O 1
ATOM 2702 N N . ASP B 1 18 ? -21.539 -62.766 52.437 1.00 30.30 18 ASP A N 1
ATOM 2703 C CA . ASP B 1 18 ? -21.442 -62.220 53.819 1.00 41.10 18 ASP A CA 1
ATOM 2704 C C . ASP B 1 18 ? -22.345 -61.012 53.932 1.00 38.04 18 ASP A C 1
ATOM 2705 O O . ASP B 1 18 ? -22.364 -60.203 52.952 1.00 36.24 18 ASP A O 1
ATOM 2710 N N . TYR B 1 19 ? -22.979 -60.861 55.095 1.00 32.84 19 TYR A N 1
ATOM 2711 C CA . TYR B 1 19 ? -23.648 -59.599 55.467 1.00 32.04 19 TYR A CA 1
ATOM 2712 C C . TYR B 1 19 ? -22.619 -58.462 55.451 1.00 37.07 19 TYR A C 1
ATOM 2713 O O . TYR B 1 19 ? -21.383 -58.659 55.696 1.00 49.81 19 TYR A O 1
ATOM 2722 N N . VAL B 1 20 ? -23.160 -57.299 55.067 1.00 40.93 20 VAL A N 1
ATOM 2723 C CA . VAL B 1 20 ? -22.437 -56.031 54.777 1.00 38.74 20 VAL A CA 1
ATOM 2724 C C . VAL B 1 20 ? -22.559 -55.144 56.008 1.00 43.49 20 VAL A C 1
ATOM 2725 O O . VAL B 1 20 ? -23.709 -54.898 56.481 1.00 39.16 20 VAL A O 1
ATOM 2729 N N . THR B 1 21 ? -21.433 -54.577 56.394 1.00 38.56 21 THR A N 1
ATOM 2730 C CA . THR B 1 21 ? -21.343 -53.422 57.332 1.00 57.42 21 THR A CA 1
ATOM 2731 C C . THR B 1 21 ? -20.610 -52.266 56.633 1.00 50.08 21 THR A C 1
ATOM 2732 O O . THR B 1 21 ? -19.410 -52.441 56.226 1.00 48.89 21 THR A O 1
ATOM 2736 N N . GLY B 1 22 ? -21.309 -51.131 56.473 1.00 44.21 22 GLY A N 1
ATOM 2737 C CA . GLY B 1 22 ? -20.719 -49.942 55.812 1.00 45.33 22 GLY A CA 1
ATOM 2738 C C . GLY B 1 22 ? -20.935 -49.998 54.313 1.00 44.27 22 GLY A C 1
ATOM 2739 O O . GLY B 1 22 ? -22.134 -50.164 53.943 1.00 39.05 22 GLY A O 1
ATOM 2740 N N . PHE B 1 23 ? -19.850 -49.888 53.513 1.00 42.30 23 PHE A N 1
ATOM 2741 C CA . PHE B 1 23 ? -19.889 -49.683 52.033 1.00 33.70 23 PHE A CA 1
ATOM 2742 C C . PHE B 1 23 ? -19.589 -50.986 51.310 1.00 35.70 23 PHE A C 1
ATOM 2743 O O . PHE B 1 23 ? -18.519 -51.595 51.390 1.00 30.88 23 PHE A O 1
ATOM 2751 N N . PRO B 1 24 ? -20.546 -51.472 50.489 1.00 25.39 24 PRO A N 1
ATOM 2752 C CA . PRO B 1 24 ? -20.373 -52.765 49.831 1.00 26.41 24 PRO A CA 1
ATOM 2753 C C . PRO B 1 24 ? -19.235 -52.814 48.797 1.00 24.32 24 PRO A C 1
ATOM 2754 O O . PRO B 1 24 ? -18.922 -51.809 48.229 1.00 25.23 24 PRO A O 1
ATOM 2758 N N . LYS B 1 25 ? -18.678 -54.002 48.618 1.00 25.79 25 LYS A N 1
ATOM 2759 C CA . LYS B 1 25 ? -17.573 -54.297 47.702 1.00 28.44 25 LYS A CA 1
ATOM 2760 C C . LYS B 1 25 ? -18.029 -55.446 46.805 1.00 23.80 25 LYS A C 1
ATOM 2761 O O . LYS B 1 25 ? -18.793 -56.303 47.273 1.00 23.97 25 LYS A O 1
ATOM 2767 N N . GLU B 1 26 ? -17.381 -55.499 45.650 1.00 24.49 26 GLU A N 1
ATOM 2768 C CA . GLU B 1 26 ? -17.723 -56.566 44.665 1.00 23.75 26 GLU A CA 1
ATOM 2769 C C . GLU B 1 26 ? -17.456 -57.944 45.299 1.00 30.34 26 GLU A C 1
ATOM 2770 O O . GLU B 1 26 ? -18.229 -58.868 45.075 1.00 27.14 26 GLU A O 1
ATOM 2776 N N . SER B 1 27 ? -16.433 -58.082 46.150 1.00 34.64 27 SER A N 1
ATOM 2777 C CA . SER B 1 27 ? -16.014 -59.379 46.789 1.00 32.22 27 SER A CA 1
ATOM 2778 C C . SER B 1 27 ? -17.086 -59.844 47.816 1.00 41.78 27 SER A C 1
ATOM 2779 O O . SER B 1 27 ? -17.005 -61.042 48.269 1.00 43.78 27 SER A O 1
ATOM 2782 N N . ASP B 1 28 ? -18.018 -58.890 48.274 1.00 32.66 28 ASP A N 1
ATOM 2783 C CA . ASP B 1 28 ? -19.071 -59.315 49.237 1.00 32.52 28 ASP A CA 1
ATOM 2784 C C . ASP B 1 28 ? -20.028 -60.310 48.510 1.00 26.81 28 ASP A C 1
ATOM 2785 O O . ASP B 1 28 ? -20.810 -61.013 49.186 1.00 26.85 28 ASP A O 1
ATOM 2790 N N . MET B 1 29 ? -19.995 -60.334 47.171 1.00 22.59 29 MET A N 1
ATOM 2791 C CA . MET B 1 29 ? -20.772 -61.304 46.383 1.00 23.38 29 MET A CA 1
ATOM 2792 C C . MET B 1 29 ? -19.832 -62.342 45.781 1.00 23.47 29 MET A C 1
ATOM 2793 O O . MET B 1 29 ? -18.619 -62.046 45.647 1.00 27.05 29 MET A O 1
ATOM 2798 N N . GLN B 1 30 ? -20.359 -63.491 45.441 1.00 22.57 30 GLN A N 1
ATOM 2799 C CA . GLN B 1 30 ? -19.629 -64.604 44.814 1.00 22.68 30 GLN A CA 1
ATOM 2800 C C . GLN B 1 30 ? -20.421 -65.111 43.624 1.00 20.43 30 GLN A C 1
ATOM 2801 O O . GLN B 1 30 ? -21.542 -65.623 43.833 1.00 22.98 30 GLN A O 1
ATOM 2807 N N . LEU B 1 31 ? -19.749 -65.057 42.487 1.00 20.55 31 LEU A N 1
ATOM 2808 C CA . LEU B 1 31 ? -20.260 -65.742 41.286 1.00 22.05 31 LEU A CA 1
ATOM 2809 C C . LEU B 1 31 ? -20.049 -67.232 41.476 1.00 21.58 31 LEU A C 1
ATOM 2810 O O . LEU B 1 31 ? -18.934 -67.654 41.875 1.00 23.78 31 LEU A O 1
ATOM 2815 N N . THR B 1 32 ? -21.080 -68.028 41.254 1.00 22.33 32 THR A N 1
ATOM 2816 C CA . THR B 1 32 ? -20.955 -69.501 41.365 1.00 22.79 32 THR A CA 1
ATOM 2817 C C . THR B 1 32 ? -21.848 -70.157 40.298 1.00 20.99 32 THR A C 1
ATOM 2818 O O . THR B 1 32 ? -22.715 -69.496 39.719 1.00 21.89 32 THR A O 1
ATOM 2822 N N . THR B 1 33 ? -21.578 -71.389 39.934 1.00 24.30 33 THR A N 1
ATOM 2823 C CA . THR B 1 33 ? -22.358 -72.171 38.949 1.00 25.56 33 THR A CA 1
ATOM 2824 C C . THR B 1 33 ? -23.036 -73.308 39.699 1.00 28.30 33 THR A C 1
ATOM 2825 O O . THR B 1 33 ? -22.347 -74.266 40.044 1.00 31.44 33 THR A O 1
ATOM 2829 N N . ALA B 1 34 ? -24.341 -73.185 39.965 1.00 25.14 34 ALA A N 1
ATOM 2830 C CA . ALA B 1 34 ? -25.180 -74.267 40.506 1.00 24.63 34 ALA A CA 1
ATOM 2831 C C . ALA B 1 34 ? -25.724 -75.039 39.286 1.00 23.12 34 ALA A C 1
ATOM 2832 O O . ALA B 1 34 ? -25.256 -74.806 38.149 1.00 25.51 34 ALA A O 1
ATOM 2834 N N . THR B 1 35 ? -26.554 -76.023 39.523 1.00 27.94 35 THR A N 1
ATOM 2835 C CA . THR B 1 35 ? -27.191 -76.847 38.464 1.00 30.48 35 THR A CA 1
ATOM 2836 C C . THR B 1 35 ? -28.684 -76.842 38.708 1.00 30.08 35 THR A C 1
ATOM 2837 O O . THR B 1 35 ? -29.161 -76.540 39.823 1.00 29.85 35 THR A O 1
ATOM 2841 N N . THR B 1 36 ? -29.410 -77.153 37.657 1.00 29.58 36 THR A N 1
ATOM 2842 C CA . THR B 1 36 ? -30.884 -77.176 37.724 1.00 33.20 36 THR A CA 1
ATOM 2843 C C . THR B 1 36 ? -31.386 -78.256 36.780 1.00 33.74 36 THR A C 1
ATOM 2844 O O . THR B 1 36 ? -30.686 -78.519 35.790 1.00 27.67 36 THR A O 1
ATOM 2848 N N . LYS B 1 37 ? -32.539 -78.847 37.079 1.00 30.41 37 LYS A N 1
ATOM 2849 C CA . LYS B 1 37 ? -33.223 -79.770 36.144 1.00 33.33 37 LYS A CA 1
ATOM 2850 C C . LYS B 1 37 ? -34.439 -79.056 35.546 1.00 32.77 37 LYS A C 1
ATOM 2851 O O . LYS B 1 37 ? -35.200 -79.675 34.816 1.00 33.01 37 LYS A O 1
ATOM 2857 N N . LEU B 1 38 ? -34.592 -77.774 35.823 1.00 31.50 38 LEU A N 1
ATOM 2858 C CA . LEU B 1 38 ? -35.681 -76.936 35.259 1.00 25.32 38 LEU A CA 1
ATOM 2859 C C . LEU B 1 38 ? -37.021 -77.627 35.532 1.00 24.17 38 LEU A C 1
ATOM 2860 O O . LEU B 1 38 ? -37.824 -77.755 34.600 1.00 33.04 38 LEU A O 1
ATOM 2865 N N . LYS B 1 39 ? -37.279 -78.054 36.771 1.00 24.02 39 LYS A N 1
ATOM 2866 C CA . LYS B 1 39 ? -38.569 -78.662 37.189 1.00 24.30 39 LYS A CA 1
ATOM 2867 C C . LYS B 1 39 ? -39.020 -77.931 38.451 1.00 22.25 39 LYS A C 1
ATOM 2868 O O . LYS B 1 39 ? -38.212 -77.781 39.396 1.00 26.94 39 LYS A O 1
ATOM 2874 N N . LEU B 1 40 ? -40.292 -77.540 38.517 1.00 23.81 40 LEU A N 1
ATOM 2875 C CA . LEU B 1 40 ? -40.898 -76.993 39.763 1.00 23.49 40 LEU A CA 1
ATOM 2876 C C . LEU B 1 40 ? -40.956 -78.102 40.780 1.00 23.04 40 LEU A C 1
ATOM 2877 O O . LEU B 1 40 ? -41.283 -79.229 40.413 1.00 27.14 40 LEU A O 1
ATOM 2882 N N . PRO B 1 41 ? -40.755 -77.780 42.086 1.00 23.68 41 PRO A N 1
ATOM 2883 C CA . PRO B 1 41 ? -41.083 -78.712 43.138 1.00 25.32 41 PRO A CA 1
ATOM 2884 C C . PRO B 1 41 ? -42.524 -79.209 42.991 1.00 23.69 41 PRO A C 1
ATOM 2885 O O . PRO B 1 41 ? -43.453 -78.444 42.605 1.00 22.27 41 PRO A O 1
ATOM 2889 N N . GLU B 1 42 ? -42.718 -80.465 43.335 1.00 24.80 42 GLU A N 1
ATOM 2890 C CA . GLU B 1 42 ? -44.056 -81.074 43.335 1.00 26.47 42 GLU A CA 1
ATOM 2891 C C . GLU B 1 42 ? -45.048 -80.187 44.064 1.00 24.60 42 GLU A C 1
ATOM 2892 O O . GLU B 1 42 ? -44.819 -79.769 45.213 1.00 27.56 42 GLU A O 1
ATOM 2898 N N . GLY B 1 43 ? -46.183 -79.932 43.418 1.00 23.97 43 GLY A N 1
ATOM 2899 C CA . GLY B 1 43 ? -47.289 -79.195 44.051 1.00 23.88 43 GLY A CA 1
ATOM 2900 C C . GLY B 1 43 ? -47.060 -77.688 44.102 1.00 22.66 43 GLY A C 1
ATOM 2901 O O . GLY B 1 43 ? -47.979 -76.944 44.604 1.00 23.70 43 GLY A O 1
ATOM 2902 N N . SER B 1 44 ? -45.920 -77.197 43.613 1.00 19.37 44 SER A N 1
ATOM 2903 C CA . SER B 1 44 ? -45.658 -75.743 43.635 1.00 19.79 44 SER A CA 1
ATOM 2904 C C . SER B 1 44 ? -46.812 -74.987 42.964 1.00 18.40 44 SER A C 1
ATOM 2905 O O . SER B 1 44 ? -47.241 -75.381 41.860 1.00 19.94 44 SER A O 1
ATOM 2908 N N . LYS B 1 45 ? -47.184 -73.863 43.528 1.00 17.79 45 LYS A N 1
ATOM 2909 C CA . LYS B 1 45 ? -48.133 -72.903 42.956 1.00 17.04 45 LYS A CA 1
ATOM 2910 C C . LYS B 1 45 ? -47.391 -71.736 42.327 1.00 16.69 45 LYS A C 1
ATOM 2911 O O . LYS B 1 45 ? -48.041 -70.756 41.975 1.00 18.35 45 LYS A O 1
ATOM 2917 N N . GLY B 1 46 ? -46.063 -71.844 42.216 1.00 17.53 46 GLY A N 1
ATOM 2918 C CA . GLY B 1 46 ? -45.253 -70.759 41.708 1.00 17.49 46 GLY A CA 1
ATOM 2919 C C . GLY B 1 46 ? -44.856 -70.991 40.270 1.00 16.74 46 GLY A C 1
ATOM 2920 O O . GLY B 1 46 ? -45.553 -71.708 39.534 1.00 17.40 46 GLY A O 1
ATOM 2921 N N . VAL B 1 47 ? -43.860 -70.321 39.806 1.00 15.38 47 VAL A N 1
ATOM 2922 C CA . VAL B 1 47 ? -43.291 -70.414 38.465 1.00 14.82 47 VAL A CA 1
ATOM 2923 C C . VAL B 1 47 ? -41.819 -70.677 38.465 1.00 15.33 47 VAL A C 1
ATOM 2924 O O . VAL B 1 47 ? -41.077 -70.176 39.379 1.00 17.55 47 VAL A O 1
ATOM 2928 N N . LEU B 1 48 ? -41.325 -71.401 37.500 1.00 15.32 48 LEU A N 1
ATOM 2929 C CA . LEU B 1 48 ? -39.911 -71.558 37.188 1.00 16.15 48 LEU A CA 1
ATOM 2930 C C . LEU B 1 48 ? -39.637 -70.657 35.988 1.00 15.62 48 LEU A C 1
ATOM 2931 O O . LEU B 1 48 ? -40.389 -70.827 34.986 1.00 16.40 48 LEU A O 1
ATOM 2936 N N . VAL B 1 49 ? -38.682 -69.766 36.066 1.00 14.97 49 VAL A N 1
ATOM 2937 C CA . VAL B 1 49 ? -38.471 -68.763 35.031 1.00 15.00 49 VAL A CA 1
ATOM 2938 C C . VAL B 1 49 ? -37.013 -68.752 34.608 1.00 14.46 49 VAL A C 1
ATOM 2939 O O . VAL B 1 49 ? -36.083 -69.118 35.400 1.00 15.31 49 VAL A O 1
ATOM 2943 N N . LYS B 1 50 ? -36.789 -68.361 33.373 1.00 15.23 50 LYS A N 1
ATOM 2944 C CA . LYS B 1 50 ? -35.479 -67.974 32.857 1.00 15.59 50 LYS A CA 1
ATOM 2945 C C . LYS B 1 50 ? -35.348 -66.476 32.974 1.00 14.84 50 LYS A C 1
ATOM 2946 O O . LYS B 1 50 ? -36.111 -65.724 32.374 1.00 15.34 50 LYS A O 1
ATOM 2952 N N . ASN B 1 51 ? -34.368 -66.030 33.783 1.00 14.21 51 ASN A N 1
ATOM 2953 C CA . ASN B 1 51 ? -34.175 -64.591 33.985 1.00 14.61 51 ASN A CA 1
ATOM 2954 C C . ASN B 1 51 ? -33.557 -63.954 32.740 1.00 15.44 51 ASN A C 1
ATOM 2955 O O . ASN B 1 51 ? -32.552 -64.421 32.260 1.00 16.95 51 ASN A O 1
ATOM 2960 N N . LEU B 1 52 ? -34.137 -62.825 32.311 1.00 14.81 52 LEU A N 1
ATOM 2961 C CA . LEU B 1 52 ? -33.646 -62.108 31.112 1.00 14.82 52 LEU A CA 1
ATOM 2962 C C . LEU B 1 52 ? -32.932 -60.834 31.545 1.00 14.26 52 LEU A C 1
ATOM 2963 O O . LEU B 1 52 ? -31.810 -60.615 31.104 1.00 16.01 52 LEU A O 1
ATOM 2968 N N . TYR B 1 53 ? -33.594 -60.013 32.335 1.00 14.17 53 TYR A N 1
ATOM 2969 C CA . TYR B 1 53 ? -33.029 -58.711 32.750 1.00 14.85 53 TYR A CA 1
ATOM 2970 C C . TYR B 1 53 ? -33.189 -58.608 34.244 1.00 14.75 53 TYR A C 1
ATOM 2971 O O . TYR B 1 53 ? -34.136 -59.021 34.820 1.00 15.29 53 TYR A O 1
ATOM 2980 N N . LEU B 1 54 ? -32.138 -58.041 34.905 1.00 14.43 54 LEU A N 1
ATOM 2981 C CA . LEU B 1 54 ? -32.184 -57.775 36.372 1.00 14.84 54 LEU A CA 1
ATOM 2982 C C . LEU B 1 54 ? -31.939 -56.290 36.636 1.00 15.28 54 LEU A C 1
ATOM 2983 O O . LEU B 1 54 ? -31.070 -55.710 36.031 1.00 17.67 54 LEU A O 1
ATOM 2988 N N . SER B 1 55 ? -32.708 -55.726 37.547 1.00 15.33 55 SER A N 1
ATOM 2989 C CA . SER B 1 55 ? -32.544 -54.331 37.966 1.00 15.69 55 SER A CA 1
ATOM 2990 C C . SER B 1 55 ? -31.443 -54.187 39.046 1.00 15.89 55 SER A C 1
ATOM 2991 O O . SER B 1 55 ? -31.454 -54.971 40.014 1.00 18.78 55 SER A O 1
ATOM 2994 N N . CYS B 1 56 ? -30.729 -53.091 38.991 1.00 15.47 56 CYS A N 1
ATOM 2995 C CA . CYS B 1 56 ? -29.992 -52.619 40.177 1.00 17.80 56 CYS A CA 1
ATOM 2996 C C . CYS B 1 56 ? -30.765 -51.407 40.666 1.00 17.74 56 CYS A C 1
ATOM 2997 O O . CYS B 1 56 ? -30.758 -50.393 39.952 1.00 19.85 56 CYS A O 1
ATOM 3000 N N . ASP B 1 57 ? -31.326 -51.468 41.889 1.00 18.86 57 ASP A N 1
ATOM 3001 C CA . ASP B 1 57 ? -32.161 -50.409 42.494 1.00 23.15 57 ASP A CA 1
ATOM 3002 C C . ASP B 1 57 ? -31.542 -49.934 43.805 1.00 26.05 57 ASP A C 1
ATOM 3003 O O . ASP B 1 57 ? -31.106 -50.798 44.526 1.00 24.15 57 ASP A O 1
ATOM 3008 N N . PRO B 1 58 ? -31.581 -48.629 44.113 1.00 36.18 58 PRO A N 1
ATOM 3009 C CA . PRO B 1 58 ? -30.991 -48.107 45.361 1.00 39.08 58 PRO A CA 1
ATOM 3010 C C . PRO B 1 58 ? -31.370 -48.844 46.665 1.00 35.29 58 PRO A C 1
ATOM 3011 O O . PRO B 1 58 ? -30.447 -49.042 47.554 1.00 37.39 58 PRO A O 1
ATOM 3015 N N . TYR B 1 59 ? -32.649 -49.264 46.765 1.00 36.54 59 TYR A N 1
ATOM 3016 C CA . TYR B 1 59 ? -33.237 -49.937 47.967 1.00 34.14 59 TYR A CA 1
ATOM 3017 C C . TYR B 1 59 ? -32.454 -51.224 48.299 1.00 41.90 59 TYR A C 1
ATOM 3018 O O . TYR B 1 59 ? -32.595 -51.798 49.375 1.00 30.63 59 TYR A O 1
ATOM 3027 N N . MET B 1 60 ? -31.702 -51.756 47.340 1.00 39.15 60 MET A N 1
ATOM 3028 C CA . MET B 1 60 ? -30.990 -53.024 47.545 1.00 94.01 60 MET A CA 1
ATOM 3029 C C . MET B 1 60 ? -29.850 -52.798 48.550 1.00 117.70 60 MET A C 1
ATOM 3030 O O . MET B 1 60 ? -29.823 -53.585 49.450 1.00 88.52 60 MET A O 1
ATOM 3035 N N . ARG B 1 61 ? -28.985 -51.799 48.306 1.00 101.81 61 ARG A N 1
ATOM 3036 C CA . ARG B 1 61 ? -27.863 -51.365 49.195 1.00 212.85 61 ARG A CA 1
ATOM 3037 C C . ARG B 1 61 ? -28.200 -51.710 50.653 1.00 208.56 61 ARG A C 1
ATOM 3038 O O . ARG B 1 61 ? -27.342 -52.398 51.425 1.00 196.65 61 ARG A O 1
ATOM 3046 N N . SER B 1 62 ? -29.340 -51.182 51.109 1.00 73.34 62 SER A N 1
ATOM 3047 C CA . SER B 1 62 ? -29.727 -51.349 52.539 1.00 114.41 62 SER A CA 1
ATOM 3048 C C . SER B 1 62 ? -29.767 -52.849 52.827 1.00 128.22 62 SER A C 1
ATOM 3049 O O . SER B 1 62 ? -29.105 -53.318 53.771 1.00 123.73 62 SER A O 1
ATOM 3052 N N . ARG B 1 63 ? -30.499 -53.565 51.974 1.00 143.73 63 ARG A N 1
ATOM 3053 C CA . ARG B 1 63 ? -30.881 -54.989 52.152 1.00 91.13 63 ARG A CA 1
ATOM 3054 C C . ARG B 1 63 ? -29.725 -56.172 52.399 1.00 127.10 63 ARG A C 1
ATOM 3055 O O . ARG B 1 63 ? -29.928 -57.334 53.026 1.00 66.68 63 ARG A O 1
ATOM 3063 N N . MET B 1 64 ? -28.294 -55.556 52.179 1.00 121.78 64 MET A N 1
ATOM 3064 C CA . MET B 1 64 ? -27.151 -56.502 52.415 1.00 168.27 64 MET A CA 1
ATOM 3065 C C . MET B 1 64 ? -26.613 -56.409 53.854 1.00 130.61 64 MET A C 1
ATOM 3066 O O . MET B 1 64 ? -25.719 -57.214 54.275 1.00 153.95 64 MET A O 1
ATOM 3071 N N . THR B 1 65 ? -27.112 -55.416 54.589 1.00 48.28 65 THR A N 1
ATOM 3072 C CA . THR B 1 65 ? -26.866 -55.291 56.042 1.00 40.74 65 THR A CA 1
ATOM 3073 C C . THR B 1 65 ? -27.937 -56.114 56.744 1.00 31.71 65 THR A C 1
ATOM 3074 O O . THR B 1 65 ? -29.129 -56.067 56.347 1.00 46.19 65 THR A O 1
ATOM 3078 N N . LYS B 1 66 ? -27.510 -56.862 57.755 1.00 35.32 66 LYS A N 1
ATOM 3079 C CA . LYS B 1 66 ? -28.350 -57.800 58.527 1.00 34.86 66 LYS A CA 1
ATOM 3080 C C . LYS B 1 66 ? -29.149 -56.992 59.557 1.00 41.82 66 LYS A C 1
ATOM 3081 O O . LYS B 1 66 ? -28.530 -56.170 60.289 1.00 43.45 66 LYS A O 1
ATOM 3087 N N . ARG B 1 67 ? -30.455 -57.274 59.656 1.00 37.27 67 ARG A N 1
ATOM 3088 C CA . ARG B 1 67 ? -31.417 -56.595 60.560 1.00 41.44 67 ARG A CA 1
ATOM 3089 C C . ARG B 1 67 ? -32.625 -57.521 60.726 1.00 35.65 67 ARG A C 1
ATOM 3090 O O . ARG B 1 67 ? -32.705 -58.476 59.987 1.00 44.65 67 ARG A O 1
ATOM 3098 N N . GLU B 1 68 ? -33.449 -57.326 61.753 1.00 41.56 68 GLU A N 1
ATOM 3099 C CA . GLU B 1 68 ? -34.711 -58.093 61.950 1.00 49.45 68 GLU A CA 1
ATOM 3100 C C . GLU B 1 68 ? -35.725 -57.465 60.994 1.00 44.81 68 GLU A C 1
ATOM 3101 O O . GLU B 1 68 ? -35.419 -56.464 60.346 1.00 40.00 68 GLU A O 1
ATOM 3107 N N . PRO B 1 69 ? -36.964 -57.971 60.840 1.00 58.09 69 PRO A N 1
ATOM 3108 C CA . PRO B 1 69 ? -38.050 -57.097 60.360 1.00 67.71 69 PRO A CA 1
ATOM 3109 C C . PRO B 1 69 ? -38.047 -55.680 60.990 1.00 68.39 69 PRO A C 1
ATOM 3110 O O . PRO B 1 69 ? -38.375 -55.616 62.165 1.00 74.78 69 PRO A O 1
ATOM 3114 N N . GLY B 1 70 ? -37.679 -54.598 60.256 1.00 46.74 70 GLY A N 1
ATOM 3115 C CA . GLY B 1 70 ? -37.322 -53.281 60.854 1.00 31.30 70 GLY A CA 1
ATOM 3116 C C . GLY B 1 70 ? -37.140 -52.116 59.879 1.00 29.07 70 GLY A C 1
ATOM 3117 O O . GLY B 1 70 ? -37.347 -50.982 60.300 1.00 40.12 70 GLY A O 1
ATOM 3118 N N . ALA B 1 71 ? -36.845 -52.365 58.608 1.00 32.44 71 ALA A N 1
ATOM 3119 C CA . ALA B 1 71 ? -36.843 -51.410 57.460 1.00 37.94 71 ALA A CA 1
ATOM 3120 C C . ALA B 1 71 ? -38.024 -51.749 56.544 1.00 62.88 71 ALA A C 1
ATOM 3121 O O . ALA B 1 71 ? -38.785 -52.609 56.967 1.00 37.94 71 ALA A O 1
ATOM 3123 N N . SER B 1 72 ? -38.088 -51.152 55.340 1.00 91.99 72 SER A N 1
ATOM 3124 C CA . SER B 1 72 ? -39.178 -51.319 54.341 1.00 106.12 72 SER A CA 1
ATOM 3125 C C . SER B 1 72 ? -38.924 -52.547 53.456 1.00 100.25 72 SER A C 1
ATOM 3126 O O . SER B 1 72 ? -39.846 -52.823 52.669 1.00 111.19 72 SER A O 1
ATOM 3129 N N . ASP B 1 75 ? -36.678 -56.325 54.304 1.00 88.24 75 ASP A N 1
ATOM 3130 C CA . ASP B 1 75 ? -35.925 -57.365 55.070 1.00 95.91 75 ASP A CA 1
ATOM 3131 C C . ASP B 1 75 ? -34.597 -57.689 54.372 1.00 145.95 75 ASP A C 1
ATOM 3132 O O . ASP B 1 75 ? -34.614 -57.787 53.126 1.00 84.80 75 ASP A O 1
ATOM 3137 N N . SER B 1 76 ? -33.511 -57.926 55.130 1.00 105.27 76 SER A N 1
ATOM 3138 C CA . SER B 1 76 ? -32.166 -58.134 54.536 1.00 55.74 76 SER A CA 1
ATOM 3139 C C . SER B 1 76 ? -32.160 -59.310 53.577 1.00 35.23 76 SER A C 1
ATOM 3140 O O . SER B 1 76 ? -32.980 -60.180 53.708 1.00 28.34 76 SER A O 1
ATOM 3143 N N . PHE B 1 77 ? -31.206 -59.345 52.671 1.00 25.84 77 PHE A N 1
ATOM 3144 C CA . PHE B 1 77 ? -30.855 -60.565 51.894 1.00 27.34 77 PHE A CA 1
ATOM 3145 C C . PHE B 1 77 ? -30.532 -61.727 52.825 1.00 27.73 77 PHE A C 1
ATOM 3146 O O . PHE B 1 77 ? -30.219 -61.516 53.982 1.00 29.95 77 PHE A O 1
ATOM 3154 N N . ASP B 1 78 ? -30.584 -62.949 52.301 1.00 30.65 78 ASP A N 1
ATOM 3155 C CA . ASP B 1 78 ? -30.080 -64.153 53.009 1.00 32.28 78 ASP A CA 1
ATOM 3156 C C . ASP B 1 78 ? -28.625 -64.447 52.623 1.00 28.31 78 ASP A C 1
ATOM 3157 O O . ASP B 1 78 ? -28.372 -64.727 51.438 1.00 27.69 78 ASP A O 1
ATOM 3162 N N . ALA B 1 79 ? -27.706 -64.534 53.611 1.00 29.39 79 ALA A N 1
ATOM 3163 C CA . ALA B 1 79 ? -26.303 -64.931 53.332 1.00 27.97 79 ALA A CA 1
ATOM 3164 C C . ALA B 1 79 ? -26.317 -66.351 52.767 1.00 25.10 79 ALA A C 1
ATOM 3165 O O . ALA B 1 79 ? -27.065 -67.171 53.306 1.00 28.14 79 ALA A O 1
ATOM 3167 N N . GLY B 1 80 ? -25.512 -66.621 51.738 1.00 25.94 80 GLY A N 1
ATOM 3168 C CA . GLY B 1 80 ? -25.383 -67.966 51.148 1.00 25.94 80 GLY A CA 1
ATOM 3169 C C . GLY B 1 80 ? -26.360 -68.174 50.017 1.00 24.16 80 GLY A C 1
ATOM 3170 O O . GLY B 1 80 ? -26.262 -69.213 49.420 1.00 24.01 80 GLY A O 1
ATOM 3171 N N . SER B 1 81 ? -27.308 -67.274 49.791 1.00 23.20 81 SER A N 1
ATOM 3172 C CA . SER B 1 81 ? -28.353 -67.429 48.756 1.00 23.63 81 SER A CA 1
ATOM 3173 C C . SER B 1 81 ? -28.080 -66.390 47.710 1.00 21.91 81 SER A C 1
ATOM 3174 O O . SER B 1 81 ? -27.430 -65.374 47.930 1.00 20.95 81 SER A O 1
ATOM 3177 N N . PRO B 1 82 ? -28.690 -66.567 46.517 1.00 21.64 82 PRO A N 1
ATOM 3178 C CA . PRO B 1 82 ? -28.631 -65.510 45.523 1.00 19.79 82 PRO A CA 1
ATOM 3179 C C . PRO B 1 82 ? -29.189 -64.170 46.023 1.00 18.70 82 PRO A C 1
ATOM 3180 O O . PRO B 1 82 ? -30.142 -64.110 46.771 1.00 21.53 82 PRO A O 1
ATOM 3184 N N . ILE B 1 83 ? -28.575 -63.105 45.526 1.00 19.45 83 ILE A N 1
ATOM 3185 C CA . ILE B 1 83 ? -29.190 -61.753 45.561 1.00 19.87 83 ILE A CA 1
ATOM 3186 C C . ILE B 1 83 ? -30.580 -61.893 44.904 1.00 19.05 83 ILE A C 1
ATOM 3187 O O . ILE B 1 83 ? -30.724 -62.752 44.034 1.00 18.88 83 ILE A O 1
ATOM 3192 N N . VAL B 1 84 ? -31.543 -61.177 45.434 1.00 19.52 84 VAL A N 1
ATOM 3193 C CA . VAL B 1 84 ? -32.867 -61.119 44.739 1.00 18.97 84 VAL A CA 1
ATOM 3194 C C . VAL B 1 84 ? -33.194 -59.676 44.493 1.00 19.50 84 VAL A C 1
ATOM 3195 O O . VAL B 1 84 ? -32.710 -58.713 45.149 1.00 23.47 84 VAL A O 1
ATOM 3199 N N . GLY B 1 85 ? -34.046 -59.468 43.456 1.00 16.78 85 GLY A N 1
ATOM 3200 C CA . GLY B 1 85 ? -34.431 -58.116 43.068 1.00 15.47 85 GLY A CA 1
ATOM 3201 C C . GLY B 1 85 ? -35.380 -58.177 41.878 1.00 14.86 85 GLY A C 1
ATOM 3202 O O . GLY B 1 85 ? -35.676 -59.269 41.387 1.00 15.30 85 GLY A O 1
ATOM 3203 N N . TYR B 1 86 ? -35.846 -57.010 41.477 1.00 14.92 86 TYR A N 1
ATOM 3204 C CA . TYR B 1 86 ? -36.801 -56.982 40.333 1.00 14.72 86 TYR A CA 1
ATOM 3205 C C . TYR B 1 86 ? -36.071 -57.421 39.082 1.00 14.62 86 TYR A C 1
ATOM 3206 O O . TYR B 1 86 ? -34.913 -57.056 38.786 1.00 15.39 86 TYR A O 1
ATOM 3215 N N . GLY B 1 87 ? -36.786 -58.149 38.234 1.00 14.41 87 GLY A N 1
ATOM 3216 C CA . GLY B 1 87 ? -36.281 -58.516 36.925 1.00 13.99 87 GLY A CA 1
ATOM 3217 C C . GLY B 1 87 ? -37.429 -58.745 35.934 1.00 13.67 87 GLY A C 1
ATOM 3218 O O . GLY B 1 87 ? -38.622 -58.581 36.299 1.00 15.30 87 GLY A O 1
ATOM 3219 N N . VAL B 1 88 ? -37.043 -59.142 34.748 1.00 13.92 88 VAL A N 1
ATOM 3220 C CA . VAL B 1 88 ? -37.955 -59.571 33.661 1.00 13.69 88 VAL A CA 1
ATOM 3221 C C . VAL B 1 88 ? -37.528 -60.973 33.322 1.00 13.18 88 VAL A C 1
ATOM 3222 O O . VAL B 1 88 ? -36.300 -61.219 33.154 1.00 14.44 88 VAL A O 1
ATOM 3226 N N . ALA B 1 89 ? -38.483 -61.886 33.214 1.00 13.67 89 ALA A N 1
ATOM 3227 C CA . ALA B 1 89 ? -38.176 -63.300 33.019 1.00 14.30 89 ALA A CA 1
ATOM 3228 C C . ALA B 1 89 ? -39.230 -63.940 32.117 1.00 13.49 89 ALA A C 1
ATOM 3229 O O . ALA B 1 89 ? -40.358 -63.445 32.021 1.00 15.94 89 ALA A O 1
ATOM 3231 N N . LYS B 1 90 ? -38.845 -65.078 31.606 1.00 14.21 90 LYS A N 1
ATOM 3232 C CA . LYS B 1 90 ? -39.684 -65.945 30.760 1.00 15.07 90 LYS A CA 1
ATOM 3233 C C . LYS B 1 90 ? -40.114 -67.168 31.531 1.00 14.36 90 LYS A C 1
ATOM 3234 O O . LYS B 1 90 ? -39.279 -67.923 32.093 1.00 15.79 90 LYS A O 1
ATOM 3240 N N . VAL B 1 91 ? -41.400 -67.422 31.607 1.00 14.23 91 VAL A N 1
ATOM 3241 C CA . VAL B 1 91 ? -41.951 -68.578 32.318 1.00 16.47 91 VAL A CA 1
ATOM 3242 C C . VAL B 1 91 ? -41.568 -69.843 31.589 1.00 15.97 91 VAL A C 1
ATOM 3243 O O . VAL B 1 91 ? -41.834 -69.989 30.362 1.00 16.61 91 VAL A O 1
ATOM 3247 N N . LEU B 1 92 ? -41.032 -70.797 32.276 1.00 15.03 92 LEU A N 1
ATOM 3248 C CA . LEU B 1 92 ? -40.722 -72.156 31.765 1.00 17.16 92 LEU A CA 1
ATOM 3249 C C . LEU B 1 92 ? -41.736 -73.168 32.264 1.00 15.77 92 LEU A C 1
ATOM 3250 O O . LEU B 1 92 ? -42.139 -74.083 31.497 1.00 20.08 92 LEU A O 1
ATOM 3255 N N . GLU B 1 93 ? -42.170 -73.066 33.504 1.00 16.02 93 GLU A N 1
ATOM 3256 C CA . GLU B 1 93 ? -43.132 -73.987 34.108 1.00 16.42 93 GLU A CA 1
ATOM 3257 C C . GLU B 1 93 ? -43.963 -73.215 35.111 1.00 16.19 93 GLU A C 1
ATOM 3258 O O . GLU B 1 93 ? -43.413 -72.242 35.703 1.00 16.62 93 GLU A O 1
ATOM 3264 N N . SER B 1 94 ? -45.219 -73.586 35.296 1.00 17.53 94 SER A N 1
ATOM 3265 C CA . SER B 1 94 ? -46.140 -72.869 36.194 1.00 15.86 94 SER A CA 1
ATOM 3266 C C . SER B 1 94 ? -47.048 -73.823 36.912 1.00 16.37 94 SER A C 1
ATOM 3267 O O . SER B 1 94 ? -47.621 -74.723 36.262 1.00 17.99 94 SER A O 1
ATOM 3270 N N . GLY B 1 95 ? -47.302 -73.561 38.188 1.00 15.21 95 GLY A N 1
ATOM 3271 C CA . GLY B 1 95 ? -48.350 -74.162 38.987 1.00 16.08 95 GLY A CA 1
ATOM 3272 C C . GLY B 1 95 ? -49.479 -73.179 39.263 1.00 16.47 95 GLY A C 1
ATOM 3273 O O . GLY B 1 95 ? -50.324 -73.457 40.109 1.00 17.28 95 GLY A O 1
ATOM 3274 N N . ASP B 1 96 ? -49.493 -72.073 38.539 1.00 16.89 96 ASP A N 1
ATOM 3275 C CA . ASP B 1 96 ? -50.544 -71.041 38.635 1.00 17.76 96 ASP A CA 1
ATOM 3276 C C . ASP B 1 96 ? -51.116 -70.865 37.220 1.00 16.01 96 ASP A C 1
ATOM 3277 O O . ASP B 1 96 ? -50.402 -70.436 36.331 1.00 17.33 96 ASP A O 1
ATOM 3282 N N . PRO B 1 97 ? -52.389 -71.215 36.972 1.00 17.16 97 PRO A N 1
ATOM 3283 C CA . PRO B 1 97 ? -52.924 -71.146 35.601 1.00 17.33 97 PRO A CA 1
ATOM 3284 C C . PRO B 1 97 ? -52.956 -69.734 35.000 1.00 16.92 97 PRO A C 1
ATOM 3285 O O . PRO B 1 97 ? -53.227 -69.641 33.834 1.00 18.26 97 PRO A O 1
ATOM 3289 N N . LYS B 1 98 ? -52.786 -68.685 35.783 1.00 17.00 98 LYS A N 1
ATOM 3290 C CA . LYS B 1 98 ? -52.554 -67.322 35.274 1.00 17.18 98 LYS A CA 1
ATOM 3291 C C . LYS B 1 98 ? -51.299 -67.207 34.436 1.00 15.64 98 LYS A C 1
ATOM 3292 O O . LYS B 1 98 ? -51.175 -66.204 33.735 1.00 16.56 98 LYS A O 1
ATOM 3298 N N . PHE B 1 99 ? -50.318 -68.101 34.619 1.00 15.58 99 PHE A N 1
ATOM 3299 C CA . PHE B 1 99 ? -49.011 -68.014 33.955 1.00 16.04 99 PHE A CA 1
ATOM 3300 C C . PHE B 1 99 ? -48.730 -69.338 33.274 1.00 15.85 99 PHE A C 1
ATOM 3301 O O . PHE B 1 99 ? -48.994 -70.383 33.832 1.00 17.41 99 PHE A O 1
ATOM 3309 N N . LYS B 1 100 ? -48.231 -69.235 32.047 1.00 16.37 100 LYS A N 1
ATOM 3310 C CA . LYS B 1 100 ? -47.989 -70.378 31.164 1.00 18.27 100 LYS A CA 1
ATOM 3311 C C . LYS B 1 100 ? -46.598 -70.255 30.571 1.00 16.72 100 LYS A C 1
ATOM 3312 O O . LYS B 1 100 ? -46.090 -69.149 30.382 1.00 16.42 100 LYS A O 1
ATOM 3318 N N . LYS B 1 101 ? -46.058 -71.388 30.208 1.00 17.71 101 LYS A N 1
ATOM 3319 C CA . LYS B 1 101 ? -44.770 -71.454 29.505 1.00 17.75 101 LYS A CA 1
ATOM 3320 C C . LYS B 1 101 ? -44.780 -70.445 28.373 1.00 16.97 101 LYS A C 1
ATOM 3321 O O . LYS B 1 101 ? -45.717 -70.452 27.551 1.00 18.91 101 LYS A O 1
ATOM 3327 N N . GLY B 1 102 ? -43.748 -69.637 28.280 1.00 17.22 102 GLY A N 1
ATOM 3328 C CA . GLY B 1 1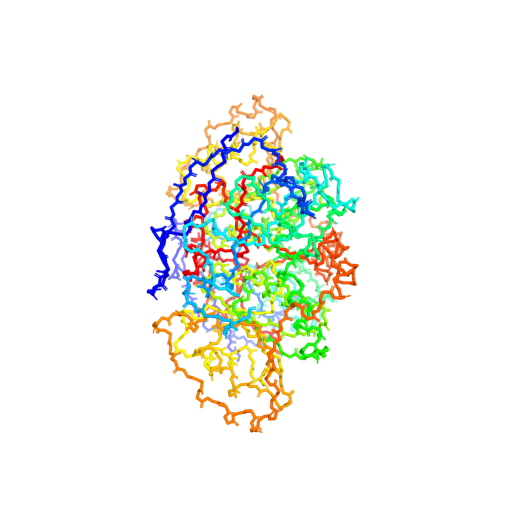02 ? -43.512 -68.623 27.249 1.00 17.75 102 GLY A CA 1
ATOM 3329 C C . GLY B 1 102 ? -43.996 -67.253 27.662 1.00 16.18 102 GLY A C 1
ATOM 3330 O O . GLY B 1 102 ? -43.579 -66.299 27.035 1.00 19.15 102 GLY A O 1
ATOM 3331 N N . ASP B 1 103 ? -44.803 -67.139 28.724 1.00 15.73 103 ASP A N 1
ATOM 3332 C CA . ASP B 1 103 ? -45.220 -65.791 29.131 1.00 14.72 103 ASP A CA 1
ATOM 3333 C C . ASP B 1 103 ? -43.992 -65.000 29.617 1.00 13.96 103 ASP A C 1
ATOM 3334 O O . ASP B 1 103 ? -43.049 -65.596 30.250 1.00 16.08 103 ASP A O 1
ATOM 3339 N N . LEU B 1 104 ? -43.960 -63.712 29.419 1.00 15.16 104 LEU A N 1
ATOM 3340 C CA . LEU B 1 104 ? -42.928 -62.818 29.954 1.00 15.01 104 LEU A CA 1
ATOM 3341 C C . LEU B 1 104 ? -43.570 -62.112 31.138 1.00 14.57 104 LEU A C 1
ATOM 3342 O O . LEU B 1 104 ? -44.689 -61.594 31.084 1.00 15.19 104 LEU A O 1
ATOM 3347 N N . ILE B 1 105 ? -42.788 -62.050 32.221 1.00 14.46 105 ILE A N 1
ATOM 3348 C CA . ILE B 1 105 ? -43.269 -61.470 33.484 1.00 14.19 105 ILE A CA 1
ATOM 3349 C C . ILE B 1 105 ? -42.212 -60.479 33.999 1.00 13.76 105 ILE A C 1
ATOM 3350 O O . ILE B 1 105 ? -41.045 -60.561 33.659 1.00 13.90 105 ILE A O 1
ATOM 3355 N N . TRP B 1 106 ? -42.669 -59.607 34.893 1.00 14.99 106 TRP A N 1
ATOM 3356 C CA . TRP B 1 106 ? -41.733 -58.853 35.775 1.00 13.90 106 TRP A CA 1
ATOM 3357 C C . TRP B 1 106 ? -42.213 -59.007 37.197 1.00 13.75 106 TRP A C 1
ATOM 3358 O O . TRP B 1 106 ? -43.349 -59.209 37.529 1.00 14.87 106 TRP A O 1
ATOM 3369 N N . GLY B 1 107 ? -41.176 -58.941 38.082 1.00 13.87 107 GLY A N 1
ATOM 3370 C CA . GLY B 1 107 ? -41.376 -59.049 39.541 1.00 15.29 107 GLY A CA 1
ATOM 3371 C C . GLY B 1 107 ? -40.058 -59.387 40.223 1.00 14.54 107 GLY A C 1
ATOM 3372 O O . GLY B 1 107 ? -39.058 -59.379 39.590 1.00 15.52 107 GLY A O 1
ATOM 3373 N N . MET B 1 108 ? -40.169 -59.799 41.480 1.00 16.39 108 MET A N 1
ATOM 3374 C CA . MET B 1 108 ? -38.988 -60.163 42.284 1.00 17.19 108 MET A CA 1
ATOM 3375 C C . MET B 1 108 ? -38.529 -61.544 41.819 1.00 15.88 108 MET A C 1
ATOM 3376 O O . MET B 1 108 ? -39.251 -62.526 41.927 1.00 19.98 108 MET A O 1
ATOM 3381 N N . THR B 1 109 ? -37.253 -61.654 41.499 1.00 14.82 109 THR A N 1
ATOM 3382 C CA . THR B 1 109 ? -36.641 -62.890 41.017 1.00 15.20 109 THR A CA 1
ATOM 3383 C C . THR B 1 109 ? -35.209 -62.996 41.602 1.00 15.93 109 THR A C 1
ATOM 3384 O O . THR B 1 109 ? -34.811 -62.097 42.393 1.00 17.70 109 THR A O 1
ATOM 3388 N N . GLY B 1 110 ? -34.536 -64.080 41.290 1.00 16.63 110 GLY A N 1
ATOM 3389 C CA . GLY B 1 110 ? -33.160 -64.300 41.777 1.00 16.96 110 GLY A CA 1
ATOM 3390 C C . GLY B 1 110 ? -32.137 -63.793 40.833 1.00 14.31 110 GLY A C 1
ATOM 3391 O O . GLY B 1 110 ? -32.318 -63.812 39.584 1.00 14.95 110 GLY A O 1
ATOM 3392 N N . TRP B 1 111 ? -30.969 -63.509 41.408 1.00 15.69 111 TRP A N 1
ATOM 3393 C CA . TRP B 1 111 ? -29.791 -63.159 40.603 1.00 15.95 111 TRP A CA 1
ATOM 3394 C C . TRP B 1 111 ? -29.121 -64.439 40.136 1.00 16.26 111 TRP A C 1
ATOM 3395 O O . TRP B 1 111 ? -28.094 -64.874 40.715 1.00 16.82 111 TRP A O 1
ATOM 3406 N N . GLU B 1 112 ? -29.707 -65.065 39.127 1.00 16.58 112 GLU A N 1
ATOM 3407 C CA . GLU B 1 112 ? -29.284 -66.359 38.620 1.00 16.78 112 GLU A CA 1
ATOM 3408 C C . GLU B 1 112 ? -29.885 -66.538 37.257 1.00 15.81 112 GLU A C 1
ATOM 3409 O O . GLU B 1 112 ? -30.745 -65.723 36.839 1.00 15.81 112 GLU A O 1
ATOM 3415 N N . GLU B 1 113 ? -29.447 -67.523 36.520 1.00 16.04 113 GLU A N 1
ATOM 3416 C CA . GLU B 1 113 ? -30.044 -67.748 35.181 1.00 15.74 113 GLU A CA 1
ATOM 3417 C C . GLU B 1 113 ? -31.465 -68.253 35.263 1.00 15.37 113 GLU A C 1
ATOM 3418 O O . GLU B 1 113 ? -32.303 -67.898 34.372 1.00 16.07 113 GLU A O 1
ATOM 3424 N N . TYR B 1 114 ? -31.786 -69.044 36.252 1.00 15.86 114 TYR A N 1
ATOM 3425 C CA . TYR B 1 114 ? -33.087 -69.712 36.368 1.00 15.79 114 TYR A CA 1
ATOM 3426 C C . TYR B 1 114 ? -33.592 -69.630 37.806 1.00 14.80 114 TYR A C 1
ATOM 3427 O O . TYR B 1 114 ? -32.766 -69.924 38.713 1.00 17.30 114 TYR A O 1
ATOM 3436 N N . SER B 1 115 ? -34.791 -69.163 38.055 1.00 15.55 115 SER A N 1
ATOM 3437 C CA . SER B 1 115 ? -35.363 -68.999 39.393 1.00 15.52 115 SER A CA 1
ATOM 3438 C C . SER B 1 115 ? -36.651 -69.723 39.573 1.00 15.51 115 SER A C 1
ATOM 3439 O O . SER B 1 115 ? -37.492 -69.740 38.676 1.00 16.48 115 SER A O 1
ATOM 3442 N N . VAL B 1 116 ? -36.898 -70.261 40.758 1.00 17.12 116 VAL A N 1
ATOM 3443 C CA . VAL B 1 116 ? -38.230 -70.670 41.269 1.00 18.49 116 VAL A CA 1
ATOM 3444 C C . VAL B 1 116 ? -38.803 -69.520 42.065 1.00 18.18 116 VAL A C 1
ATOM 3445 O O . VAL B 1 116 ? -38.203 -69.131 43.085 1.00 20.53 116 VAL A O 1
ATOM 3449 N N . ILE B 1 117 ? -39.895 -68.946 41.638 1.00 16.24 117 ILE A N 1
ATOM 3450 C CA . ILE B 1 117 ? -40.606 -67.890 42.366 1.00 17.69 117 ILE A CA 1
ATOM 3451 C C . ILE B 1 117 ? -41.800 -68.567 42.994 1.00 18.73 117 ILE A C 1
ATOM 3452 O O . ILE B 1 117 ? -42.648 -69.091 42.277 1.00 18.89 117 ILE A O 1
ATOM 3457 N N . THR B 1 118 ? -41.770 -68.718 44.311 1.00 20.38 118 THR A N 1
ATOM 3458 C CA . THR B 1 118 ? -42.670 -69.670 45.014 1.00 24.42 118 THR A CA 1
ATOM 3459 C C . THR B 1 118 ? -44.131 -69.234 44.933 1.00 22.38 118 THR A C 1
ATOM 3460 O O . THR B 1 118 ? -44.980 -70.076 44.930 1.00 26.14 118 THR A O 1
ATOM 3464 N N . SER B 1 119 ? -44.359 -67.939 44.986 1.00 21.63 119 SER A N 1
ATOM 3465 C CA . SER B 1 119 ? -45.678 -67.312 44.963 1.00 23.83 119 SER A CA 1
ATOM 3466 C C . SER B 1 119 ? -45.710 -66.349 43.785 1.00 24.60 119 SER A C 1
ATOM 3467 O O . SER B 1 119 ? -44.704 -65.691 43.446 1.00 23.66 119 SER A O 1
ATOM 3470 N N . THR B 1 120 ? -46.868 -66.223 43.189 1.00 23.97 120 THR A N 1
ATOM 3471 C CA . THR B 1 120 ? -47.038 -65.378 41.985 1.00 21.72 120 THR A CA 1
ATOM 3472 C C . THR B 1 120 ? -47.814 -64.104 42.264 1.00 24.47 120 THR A C 1
ATOM 3473 O O . THR B 1 120 ? -48.001 -63.341 41.308 1.00 24.74 120 THR A O 1
ATOM 3477 N N . GLU B 1 121 ? -48.156 -63.830 43.512 1.00 29.69 121 GLU A N 1
ATOM 3478 C CA . GLU B 1 121 ? -49.108 -62.741 43.812 1.00 33.67 121 GLU A CA 1
ATOM 3479 C C . GLU B 1 121 ? -48.515 -61.396 43.376 1.00 29.74 121 GLU A C 1
ATOM 3480 O O . GLU B 1 121 ? -49.295 -60.476 43.169 1.00 38.56 121 GLU A O 1
ATOM 3486 N N . SER B 1 122 ? -47.184 -61.266 43.327 1.00 24.38 122 SER A N 1
ATOM 3487 C CA . SER B 1 122 ? -46.485 -59.999 42.972 1.00 30.36 122 SER A CA 1
ATOM 3488 C C . SER B 1 122 ? -45.703 -60.113 41.655 1.00 24.53 122 SER A C 1
ATOM 3489 O O . SER B 1 122 ? -44.691 -59.487 41.438 1.00 29.56 122 SER A O 1
ATOM 3492 N N . LEU B 1 123 ? -46.237 -60.897 40.753 1.00 18.81 123 LEU A N 1
ATOM 3493 C CA . LEU B 1 123 ? -45.791 -60.969 39.338 1.00 16.25 123 LEU A CA 1
ATOM 3494 C C . LEU B 1 123 ? -46.802 -60.298 38.432 1.00 14.47 123 LEU A C 1
ATOM 3495 O O . LEU B 1 123 ? -48.007 -60.484 38.605 1.00 17.09 123 LEU A O 1
ATOM 3500 N N . PHE B 1 124 ? -46.310 -59.636 37.420 1.00 13.79 124 PHE A N 1
ATOM 3501 C CA . PHE B 1 124 ? -47.152 -59.057 36.340 1.00 13.92 124 PHE A CA 1
ATOM 3502 C C . PHE B 1 124 ? -46.762 -59.701 35.044 1.00 13.82 124 PHE A C 1
ATOM 3503 O O . PHE B 1 124 ? -45.639 -59.772 34.619 1.00 14.40 124 PHE A O 1
ATOM 3511 N N . LYS B 1 125 ? -47.814 -60.140 34.271 1.00 13.75 125 LYS A N 1
ATOM 3512 C CA . LYS B 1 125 ? -47.562 -60.714 32.925 1.00 13.44 125 LYS A CA 1
ATOM 3513 C C . LYS B 1 125 ? -47.562 -59.571 31.916 1.00 13.50 125 LYS A C 1
ATOM 3514 O O . LYS B 1 125 ? -48.596 -58.817 31.777 1.00 14.88 125 LYS A O 1
ATOM 3520 N N . ILE B 1 126 ? -46.457 -59.413 31.244 1.00 13.79 126 ILE A N 1
ATOM 3521 C CA . ILE B 1 126 ? -46.292 -58.379 30.232 1.00 14.55 126 ILE A CA 1
ATOM 3522 C C . ILE B 1 126 ? -47.190 -58.652 29.017 1.00 14.57 126 ILE A C 1
ATOM 3523 O O . ILE B 1 126 ? -47.243 -59.767 28.533 1.00 15.77 126 ILE A O 1
ATOM 3528 N N . GLN B 1 127 ? -47.749 -57.563 28.535 1.00 14.99 127 GLN A N 1
ATOM 3529 C CA . GLN B 1 127 ? -48.615 -57.579 27.319 1.00 15.31 127 GLN A CA 1
ATOM 3530 C C . GLN B 1 127 ? -47.911 -56.857 26.213 1.00 15.40 127 GLN A C 1
ATOM 3531 O O . GLN B 1 127 ? -47.854 -57.386 25.088 1.00 17.97 127 GLN A O 1
ATOM 3537 N N . HIS B 1 128 ? -47.534 -55.602 26.446 1.00 15.61 128 HIS A N 1
ATOM 3538 C CA . HIS B 1 128 ? -46.948 -54.725 25.407 1.00 15.94 128 HIS A CA 1
ATOM 3539 C C . HIS B 1 128 ? -45.484 -55.083 25.242 1.00 15.90 128 HIS A C 1
ATOM 3540 O O . HIS B 1 128 ? -44.622 -54.752 26.145 1.00 16.50 128 HIS A O 1
ATOM 3547 N N . ILE B 1 129 ? -45.146 -55.703 24.131 1.00 18.25 129 ILE A N 1
ATOM 3548 C CA . ILE B 1 129 ? -43.766 -56.127 23.787 1.00 19.35 129 ILE A CA 1
ATOM 3549 C C . ILE B 1 129 ? -43.260 -55.285 22.607 1.00 18.99 129 ILE A C 1
ATOM 3550 O O . ILE B 1 129 ? -42.179 -55.566 22.071 1.00 22.53 129 ILE A O 1
ATOM 3555 N N . ASP B 1 130 ? -43.972 -54.196 22.295 1.00 18.98 130 ASP A N 1
ATOM 3556 C CA . ASP B 1 130 ? -43.499 -53.202 21.301 1.00 19.61 130 ASP A CA 1
ATOM 3557 C C . ASP B 1 130 ? -42.748 -52.059 21.986 1.00 20.93 130 ASP A C 1
ATOM 3558 O O . ASP B 1 130 ? -42.596 -50.947 21.479 1.00 25.49 130 ASP A O 1
ATOM 3563 N N . VAL B 1 131 ? -42.229 -52.333 23.194 1.00 18.74 131 VAL A N 1
ATOM 3564 C CA . VAL B 1 131 ? -41.233 -51.472 23.883 1.00 18.04 131 VAL A CA 1
ATOM 3565 C C . VAL B 1 131 ? -40.134 -52.432 24.316 1.00 17.61 131 VAL A C 1
ATOM 3566 O O . VAL B 1 131 ? -40.389 -53.624 24.409 1.00 19.33 131 VAL A O 1
ATOM 3570 N N . PRO B 1 132 ? -38.900 -51.953 24.588 1.00 18.77 132 PRO A N 1
ATOM 3571 C CA . PRO B 1 132 ? -37.851 -52.860 25.062 1.00 18.64 132 PRO A CA 1
ATOM 3572 C C . PRO B 1 132 ? -38.269 -53.577 26.353 1.00 16.23 132 PRO A C 1
ATOM 3573 O O . PRO B 1 132 ? -38.758 -52.902 27.310 1.00 16.85 132 PRO A O 1
ATOM 3577 N N . LEU B 1 133 ? -38.034 -54.862 26.432 1.00 17.18 133 LEU A N 1
ATOM 3578 C CA . LEU B 1 133 ? -38.398 -55.606 27.654 1.00 15.64 133 LEU A CA 1
ATOM 3579 C C . LEU B 1 133 ? -37.685 -55.051 28.889 1.00 14.82 133 LEU A C 1
ATOM 3580 O O . LEU B 1 133 ? -38.260 -55.099 29.942 1.00 15.64 133 LEU A O 1
ATOM 3585 N N . SER B 1 134 ? -36.492 -54.529 28.721 1.00 15.94 134 SER A N 1
ATOM 3586 C CA . SER B 1 134 ? -35.710 -53.971 29.849 1.00 16.86 134 SER A CA 1
ATOM 3587 C C . SER B 1 134 ? -36.487 -52.836 30.490 1.00 15.91 134 SER A C 1
ATOM 3588 O O . SER B 1 134 ? -36.238 -52.521 31.672 1.00 15.45 134 SER A O 1
ATOM 3591 N N . TYR B 1 135 ? -37.414 -52.179 29.750 1.00 15.99 135 TYR A N 1
ATOM 3592 C CA . TYR B 1 135 ? -38.125 -51.044 30.351 1.00 15.15 135 TYR A CA 1
ATOM 3593 C C . TYR B 1 135 ? -39.003 -51.496 31.536 1.00 14.17 135 TYR A C 1
ATOM 3594 O O . TYR B 1 135 ? -39.312 -50.680 32.385 1.00 14.52 135 TYR A O 1
ATOM 3603 N N . TYR B 1 136 ? -39.346 -52.787 31.646 1.00 14.06 136 TYR A N 1
ATOM 3604 C CA . TYR B 1 136 ? -40.163 -53.284 32.766 1.00 13.88 136 TYR A CA 1
ATOM 3605 C C . TYR B 1 136 ? -39.317 -53.473 34.059 1.00 14.06 136 TYR A C 1
ATOM 3606 O O . TYR B 1 136 ? -39.907 -53.930 35.011 1.00 15.10 136 TYR A O 1
ATOM 3615 N N . THR B 1 137 ? -38.058 -53.088 34.022 1.00 13.67 137 THR A N 1
ATOM 3616 C CA . THR B 1 137 ? -37.216 -52.948 35.244 1.00 15.66 137 THR A CA 1
ATOM 3617 C C . THR B 1 137 ? -37.134 -51.474 35.634 1.00 14.71 137 THR A C 1
ATOM 3618 O O . THR B 1 137 ? -36.541 -51.218 36.675 1.00 18.89 137 THR A O 1
ATOM 3622 N N . GLY B 1 138 ? -37.659 -50.532 34.861 1.00 14.81 138 GLY A N 1
ATOM 3623 C CA . GLY B 1 138 ? -37.444 -49.114 35.107 1.00 14.49 138 GLY A CA 1
ATOM 3624 C C . GLY B 1 138 ? -38.750 -48.359 34.935 1.00 13.35 138 GLY A C 1
ATOM 3625 O O . GLY B 1 138 ? -39.621 -48.482 35.733 1.00 13.64 138 GLY A O 1
ATOM 3626 N N . ILE B 1 139 ? -38.784 -47.609 33.809 1.00 13.89 139 ILE A N 1
ATOM 3627 C CA . ILE B 1 139 ? -39.945 -46.721 33.509 1.00 14.27 139 ILE A CA 1
ATOM 3628 C C . ILE B 1 139 ? -41.293 -47.465 33.580 1.00 13.18 139 ILE A C 1
ATOM 3629 O O . ILE B 1 139 ? -42.253 -46.843 34.016 1.00 13.85 139 ILE A O 1
ATOM 3634 N N . LEU B 1 140 ? -41.317 -48.727 33.187 1.00 13.76 140 LEU A N 1
ATOM 3635 C CA . LEU B 1 140 ? -42.592 -49.472 33.201 1.00 14.00 140 LEU A CA 1
ATOM 3636 C C . LEU B 1 140 ? -42.737 -50.428 34.363 1.00 13.60 140 LEU A C 1
ATOM 3637 O O . LEU B 1 140 ? -43.687 -51.146 34.475 1.00 15.78 140 LEU A O 1
ATOM 3642 N N . GLY B 1 141 ? -41.715 -50.480 35.232 1.00 14.10 141 GLY A N 1
ATOM 3643 C CA . GLY B 1 141 ? -41.737 -51.331 36.449 1.00 13.35 141 GLY A CA 1
ATOM 3644 C C . GLY B 1 141 ? -41.853 -50.534 37.713 1.00 13.78 141 GLY A C 1
ATOM 3645 O O . GLY B 1 141 ? -42.457 -49.475 37.764 1.00 13.98 141 GLY A O 1
ATOM 3646 N N . MET B 1 142 ? -41.212 -51.088 38.774 1.00 13.63 142 MET A N 1
ATOM 3647 C CA . MET B 1 142 ? -41.295 -50.493 40.115 1.00 13.34 142 MET A CA 1
ATOM 3648 C C . MET B 1 142 ? -40.828 -49.024 40.154 1.00 13.45 142 MET A C 1
ATOM 3649 O O . MET B 1 142 ? -41.529 -48.181 40.726 1.00 13.53 142 MET A O 1
ATOM 3654 N N . PRO B 1 143 ? -39.741 -48.636 39.459 1.00 12.97 143 PRO A N 1
ATOM 3655 C CA . PRO B 1 143 ? -39.306 -47.263 39.558 1.00 13.61 143 PRO A CA 1
ATOM 3656 C C . PRO B 1 143 ? -40.286 -46.274 38.944 1.00 13.15 143 PRO A C 1
ATOM 3657 O O . PRO B 1 143 ? -40.553 -45.231 39.491 1.00 13.10 143 PRO A O 1
ATOM 3661 N N . GLY B 1 144 ? -40.848 -46.639 37.755 1.00 13.35 144 GLY A N 1
ATOM 3662 C CA . GLY B 1 144 ? -41.871 -45.762 37.179 1.00 13.69 144 GLY A CA 1
ATOM 3663 C C . GLY B 1 144 ? -43.097 -45.635 38.024 1.00 14.59 144 GLY A C 1
ATOM 3664 O O . GLY B 1 144 ? -43.618 -44.523 38.171 1.00 13.48 144 GLY A O 1
ATOM 3665 N N . MET B 1 145 ? -43.529 -46.777 38.553 1.00 14.16 145 MET A N 1
ATOM 3666 C CA . MET B 1 145 ? -44.703 -46.751 39.437 1.00 14.32 145 MET A CA 1
ATOM 3667 C C . MET B 1 145 ? -44.453 -45.850 40.651 1.00 13.10 145 MET A C 1
ATOM 3668 O O . MET B 1 145 ? -45.324 -45.161 41.147 1.00 13.16 145 MET A O 1
ATOM 3673 N N . THR B 1 146 ? -43.191 -45.912 41.157 1.00 13.28 146 THR A N 1
ATOM 3674 C CA . THR B 1 146 ? -42.791 -45.115 42.330 1.00 13.02 146 THR A CA 1
ATOM 3675 C C . THR B 1 146 ? -42.939 -43.614 41.988 1.00 12.50 146 THR A C 1
ATOM 3676 O O . THR B 1 146 ? -43.491 -42.833 42.803 1.00 13.18 146 THR A O 1
ATOM 3680 N N . ALA B 1 147 ? -42.408 -43.247 40.818 1.00 12.54 147 ALA A N 1
ATOM 3681 C CA . ALA B 1 147 ? -42.485 -41.842 40.392 1.00 12.27 147 ALA A CA 1
ATOM 3682 C C . ALA B 1 147 ? -43.972 -41.410 40.286 1.00 12.33 147 ALA A C 1
ATOM 3683 O O . ALA B 1 147 ? -44.312 -40.334 40.664 1.00 13.32 147 ALA A O 1
ATOM 3685 N N . TYR B 1 148 ? -44.799 -42.280 39.687 1.00 13.46 148 TYR A N 1
ATOM 3686 C CA . TYR B 1 148 ? -46.215 -41.934 39.457 1.00 13.23 148 TYR A CA 1
ATOM 3687 C C . TYR B 1 148 ? -46.903 -41.729 40.804 1.00 12.92 148 TYR A C 1
ATOM 3688 O O . TYR B 1 148 ? -47.593 -40.765 41.033 1.00 13.91 148 TYR A O 1
ATOM 3697 N N . ALA B 1 149 ? -46.727 -42.730 41.699 1.00 13.30 149 ALA A N 1
ATOM 3698 C CA . ALA B 1 149 ? -47.397 -42.674 43.004 1.00 13.51 149 ALA A CA 1
ATOM 3699 C C . ALA B 1 149 ? -46.901 -41.427 43.757 1.00 13.31 149 ALA A C 1
ATOM 3700 O O . ALA B 1 149 ? -47.681 -40.657 44.332 1.00 14.36 149 ALA A O 1
ATOM 3702 N N . GLY B 1 150 ? -45.575 -41.272 43.847 1.00 13.04 150 GLY A N 1
ATOM 3703 C CA . GLY B 1 150 ? -45.061 -40.162 44.657 1.00 13.51 150 GLY A CA 1
ATOM 3704 C C . GLY B 1 150 ? -45.514 -38.817 44.104 1.00 13.21 150 GLY A C 1
ATOM 3705 O O . GLY B 1 150 ? -45.957 -37.949 44.855 1.00 15.76 150 GLY A O 1
ATOM 3706 N N . PHE B 1 151 ? -45.357 -38.633 42.788 1.00 13.42 151 PHE A N 1
ATOM 3707 C CA . PHE B 1 151 ? -45.676 -37.311 42.225 1.00 13.35 151 PHE A CA 1
ATOM 3708 C C . PHE B 1 151 ? -47.186 -37.034 42.275 1.00 13.39 151 PHE A C 1
ATOM 3709 O O . PHE B 1 151 ? -47.612 -36.045 42.787 1.00 14.44 151 PHE A O 1
ATOM 3717 N N . TYR B 1 152 ? -47.991 -37.966 41.717 1.00 13.39 152 TYR A N 1
ATOM 3718 C CA . TYR B 1 152 ? -49.428 -37.663 41.623 1.00 14.01 152 TYR A CA 1
ATOM 3719 C C . TYR B 1 152 ? -50.191 -37.854 42.917 1.00 15.99 152 TYR A C 1
ATOM 3720 O O . TYR B 1 152 ? -51.172 -37.130 43.157 1.00 17.68 152 TYR A O 1
ATOM 3729 N N . GLU B 1 153 ? -49.770 -38.804 43.743 1.00 14.02 153 GLU A N 1
ATOM 3730 C CA . GLU B 1 153 ? -50.581 -39.104 44.945 1.00 15.13 153 GLU A CA 1
ATOM 3731 C C . GLU B 1 153 ? -50.059 -38.445 46.204 1.00 15.92 153 GLU A C 1
ATOM 3732 O O . GLU B 1 153 ? -50.817 -38.399 47.143 1.00 19.13 153 GLU A O 1
ATOM 3738 N N . ILE B 1 154 ? -48.764 -38.097 46.244 1.00 13.92 154 ILE A N 1
ATOM 3739 C CA . ILE B 1 154 ? -48.150 -37.465 47.444 1.00 14.27 154 ILE A CA 1
ATOM 3740 C C . ILE B 1 154 ? -47.987 -35.966 47.241 1.00 14.67 154 ILE A C 1
ATOM 3741 O O . ILE B 1 154 ? -48.222 -35.223 48.212 1.00 17.03 154 ILE A O 1
ATOM 3746 N N . CYS B 1 155 ? -47.548 -35.515 46.098 1.00 13.98 155 CYS A N 1
ATOM 3747 C CA . CYS B 1 155 ? -47.120 -34.147 45.941 1.00 14.50 155 CYS A CA 1
ATOM 3748 C C . CYS B 1 155 ? -48.260 -33.124 45.690 1.00 13.46 155 CYS A C 1
ATOM 3749 O O . CYS B 1 155 ? -47.974 -31.926 45.735 1.00 14.35 155 CYS A O 1
ATOM 3752 N N . ASN B 1 156 ? -49.496 -33.604 45.433 1.00 14.34 156 ASN A N 1
ATOM 3753 C CA . ASN B 1 156 ? -50.639 -32.717 45.077 1.00 15.34 156 ASN A CA 1
ATOM 3754 C C . ASN B 1 156 ? -50.206 -31.645 44.100 1.00 13.63 156 ASN A C 1
ATOM 3755 O O . ASN B 1 156 ? -50.395 -30.464 44.333 1.00 15.09 156 ASN A O 1
ATOM 3760 N N . PRO B 1 157 ? -49.596 -32.043 42.970 1.00 13.70 157 PRO A N 1
ATOM 3761 C CA . PRO B 1 157 ? -48.986 -31.057 42.096 1.00 14.87 157 PRO A CA 1
ATOM 3762 C C . PRO B 1 157 ? -50.035 -30.309 41.238 1.00 14.63 157 PRO A C 1
ATOM 3763 O O . PRO B 1 157 ? -51.132 -30.867 40.944 1.00 15.67 157 PRO A O 1
ATOM 3767 N N . LYS B 1 158 ? -49.688 -29.090 40.917 1.00 16.49 158 LYS A N 1
ATOM 3768 C CA . LYS B 1 158 ? -50.566 -28.210 40.106 1.00 17.05 158 LYS A CA 1
ATOM 3769 C C . LYS B 1 158 ? -49.724 -27.485 39.077 1.00 15.46 158 LYS A C 1
ATOM 3770 O O . LYS B 1 158 ? -48.555 -27.127 39.309 1.00 14.20 158 LYS A O 1
ATOM 3776 N N . LYS B 1 159 ? -50.409 -27.187 37.951 1.00 15.89 159 LYS A N 1
ATOM 3777 C CA . LYS B 1 159 ? -49.793 -26.341 36.956 1.00 14.56 159 LYS A CA 1
ATOM 3778 C C . LYS B 1 159 ? -49.197 -25.093 37.594 1.00 14.88 159 LYS A C 1
ATOM 3779 O O . LYS B 1 159 ? -49.834 -24.519 38.449 1.00 14.85 159 LYS A O 1
ATOM 3785 N N . GLY B 1 160 ? -48.068 -24.695 37.073 1.00 14.03 160 GLY A N 1
ATOM 3786 C CA . GLY B 1 160 ? -47.374 -23.497 37.560 1.00 14.13 160 GLY A CA 1
ATOM 3787 C C . GLY B 1 160 ? -46.545 -23.675 38.831 1.00 14.41 160 GLY A C 1
ATOM 3788 O O . GLY B 1 160 ? -45.825 -22.740 39.159 1.00 16.18 160 GLY A O 1
ATOM 3789 N N . GLU B 1 161 ? -46.620 -24.820 39.458 1.00 14.92 161 GLU A N 1
ATOM 3790 C CA . GLU B 1 161 ? -45.770 -25.007 40.665 1.00 13.78 161 GLU A CA 1
ATOM 3791 C C . GLU B 1 161 ? -44.344 -25.217 40.206 1.00 13.34 161 GLU A C 1
ATOM 3792 O O . GLU B 1 161 ? -44.006 -25.728 39.120 1.00 14.53 161 GLU A O 1
ATOM 3798 N N . THR B 1 162 ? -43.423 -24.922 41.153 1.00 12.61 162 THR A N 1
ATOM 3799 C CA . THR B 1 162 ? -41.983 -25.194 41.013 1.00 12.45 162 THR A CA 1
ATOM 3800 C C . THR B 1 162 ? -41.615 -26.513 41.695 1.00 11.74 162 THR A C 1
ATOM 3801 O O . THR B 1 162 ? -42.073 -26.755 42.813 1.00 12.94 162 THR A O 1
ATOM 3805 N N . VAL B 1 163 ? -40.821 -27.285 41.006 1.00 12.06 163 VAL A N 1
ATOM 3806 C CA . VAL B 1 163 ? -40.495 -28.652 41.415 1.00 12.53 163 VAL A CA 1
ATOM 3807 C C . VAL B 1 163 ? -38.997 -28.819 41.349 1.00 12.43 163 VAL A C 1
ATOM 3808 O O . VAL B 1 163 ? -38.368 -28.553 40.369 1.00 12.80 163 VAL A O 1
ATOM 3812 N N . PHE B 1 164 ? -38.469 -29.360 42.458 1.00 12.57 164 PHE A N 1
ATOM 3813 C CA . PHE B 1 164 ? -37.049 -29.773 42.534 1.00 12.08 164 PHE A CA 1
ATOM 3814 C C . PHE B 1 164 ? -36.978 -31.283 42.753 1.00 13.57 164 PHE A C 1
ATOM 3815 O O . PHE B 1 164 ? -37.699 -31.778 43.595 1.00 12.57 164 PHE A O 1
ATOM 3823 N N . VAL B 1 165 ? -36.122 -31.942 42.020 1.00 12.63 165 VAL A N 1
ATOM 3824 C CA . VAL B 1 165 ? -35.944 -33.384 42.097 1.00 12.54 165 VAL A CA 1
ATOM 3825 C C . VAL B 1 165 ? -34.483 -33.703 42.390 1.00 12.65 165 VAL A C 1
ATOM 3826 O O . VAL B 1 165 ? -33.657 -33.355 41.588 1.00 13.60 165 VAL A O 1
ATOM 3830 N N . SER B 1 166 ? -34.213 -34.420 43.487 1.00 13.12 166 SER A N 1
ATOM 3831 C CA . SER B 1 166 ? -32.842 -34.913 43.732 1.00 13.06 166 SER A CA 1
ATOM 3832 C C . SER B 1 166 ? -32.639 -36.257 43.071 1.00 13.53 166 SER A C 1
ATOM 3833 O O . SER B 1 166 ? -33.619 -36.965 42.712 1.00 14.10 166 SER A O 1
ATOM 3836 N N . ALA B 1 167 ? -31.408 -36.665 42.856 1.00 15.51 167 ALA A N 1
ATOM 3837 C CA . ALA B 1 167 ? -31.068 -37.865 42.074 1.00 14.73 167 ALA A CA 1
ATOM 3838 C C . ALA B 1 167 ? -31.908 -37.866 40.778 1.00 13.93 167 ALA A C 1
ATOM 3839 O O . ALA B 1 167 ? -32.466 -38.925 40.440 1.00 14.70 167 ALA A O 1
ATOM 3841 N N . ALA B 1 168 ? -31.891 -36.752 40.080 1.00 13.30 168 ALA A N 1
ATOM 3842 C CA . ALA B 1 168 ? -32.928 -36.562 39.037 1.00 13.57 168 ALA A CA 1
ATOM 3843 C C . ALA B 1 168 ? -32.645 -37.434 37.833 1.00 13.54 168 ALA A C 1
ATOM 3844 O O . ALA B 1 168 ? -33.611 -37.625 37.064 1.00 15.00 168 ALA A O 1
ATOM 3846 N N . SER B 1 169 ? -31.441 -37.888 37.615 1.00 14.13 169 SER A N 1
ATOM 3847 C CA . SER B 1 169 ? -31.154 -38.723 36.419 1.00 17.71 169 SER A CA 1
ATOM 3848 C C . SER B 1 169 ? -31.348 -40.221 36.687 1.00 16.08 169 SER A C 1
ATOM 3849 O O . SER B 1 169 ? -31.209 -41.045 35.753 1.00 17.88 169 SER A O 1
ATOM 3852 N N . GLY B 1 170 ? -31.756 -40.595 37.911 1.00 15.14 170 GLY A N 1
ATOM 3853 C CA . GLY B 1 170 ? -32.125 -41.981 38.160 1.00 15.97 170 GLY A CA 1
ATOM 3854 C C . GLY B 1 170 ? -33.489 -42.331 37.603 1.00 14.39 170 GLY A C 1
ATOM 3855 O O . GLY B 1 170 ? -34.198 -41.422 37.103 1.00 15.22 170 GLY A O 1
ATOM 3856 N N . ALA B 1 171 ? -33.919 -43.576 37.647 1.00 17.53 171 ALA A N 1
ATOM 3857 C CA . ALA B 1 171 ? -35.205 -43.874 36.936 1.00 21.85 171 ALA A CA 1
ATOM 3858 C C . ALA B 1 171 ? -36.367 -43.175 37.580 1.00 20.82 171 ALA A C 1
ATOM 3859 O O . ALA B 1 171 ? -37.301 -42.725 36.835 1.00 21.85 171 ALA A O 1
ATOM 3861 N N . VAL B 1 172 ? -36.383 -43.103 38.906 1.00 16.52 172 VAL A N 1
ATOM 3862 C CA . VAL B 1 172 ? -37.520 -42.436 39.524 1.00 14.21 172 VAL A CA 1
ATOM 3863 C C . VAL B 1 172 ? -37.490 -40.972 39.147 1.00 13.48 172 VAL A C 1
ATOM 3864 O O . VAL B 1 172 ? -38.505 -40.416 38.647 1.00 14.31 172 VAL A O 1
ATOM 3868 N N . GLY B 1 173 ? -36.381 -40.299 39.367 1.00 13.12 173 GLY A N 1
ATOM 3869 C CA . GLY B 1 173 ? -36.332 -38.863 39.136 1.00 13.95 173 GLY A CA 1
ATOM 3870 C C . GLY B 1 173 ? -36.613 -38.521 37.690 1.00 12.67 173 GLY A C 1
ATOM 3871 O O . GLY B 1 173 ? -37.161 -37.438 37.450 1.00 14.28 173 GLY A O 1
ATOM 3872 N N . GLN B 1 174 ? -36.045 -39.274 36.786 1.00 13.97 174 GLN A N 1
ATOM 3873 C CA . GLN B 1 174 ? -36.263 -39.031 35.333 1.00 16.00 174 GLN A CA 1
ATOM 3874 C C . GLN B 1 174 ? -37.748 -38.878 35.020 1.00 15.06 174 GLN A C 1
ATOM 3875 O O . GLN B 1 174 ? -38.127 -38.011 34.192 1.00 15.99 174 GLN A O 1
ATOM 3881 N N . LEU B 1 175 ? -38.514 -39.772 35.589 1.00 13.89 175 LEU A N 1
ATOM 3882 C CA . LEU B 1 175 ? -39.930 -39.824 35.281 1.00 14.26 175 LEU A CA 1
ATOM 3883 C C . LEU B 1 175 ? -40.688 -38.764 36.049 1.00 14.02 175 LEU A C 1
ATOM 3884 O O . LEU B 1 175 ? -41.572 -38.075 35.487 1.00 14.25 175 LEU A O 1
ATOM 3889 N N . VAL B 1 176 ? -40.383 -38.536 37.338 1.00 13.76 176 VAL A N 1
ATOM 3890 C CA . VAL B 1 176 ? -41.022 -37.415 38.064 1.00 14.56 176 VAL A CA 1
ATOM 3891 C C . VAL B 1 176 ? -40.806 -36.128 37.269 1.00 13.13 176 VAL A C 1
ATOM 3892 O O . VAL B 1 176 ? -41.778 -35.338 37.159 1.00 13.78 176 VAL A O 1
ATOM 3896 N N . GLY B 1 177 ? -39.609 -35.812 36.826 1.00 13.07 177 GLY A N 1
ATOM 3897 C CA . GLY B 1 177 ? -39.387 -34.535 36.189 1.00 13.22 177 GLY A CA 1
ATOM 3898 C C . GLY B 1 177 ? -40.239 -34.412 34.877 1.00 12.61 177 GLY A C 1
ATOM 3899 O O . GLY B 1 177 ? -40.762 -33.346 34.623 1.00 13.24 177 GLY A O 1
ATOM 3900 N N . GLN B 1 178 ? -40.315 -35.482 34.146 1.00 13.01 178 GLN A N 1
ATOM 3901 C CA . GLN B 1 178 ? -41.185 -35.506 32.893 1.00 13.40 178 GLN A CA 1
ATOM 3902 C C . GLN B 1 178 ? -42.633 -35.343 33.249 1.00 12.99 178 GLN A C 1
ATOM 3903 O O . GLN B 1 178 ? -43.318 -34.562 32.564 1.00 13.86 178 GLN A O 1
ATOM 3909 N N . PHE B 1 179 ? -43.139 -36.029 34.241 1.00 12.89 179 PHE A N 1
ATOM 3910 C CA . PHE B 1 179 ? -44.532 -35.840 34.672 1.00 13.58 179 PHE A CA 1
ATOM 3911 C C . PHE B 1 179 ? -44.736 -34.399 35.034 1.00 12.95 179 PHE A C 1
ATOM 3912 O O . PHE B 1 179 ? -45.754 -33.761 34.700 1.00 13.41 179 PHE A O 1
ATOM 3920 N N . ALA B 1 180 ? -43.795 -33.807 35.793 1.00 13.67 180 ALA A N 1
ATOM 3921 C CA . ALA B 1 180 ? -43.992 -32.408 36.202 1.00 13.73 180 ALA A CA 1
ATOM 3922 C C . ALA B 1 180 ? -44.000 -31.467 34.992 1.00 12.98 180 ALA A C 1
ATOM 3923 O O . ALA B 1 180 ? -44.788 -30.527 34.993 1.00 13.91 180 ALA A O 1
ATOM 3925 N N . LYS B 1 181 ? -43.120 -31.694 34.090 1.00 13.78 181 LYS A N 1
ATOM 3926 C CA . LYS B 1 181 ? -43.115 -30.839 32.865 1.00 14.05 181 LYS A CA 1
ATOM 3927 C C . LYS B 1 181 ? -44.467 -30.991 32.107 1.00 13.16 181 LYS A C 1
ATOM 3928 O O . LYS B 1 181 ? -45.017 -29.988 31.682 1.00 15.19 181 LYS A O 1
ATOM 3934 N N . LEU B 1 182 ? -44.945 -32.225 31.976 1.00 13.93 182 LEU A N 1
ATOM 3935 C CA . LEU B 1 182 ? -46.226 -32.427 31.275 1.00 15.41 182 LEU A CA 1
ATOM 3936 C C . LEU B 1 182 ? -47.293 -31.668 31.969 1.00 14.41 182 LEU A C 1
ATOM 3937 O O . LEU B 1 182 ? -48.240 -31.199 31.254 1.00 15.59 182 LEU A O 1
ATOM 3942 N N . LEU B 1 183 ? -47.318 -31.569 33.272 1.00 14.32 183 LEU A N 1
ATOM 3943 C CA . LEU B 1 183 ? -48.360 -30.922 34.071 1.00 16.53 183 LEU A CA 1
ATOM 3944 C C . LEU B 1 183 ? -48.274 -29.416 33.938 1.00 15.23 183 LEU A C 1
ATOM 3945 O O . LEU B 1 183 ? -49.216 -28.713 34.342 1.00 14.64 183 LEU A O 1
ATOM 3950 N N . GLY B 1 184 ? -47.192 -28.882 33.397 1.00 14.94 184 GLY A N 1
ATOM 3951 C CA . GLY B 1 184 ? -47.050 -27.424 33.346 1.00 15.67 184 GLY A CA 1
ATOM 3952 C C . GLY B 1 184 ? -46.316 -26.863 34.533 1.00 15.45 184 GLY A C 1
ATOM 3953 O O . GLY B 1 184 ? -46.468 -25.675 34.836 1.00 15.49 184 GLY A O 1
ATOM 3954 N N . CYS B 1 185 ? -45.379 -27.627 35.141 1.00 16.19 185 CYS A N 1
ATOM 3955 C CA . CYS B 1 185 ? -44.528 -27.135 36.258 1.00 16.42 185 CYS A CA 1
ATOM 3956 C C . CYS B 1 185 ? -43.213 -26.696 35.684 1.00 13.55 185 CYS A C 1
ATOM 3957 O O . CYS B 1 185 ? -42.801 -27.084 34.614 1.00 15.10 185 CYS A O 1
ATOM 3960 N N . TYR B 1 186 ? -42.534 -25.866 36.470 1.00 13.81 186 TYR A N 1
ATOM 3961 C CA . TYR B 1 186 ? -41.114 -25.512 36.297 1.00 14.43 186 TYR A CA 1
ATOM 3962 C C . TYR B 1 186 ? -40.260 -26.533 37.102 1.00 12.88 186 TYR A C 1
ATOM 3963 O O . TYR B 1 186 ? -40.612 -26.750 38.272 1.00 14.22 186 TYR A O 1
ATOM 3972 N N . VAL B 1 187 ? -39.348 -27.199 36.437 1.00 13.03 187 VAL A N 1
ATOM 3973 C CA . VAL B 1 187 ? -38.663 -28.369 37.034 1.00 13.37 187 VAL A CA 1
ATOM 3974 C C . VAL B 1 187 ? -37.159 -28.256 36.912 1.00 13.35 187 VAL A C 1
ATOM 3975 O O . VAL B 1 187 ? -36.611 -28.026 35.847 1.00 13.83 187 VAL A O 1
ATOM 3979 N N . VAL B 1 188 ? -36.503 -28.444 38.077 1.00 12.97 188 VAL A N 1
ATOM 3980 C CA . VAL B 1 188 ? -35.035 -28.458 38.179 1.00 13.33 188 VAL A CA 1
ATOM 3981 C C . VAL B 1 188 ? -34.607 -29.764 38.836 1.00 13.38 188 VAL A C 1
ATOM 3982 O O . VAL B 1 188 ? -35.289 -30.238 39.745 1.00 13.36 188 VAL A O 1
ATOM 3986 N N . GLY B 1 189 ? -33.496 -30.302 38.389 1.00 13.38 189 GLY A N 1
ATOM 3987 C CA . GLY B 1 189 ? -32.947 -31.507 38.994 1.00 14.61 189 GLY A CA 1
ATOM 3988 C C . GLY B 1 189 ? -31.490 -31.349 39.422 1.00 13.67 189 GLY A C 1
ATOM 3989 O O . GLY B 1 189 ? -30.775 -30.585 38.823 1.00 15.39 189 GLY A O 1
ATOM 3990 N N . SER B 1 190 ? -31.078 -32.152 40.407 1.00 14.20 190 SER A N 1
ATOM 3991 C CA . SER B 1 190 ? -29.668 -32.307 40.780 1.00 13.87 190 SER A CA 1
ATOM 3992 C C . SER B 1 190 ? -29.182 -33.663 40.382 1.00 14.50 190 SER A C 1
ATOM 3993 O O . SER B 1 190 ? -29.901 -34.695 40.487 1.00 15.49 190 SER A O 1
ATOM 3996 N N . ALA B 1 191 ? -27.924 -33.668 39.978 1.00 15.03 191 ALA A N 1
ATOM 3997 C CA . ALA B 1 191 ? -27.226 -34.923 39.661 1.00 14.79 191 ALA A CA 1
ATOM 3998 C C . ALA B 1 191 ? -25.727 -34.724 39.875 1.00 15.05 191 ALA A C 1
ATOM 3999 O O . ALA B 1 191 ? -25.336 -33.610 40.161 1.00 16.72 191 ALA A O 1
ATOM 4001 N N . GLY B 1 192 ? -24.982 -35.788 39.677 1.00 14.98 192 GLY A N 1
ATOM 4002 C CA . GLY B 1 192 ? -23.581 -35.805 40.115 1.00 16.70 192 GLY A CA 1
ATOM 4003 C C . GLY B 1 192 ? -22.551 -35.669 39.039 1.00 16.74 192 GLY A C 1
ATOM 4004 O O . GLY B 1 192 ? -21.353 -35.905 39.379 1.00 19.49 192 GLY A O 1
ATOM 4005 N N . SER B 1 193 ? -22.865 -35.294 37.811 1.00 16.85 193 SER A N 1
ATOM 4006 C CA . SER B 1 193 ? -21.867 -35.158 36.742 1.00 18.10 193 SER A CA 1
ATOM 4007 C C . SER B 1 193 ? -22.417 -34.171 35.743 1.00 17.21 193 SER A C 1
ATOM 4008 O O . SER B 1 193 ? -23.653 -34.072 35.609 1.00 17.04 193 SER A O 1
ATOM 4011 N N . LYS B 1 194 ? -21.546 -33.596 34.947 1.00 18.98 194 LYS A N 1
ATOM 4012 C CA . LYS B 1 194 ? -21.963 -32.747 33.804 1.00 20.49 194 LYS A CA 1
ATOM 4013 C C . LYS B 1 194 ? -22.756 -33.588 32.814 1.00 18.17 194 LYS A C 1
ATOM 4014 O O . LYS B 1 194 ? -23.807 -33.087 32.327 1.00 18.78 194 LYS A O 1
ATOM 4020 N N . GLU B 1 195 ? -22.343 -34.794 32.550 1.00 18.54 195 GLU A N 1
ATOM 4021 C CA . GLU B 1 195 ? -23.093 -35.681 31.630 1.00 17.84 195 GLU A CA 1
ATOM 4022 C C . GLU B 1 195 ? -24.537 -35.785 32.087 1.00 18.47 195 GLU A C 1
ATOM 4023 O O . GLU B 1 195 ? -25.493 -35.679 31.260 1.00 17.82 195 GLU A O 1
ATOM 4029 N N . LYS B 1 196 ? -24.763 -36.006 33.359 1.00 16.93 196 LYS A N 1
ATOM 4030 C CA . LYS B 1 196 ? -26.129 -36.212 33.881 1.00 16.07 196 LYS A CA 1
ATOM 4031 C C . LYS B 1 196 ? -26.925 -34.923 33.870 1.00 16.55 196 LYS A C 1
ATOM 4032 O O . LYS B 1 196 ? -28.125 -34.909 33.522 1.00 16.13 196 LYS A O 1
ATOM 4038 N N . VAL B 1 197 ? -26.323 -33.801 34.205 1.00 16.56 197 VAL A N 1
ATOM 4039 C CA . VAL B 1 197 ? -26.970 -32.465 34.081 1.00 16.29 197 VAL A CA 1
ATOM 4040 C C . VAL B 1 197 ? -27.399 -32.228 32.631 1.00 15.92 197 VAL A C 1
ATOM 4041 O O . VAL B 1 197 ? -28.553 -31.811 32.432 1.00 17.47 197 VAL A O 1
ATOM 4045 N N . ASP B 1 198 ? -26.494 -32.492 31.716 1.00 18.56 198 ASP A N 1
ATOM 4046 C CA . ASP B 1 198 ? -26.779 -32.249 30.271 1.00 18.38 198 ASP A CA 1
ATOM 4047 C C . ASP B 1 198 ? -27.912 -33.186 29.852 1.00 18.34 198 ASP A C 1
ATOM 4048 O O . ASP B 1 198 ? -28.836 -32.781 29.067 1.00 18.45 198 ASP A O 1
ATOM 4053 N N . LEU B 1 199 ? -27.961 -34.402 30.321 1.00 17.25 199 LEU A N 1
ATOM 4054 C CA . LEU B 1 199 ? -29.047 -35.341 30.018 1.00 17.78 199 LEU A CA 1
ATOM 4055 C C . LEU B 1 199 ? -30.364 -34.743 30.513 1.00 16.83 199 LEU A C 1
ATOM 4056 O O . LEU B 1 199 ? -31.407 -34.790 29.796 1.00 17.43 199 LEU A O 1
ATOM 4061 N N . LEU B 1 200 ? -30.402 -34.230 31.733 1.00 15.64 200 LEU A N 1
ATOM 4062 C CA . LEU B 1 200 ? -31.633 -33.706 32.306 1.00 16.26 200 LEU A CA 1
ATOM 4063 C C . LEU B 1 200 ? -32.147 -32.584 31.424 1.00 16.05 200 LEU A C 1
ATOM 4064 O O . LEU B 1 200 ? -33.376 -32.518 31.178 1.00 16.92 200 LEU A O 1
ATOM 4069 N N . LYS B 1 201 ? -31.301 -31.711 30.998 1.00 15.18 201 LYS A N 1
ATOM 4070 C CA . LYS B 1 201 ? -31.756 -30.546 30.195 1.00 17.68 201 LYS A CA 1
ATOM 4071 C C . LYS B 1 201 ? -32.094 -30.958 28.742 1.00 18.77 201 LYS A C 1
ATOM 4072 O O . LYS B 1 201 ? -33.155 -30.549 28.213 1.00 24.69 201 LYS A O 1
ATOM 4078 N N . ASN B 1 202 ? -31.256 -31.799 28.154 1.00 17.41 202 ASN A N 1
ATOM 4079 C CA . ASN B 1 202 ? -31.312 -32.052 26.707 1.00 20.18 202 ASN A CA 1
ATOM 4080 C C . ASN B 1 202 ? -32.156 -33.259 26.381 1.00 20.23 202 ASN A C 1
ATOM 4081 O O . ASN B 1 202 ? -32.651 -33.278 25.268 1.00 31.42 202 ASN A O 1
ATOM 4086 N N . LYS B 1 203 ? -32.236 -34.296 27.164 1.00 17.07 203 LYS A N 1
ATOM 4087 C CA . LYS B 1 203 ? -32.987 -35.525 26.892 1.00 16.82 203 LYS A CA 1
ATOM 4088 C C . LYS B 1 203 ? -34.352 -35.417 27.565 1.00 17.42 203 LYS A C 1
ATOM 4089 O O . LYS B 1 203 ? -35.410 -35.800 26.959 1.00 19.59 203 LYS A O 1
ATOM 4095 N N . PHE B 1 204 ? -34.390 -34.965 28.825 1.00 15.72 204 PHE A N 1
ATOM 4096 C CA . PHE B 1 204 ? -35.634 -35.035 29.633 1.00 16.00 204 PHE A CA 1
ATOM 4097 C C . PHE B 1 204 ? -36.425 -33.732 29.691 1.00 15.61 204 PHE A C 1
ATOM 4098 O O . PHE B 1 204 ? -37.487 -33.731 30.273 1.00 18.32 204 PHE A O 1
ATOM 4106 N N . GLY B 1 205 ? -35.883 -32.653 29.136 1.00 15.42 205 GLY A N 1
ATOM 4107 C CA . GLY B 1 205 ? -36.606 -31.390 29.061 1.00 15.40 205 GLY A CA 1
ATOM 4108 C C . GLY B 1 205 ? -36.796 -30.702 30.389 1.00 14.61 205 GLY A C 1
ATOM 4109 O O . GLY B 1 205 ? -37.734 -29.886 30.544 1.00 17.51 205 GLY A O 1
ATOM 4110 N N . PHE B 1 206 ? -35.939 -30.965 31.367 1.00 15.45 206 PHE A N 1
ATOM 4111 C CA . PHE B 1 206 ? -35.993 -30.199 32.612 1.00 15.27 206 PHE A CA 1
ATOM 4112 C C . PHE B 1 206 ? -35.679 -28.727 32.284 1.00 15.83 206 PHE A C 1
ATOM 4113 O O . PHE B 1 206 ? -34.826 -28.475 31.392 1.00 17.97 206 PHE A O 1
ATOM 4121 N N . ASP B 1 207 ? -36.310 -27.813 32.999 1.00 14.79 207 ASP A N 1
ATOM 4122 C CA . ASP B 1 207 ? -36.023 -26.395 32.815 1.00 16.22 207 ASP A CA 1
ATOM 4123 C C . ASP B 1 207 ? -34.553 -26.128 33.152 1.00 16.50 207 ASP A C 1
ATOM 4124 O O . ASP B 1 207 ? -33.910 -25.324 32.489 1.00 17.30 207 ASP A O 1
ATOM 4129 N N . LYS B 1 208 ? -34.046 -26.789 34.198 1.00 15.90 208 LYS A N 1
ATOM 4130 C CA . LYS B 1 208 ? -32.621 -26.595 34.541 1.00 16.65 208 LYS A CA 1
ATOM 4131 C C . LYS B 1 208 ? -32.171 -27.756 35.386 1.00 15.15 208 LYS A C 1
ATOM 4132 O O . LYS B 1 208 ? -32.958 -28.587 35.782 1.00 15.57 208 LYS A O 1
ATOM 4138 N N . ALA B 1 209 ? -30.856 -27.763 35.627 1.00 16.79 209 ALA A N 1
ATOM 4139 C CA . ALA B 1 209 ? -30.253 -28.837 36.425 1.00 16.10 209 ALA A CA 1
ATOM 4140 C C . ALA B 1 209 ? -28.865 -28.374 36.826 1.00 16.85 209 ALA A C 1
ATOM 4141 O O . ALA B 1 209 ? -28.312 -27.467 36.185 1.00 16.88 209 ALA A O 1
ATOM 4143 N N . PHE B 1 210 ? -28.327 -28.999 37.887 1.00 15.13 210 PHE A N 1
ATOM 4144 C CA . PHE B 1 210 ? -26.965 -28.644 38.326 1.00 15.23 210 PHE A CA 1
ATOM 4145 C C . PHE B 1 210 ? -26.348 -29.879 38.960 1.00 15.83 210 PHE A C 1
ATOM 4146 O O . PHE B 1 210 ? -26.968 -30.776 39.407 1.00 14.44 210 PHE A O 1
ATOM 4154 N N . ASN B 1 211 ? -25.013 -29.781 38.914 1.00 15.73 211 ASN A N 1
ATOM 4155 C CA . ASN B 1 211 ? -24.104 -30.822 39.433 1.00 16.80 211 ASN A CA 1
ATOM 4156 C C . ASN B 1 211 ? -23.847 -30.497 40.904 1.00 15.66 211 ASN A C 1
ATOM 4157 O O . ASN B 1 211 ? -23.033 -29.598 41.211 1.00 17.17 211 ASN A O 1
ATOM 4162 N N . TYR B 1 212 ? -24.450 -31.211 41.795 1.00 15.38 212 TYR A N 1
ATOM 4163 C CA . TYR B 1 212 ? -24.351 -30.896 43.235 1.00 17.48 212 TYR A CA 1
ATOM 4164 C C . TYR B 1 212 ? -22.906 -31.034 43.700 1.00 18.34 212 TYR A C 1
ATOM 4165 O O . TYR B 1 212 ? -22.498 -30.377 44.693 1.00 22.17 212 TYR A O 1
ATOM 4174 N N . LYS B 1 213 ? -22.119 -31.894 43.103 1.00 18.90 213 LYS A N 1
ATOM 4175 C CA . LYS B 1 213 ? -20.736 -32.183 43.545 1.00 21.49 213 LYS A CA 1
ATOM 4176 C C . LYS B 1 213 ? -19.820 -31.004 43.246 1.00 23.69 213 LYS A C 1
ATOM 4177 O O . LYS B 1 213 ? -18.759 -30.969 43.851 1.00 30.64 213 LYS A O 1
ATOM 4183 N N . GLU B 1 214 ? -20.218 -30.043 42.427 1.00 20.50 214 GLU A N 1
ATOM 4184 C CA . GLU B 1 214 ? -19.386 -28.892 42.037 1.00 23.17 214 GLU A CA 1
ATOM 4185 C C . GLU B 1 214 ? -19.928 -27.577 42.612 1.00 22.61 214 GLU A C 1
ATOM 4186 O O . GLU B 1 214 ? -19.281 -26.559 42.416 1.00 32.75 214 GLU A O 1
ATOM 4192 N N . GLU B 1 215 ? -20.956 -27.596 43.452 1.00 18.25 215 GLU A N 1
ATOM 4193 C CA . GLU B 1 215 ? -21.499 -26.375 44.065 1.00 19.43 215 GLU A CA 1
ATOM 4194 C C . GLU B 1 215 ? -20.902 -26.185 45.437 1.00 21.25 215 GLU A C 1
ATOM 4195 O O . GLU B 1 215 ? -21.076 -27.084 46.263 1.00 21.97 215 GLU A O 1
ATOM 4201 N N . PRO B 1 216 ? -20.274 -25.027 45.730 1.00 20.20 216 PRO A N 1
ATOM 4202 C CA . PRO B 1 216 ? -19.755 -24.826 47.073 1.00 21.87 216 PRO A CA 1
ATOM 4203 C C . PRO B 1 216 ? -20.834 -24.485 48.102 1.00 23.10 216 PRO A C 1
ATOM 4204 O O . PRO B 1 216 ? -20.634 -24.524 49.274 1.00 27.38 216 PRO A O 1
ATOM 4208 N N . ASP B 1 217 ? -22.017 -24.114 47.628 1.00 21.30 217 ASP A N 1
ATOM 4209 C CA . ASP B 1 217 ? -23.080 -23.547 48.472 1.00 21.58 217 ASP A CA 1
ATOM 4210 C C . ASP B 1 217 ? -24.404 -24.006 47.854 1.00 18.52 217 ASP A C 1
ATOM 4211 O O . ASP B 1 217 ? -24.850 -23.458 46.852 1.00 19.58 217 ASP A O 1
ATOM 4216 N N . LEU B 1 218 ? -25.021 -25.043 48.382 1.00 18.25 218 LEU A N 1
ATOM 4217 C CA . LEU B 1 218 ? -26.252 -25.572 47.801 1.00 16.45 218 LEU A CA 1
ATOM 4218 C C . LEU B 1 218 ? -27.385 -24.569 47.935 1.00 15.20 218 LEU A C 1
ATOM 4219 O O . LEU B 1 218 ? -28.210 -24.511 47.032 1.00 16.68 218 LEU A O 1
ATOM 4224 N N . ASP B 1 219 ? -27.446 -23.790 48.996 1.00 16.49 219 ASP A N 1
ATOM 4225 C CA . ASP B 1 219 ? -28.437 -22.706 49.087 1.00 16.85 219 ASP A CA 1
ATOM 4226 C C . ASP B 1 219 ? -28.344 -21.753 47.903 1.00 15.91 219 ASP A C 1
ATOM 4227 O O . ASP B 1 219 ? -29.377 -21.431 47.234 1.00 17.38 219 ASP A O 1
ATOM 4232 N N . ALA B 1 220 ? -27.151 -21.314 47.572 1.00 17.77 220 ALA A N 1
ATOM 4233 C CA . ALA B 1 220 ? -26.979 -20.377 46.458 1.00 18.17 220 ALA A CA 1
ATOM 4234 C C . ALA B 1 220 ? -27.382 -21.059 45.154 1.00 16.78 220 ALA A C 1
ATOM 4235 O O . ALA B 1 220 ? -27.932 -20.399 44.281 1.00 18.49 220 ALA A O 1
ATOM 4237 N N . ALA B 1 221 ? -27.036 -22.310 44.978 1.00 16.38 221 ALA A N 1
ATOM 4238 C CA . ALA B 1 221 ? -27.447 -23.030 43.758 1.00 16.90 221 ALA A CA 1
ATOM 4239 C C . ALA B 1 221 ? -28.975 -23.053 43.625 1.00 15.70 221 ALA A C 1
ATOM 4240 O O . ALA B 1 221 ? -29.490 -22.738 42.575 1.00 17.62 221 ALA A O 1
ATOM 4242 N N . LEU B 1 222 ? -29.649 -23.421 44.716 1.00 15.51 222 LEU A N 1
ATOM 4243 C CA . LEU B 1 222 ? -31.109 -23.515 44.621 1.00 15.30 222 LEU A CA 1
ATOM 4244 C C . LEU B 1 222 ? -31.682 -22.125 44.380 1.00 16.11 222 LEU A C 1
ATOM 4245 O O . LEU B 1 222 ? -32.649 -22.030 43.612 1.00 18.16 222 LEU A O 1
ATOM 4250 N N . LYS B 1 223 ? -31.165 -21.075 44.968 1.00 16.63 223 LYS A N 1
ATOM 4251 C CA . LYS B 1 223 ? -31.656 -19.717 44.746 1.00 18.24 223 LYS A CA 1
ATOM 4252 C C . LYS B 1 223 ? -31.418 -19.274 43.291 1.00 18.10 223 LYS A C 1
ATOM 4253 O O . LYS B 1 223 ? -32.279 -18.485 42.810 1.00 19.90 223 LYS A O 1
ATOM 4259 N N . ARG B 1 224 ? -30.388 -19.763 42.610 1.00 18.47 224 ARG A N 1
ATOM 4260 C CA . ARG B 1 224 ? -30.189 -19.418 41.158 1.00 19.87 224 ARG A CA 1
ATOM 4261 C C . ARG B 1 224 ? -31.401 -19.897 40.383 1.00 17.37 224 ARG A C 1
ATOM 4262 O O . ARG B 1 224 ? -31.760 -19.218 39.412 1.00 22.28 224 ARG A O 1
ATOM 4270 N N . TYR B 1 225 ? -31.896 -21.069 40.709 1.00 16.15 225 TYR A N 1
ATOM 4271 C CA . TYR B 1 225 ? -32.944 -21.690 39.879 1.00 16.58 225 TYR A CA 1
ATOM 4272 C C . TYR B 1 225 ? -34.321 -21.403 40.407 1.00 15.33 225 TYR A C 1
ATOM 4273 O O . TYR B 1 225 ? -35.305 -21.593 39.629 1.00 17.92 225 TYR A O 1
ATOM 4282 N N . PHE B 1 226 ? -34.464 -21.124 41.691 1.00 15.59 226 PHE A N 1
ATOM 4283 C CA . PHE B 1 226 ? -35.775 -20.942 42.317 1.00 15.16 226 PHE A CA 1
ATOM 4284 C C . PHE B 1 226 ? -35.786 -19.599 43.013 1.00 17.61 226 PHE A C 1
ATOM 4285 O O . PHE B 1 226 ? -35.757 -19.522 44.253 1.00 19.06 226 PHE A O 1
ATOM 4293 N N . PRO B 1 227 ? -35.939 -18.517 42.218 1.00 22.53 227 PRO A N 1
ATOM 4294 C CA . PRO B 1 227 ? -35.952 -17.197 42.814 1.00 26.34 227 PRO A CA 1
ATOM 4295 C C . PRO B 1 227 ? -37.109 -16.950 43.787 1.00 24.66 227 PRO A C 1
ATOM 4296 O O . PRO B 1 227 ? -36.940 -16.112 44.656 1.00 33.88 227 PRO A O 1
ATOM 4300 N N . GLU B 1 228 ? -38.210 -17.678 43.637 1.00 19.97 228 GLU A N 1
ATOM 4301 C CA . GLU B 1 228 ? -39.354 -17.530 44.547 1.00 19.62 228 GLU A CA 1
ATOM 4302 C C . GLU B 1 228 ? -39.576 -18.826 45.350 1.00 17.29 228 GLU A C 1
ATOM 4303 O O . GLU B 1 228 ? -40.612 -18.979 45.915 1.00 17.30 228 GLU A O 1
ATOM 4309 N N . GLY B 1 229 ? -38.557 -19.701 45.409 1.00 14.71 229 GLY A N 1
ATOM 4310 C CA . GLY B 1 229 ? -38.655 -20.911 46.196 1.00 13.62 229 GLY A CA 1
ATOM 4311 C C . GLY B 1 229 ? -39.267 -22.110 45.483 1.00 13.17 229 GLY A C 1
ATOM 4312 O O . GLY B 1 229 ? -39.671 -22.059 44.278 1.00 13.46 229 GLY A O 1
ATOM 4313 N N . ILE B 1 230 ? -39.411 -23.192 46.191 1.00 12.87 230 ILE A N 1
ATOM 4314 C CA . ILE B 1 230 ? -39.757 -24.554 45.703 1.00 13.13 230 ILE A CA 1
ATOM 4315 C C . ILE B 1 230 ? -41.071 -24.973 46.267 1.00 12.07 230 ILE A C 1
ATOM 4316 O O . ILE B 1 230 ? -41.302 -25.006 47.471 1.00 12.75 230 ILE A O 1
ATOM 4321 N N . ASP B 1 231 ? -42.067 -25.243 45.396 1.00 12.94 231 ASP A N 1
ATOM 4322 C CA . ASP B 1 231 ? -43.374 -25.771 45.861 1.00 13.08 231 ASP A CA 1
ATOM 4323 C C . ASP B 1 231 ? -43.291 -27.260 46.258 1.00 13.15 231 ASP A C 1
ATOM 4324 O O . ASP B 1 231 ? -43.920 -27.649 47.216 1.00 12.49 231 ASP A O 1
ATOM 4329 N N . ILE B 1 232 ? -42.553 -28.008 45.475 1.00 12.80 232 ILE A N 1
ATOM 4330 C CA . ILE B 1 232 ? -42.470 -29.455 45.612 1.00 12.06 232 ILE A CA 1
ATOM 4331 C C . ILE B 1 232 ? -41.023 -29.864 45.533 1.00 11.80 232 ILE A C 1
ATOM 4332 O O . ILE B 1 232 ? -40.355 -29.606 44.553 1.00 12.43 232 ILE A O 1
ATOM 4337 N N . TYR B 1 233 ? -40.617 -30.640 46.557 1.00 12.82 233 TYR A N 1
ATOM 4338 C CA . TYR B 1 233 ? -39.320 -31.346 46.520 1.00 12.69 233 TYR A CA 1
ATOM 4339 C C . TYR B 1 233 ? -39.604 -32.832 46.488 1.00 12.13 233 TYR A C 1
ATOM 4340 O O . TYR B 1 233 ? -40.206 -33.344 47.403 1.00 12.26 233 TYR A O 1
ATOM 4349 N N . PHE B 1 234 ? -39.134 -33.494 45.413 1.00 13.13 234 PHE A N 1
ATOM 4350 C CA . PHE B 1 234 ? -39.204 -34.928 45.301 1.00 12.78 234 PHE A CA 1
ATOM 4351 C C . PHE B 1 234 ? -37.806 -35.461 45.768 1.00 12.39 234 PHE A C 1
ATOM 4352 O O . PHE B 1 234 ? -36.861 -35.331 45.084 1.00 13.38 234 PHE A O 1
ATOM 4360 N N . GLU B 1 235 ? -37.872 -36.012 46.989 1.00 12.59 235 GLU A N 1
ATOM 4361 C CA . GLU B 1 235 ? -36.649 -36.335 47.765 1.00 13.18 235 GLU A CA 1
ATOM 4362 C C . GLU B 1 235 ? -36.285 -37.793 47.555 1.00 14.45 235 GLU A C 1
ATOM 4363 O O . GLU B 1 235 ? -36.995 -38.688 47.989 1.00 13.48 235 GLU A O 1
ATOM 4369 N N . ASN B 1 236 ? -35.104 -37.994 46.962 1.00 13.79 236 ASN A N 1
ATOM 4370 C CA . ASN B 1 236 ? -34.504 -39.306 46.757 1.00 13.87 236 ASN A CA 1
ATOM 4371 C C . ASN B 1 236 ? -33.212 -39.502 47.594 1.00 14.84 236 ASN A C 1
ATOM 4372 O O . ASN B 1 236 ? -32.701 -40.631 47.565 1.00 17.14 236 ASN A O 1
ATOM 4377 N N . VAL B 1 237 ? -32.674 -38.415 48.141 1.00 15.38 237 VAL A N 1
ATOM 4378 C CA . VAL B 1 237 ? -31.276 -38.455 48.624 1.00 15.62 237 VAL A CA 1
ATOM 4379 C C . VAL B 1 237 ? -31.140 -38.155 50.127 1.00 15.50 237 VAL A C 1
ATOM 4380 O O . VAL B 1 237 ? -30.295 -38.771 50.791 1.00 16.95 237 VAL A O 1
ATOM 4384 N N . GLY B 1 238 ? -31.798 -37.160 50.642 1.00 15.37 238 GLY A N 1
ATOM 4385 C CA . GLY B 1 238 ? -31.638 -36.735 52.040 1.00 15.19 238 GLY A CA 1
ATOM 4386 C C . GLY B 1 238 ? -30.384 -35.958 52.243 1.00 16.80 238 GLY A C 1
ATOM 4387 O O . GLY B 1 238 ? -29.812 -35.361 51.333 1.00 17.51 238 GLY A O 1
ATOM 4388 N N . GLY B 1 239 ? -29.846 -36.036 53.470 1.00 17.49 239 GLY A N 1
ATOM 4389 C CA . GLY B 1 239 ? -28.541 -35.434 53.790 1.00 20.67 239 GLY A CA 1
ATOM 4390 C C . GLY B 1 239 ? -28.462 -33.966 53.518 1.00 18.90 239 GLY A C 1
ATOM 4391 O O . GLY B 1 239 ? -29.448 -33.210 53.771 1.00 17.59 239 GLY A O 1
ATOM 4392 N N . LYS B 1 240 ? -27.336 -33.512 52.970 1.00 17.90 240 LYS A N 1
ATOM 4393 C CA . LYS B 1 240 ? -27.131 -32.077 52.835 1.00 19.21 240 LYS A CA 1
ATOM 4394 C C . LYS B 1 240 ? -28.161 -31.464 51.888 1.00 15.81 240 LYS A C 1
ATOM 4395 O O . LYS B 1 240 ? -28.457 -30.315 52.050 1.00 15.99 240 LYS A O 1
ATOM 4401 N N . MET B 1 241 ? -28.549 -32.150 50.813 1.00 15.80 241 MET A N 1
ATOM 4402 C CA . MET B 1 241 ? -29.536 -31.562 49.881 1.00 16.39 241 MET A CA 1
ATOM 4403 C C . MET B 1 241 ? -30.846 -31.262 50.603 1.00 14.33 241 MET A C 1
ATOM 4404 O O . MET B 1 241 ? -31.394 -30.202 50.393 1.00 14.82 241 MET A O 1
ATOM 4409 N N . LEU B 1 242 ? -31.329 -32.160 51.445 1.00 14.55 242 LEU A N 1
ATOM 4410 C CA . LEU B 1 242 ? -32.533 -31.893 52.221 1.00 14.36 242 LEU A CA 1
ATOM 4411 C C . LEU B 1 242 ? -32.428 -30.619 53.022 1.00 13.77 242 LEU A C 1
ATOM 4412 O O . LEU B 1 242 ? -33.308 -29.744 53.065 1.00 13.87 242 LEU A O 1
ATOM 4417 N N . ASP B 1 243 ? -31.313 -30.519 53.764 1.00 15.14 243 ASP A N 1
ATOM 4418 C CA . ASP B 1 243 ? -31.095 -29.302 54.582 1.00 16.05 243 ASP A CA 1
ATOM 4419 C C . ASP B 1 243 ? -31.016 -28.041 53.739 1.00 15.21 243 ASP A C 1
ATOM 4420 O O . ASP B 1 243 ? -31.449 -27.026 54.194 1.00 16.26 243 ASP A O 1
ATOM 4425 N N . ALA B 1 244 ? -30.431 -28.131 52.566 1.00 15.23 244 ALA A N 1
ATOM 4426 C CA . ALA B 1 244 ? -30.367 -26.921 51.712 1.00 15.93 244 ALA A CA 1
ATOM 4427 C C . ALA B 1 244 ? -31.774 -26.604 51.145 1.00 13.83 244 ALA A C 1
ATOM 4428 O O . ALA B 1 244 ? -32.065 -25.401 50.930 1.00 15.54 244 ALA A O 1
ATOM 4430 N N . VAL B 1 245 ? -32.586 -27.608 50.856 1.00 12.94 245 VAL A N 1
ATOM 4431 C CA . VAL B 1 245 ? -33.925 -27.406 50.268 1.00 13.01 245 VAL A CA 1
ATOM 4432 C C . VAL B 1 245 ? -34.853 -26.767 51.282 1.00 12.75 245 VAL A C 1
ATOM 4433 O O . VAL B 1 245 ? -35.616 -25.841 50.923 1.00 13.15 245 VAL A O 1
ATOM 4437 N N . LEU B 1 246 ? -34.809 -27.191 52.552 1.00 13.37 246 LEU A N 1
ATOM 4438 C CA . LEU B 1 246 ? -35.857 -26.775 53.500 1.00 15.07 246 LEU A CA 1
ATOM 4439 C C . LEU B 1 246 ? -36.019 -25.269 53.570 1.00 13.38 246 LEU A C 1
ATOM 4440 O O . LEU B 1 246 ? -37.155 -24.779 53.506 1.00 13.95 246 LEU A O 1
ATOM 4445 N N . PRO B 1 247 ? -34.949 -24.408 53.690 1.00 13.99 247 PRO A N 1
ATOM 4446 C CA . PRO B 1 247 ? -35.130 -22.972 53.778 1.00 15.14 247 PRO A CA 1
ATOM 4447 C C . PRO B 1 247 ? -35.626 -22.325 52.468 1.00 15.61 247 PRO A C 1
ATOM 4448 O O . PRO B 1 247 ? -36.012 -21.201 52.482 1.00 16.05 247 PRO A O 1
ATOM 4452 N N . ASN B 1 248 ? -35.613 -23.099 51.388 1.00 13.88 248 ASN A N 1
ATOM 4453 C CA . ASN B 1 248 ? -36.024 -22.658 50.042 1.00 14.08 248 ASN A CA 1
ATOM 4454 C C . ASN B 1 248 ? -37.457 -23.146 49.730 1.00 13.78 248 ASN A C 1
ATOM 4455 O O . ASN B 1 248 ? -37.924 -22.804 48.611 1.00 14.42 248 ASN A O 1
ATOM 4460 N N . MET B 1 249 ? -38.176 -23.784 50.610 1.00 12.73 249 MET A N 1
ATOM 4461 C CA . MET B 1 249 ? -39.536 -24.205 50.308 1.00 12.90 249 MET A CA 1
ATOM 4462 C C . MET B 1 249 ? -40.418 -22.990 50.369 1.00 13.25 249 MET A C 1
ATOM 4463 O O . MET B 1 249 ? -40.283 -22.025 51.138 1.00 14.63 249 MET A O 1
ATOM 4468 N N . ARG B 1 250 ? -41.466 -23.045 49.521 1.00 13.84 250 ARG A N 1
ATOM 4469 C CA . ARG B 1 250 ? -42.593 -22.096 49.537 1.00 13.35 250 ARG A CA 1
ATOM 4470 C C . ARG B 1 250 ? -43.600 -22.479 50.619 1.00 13.25 250 ARG A C 1
ATOM 4471 O O . ARG B 1 250 ? -43.659 -23.620 51.029 1.00 13.41 250 ARG A O 1
ATOM 4479 N N . VAL B 1 251 ? -44.382 -21.484 50.966 1.00 13.74 251 VAL A N 1
ATOM 4480 C CA . VAL B 1 251 ? -45.471 -21.704 51.925 1.00 14.65 251 VAL A CA 1
ATOM 4481 C C . VAL B 1 251 ? -46.350 -22.813 51.341 1.00 14.23 251 VAL A C 1
ATOM 4482 O O . VAL B 1 251 ? -46.727 -22.760 50.148 1.00 14.69 251 VAL A O 1
ATOM 4486 N N . HIS B 1 252 ? -46.800 -23.724 52.179 1.00 13.49 252 HIS A N 1
ATOM 4487 C CA . HIS B 1 252 ? -47.627 -24.873 51.836 1.00 13.11 252 HIS A CA 1
ATOM 4488 C C . HIS B 1 252 ? -46.875 -25.767 50.857 1.00 13.96 252 HIS A C 1
ATOM 4489 O O . HIS B 1 252 ? -47.534 -26.641 50.215 1.00 14.85 252 HIS A O 1
ATOM 4496 N N . GLY B 1 253 ? -45.556 -25.679 50.820 1.00 12.96 253 GLY A N 1
ATOM 4497 C CA . GLY B 1 253 ? -44.805 -26.614 50.023 1.00 12.82 253 GLY A CA 1
ATOM 4498 C C . GLY B 1 253 ? -44.870 -28.040 50.524 1.00 12.24 253 GLY A C 1
ATOM 4499 O O . GLY B 1 253 ? -45.323 -28.283 51.676 1.00 13.44 253 GLY A O 1
ATOM 4500 N N . ARG B 1 254 ? -44.457 -28.948 49.665 1.00 12.20 254 ARG A N 1
ATOM 4501 C CA . ARG B 1 254 ? -44.527 -30.382 49.924 1.00 13.38 254 ARG A CA 1
ATOM 4502 C C . ARG B 1 254 ? -43.227 -31.044 49.593 1.00 12.81 254 ARG A C 1
ATOM 4503 O O . ARG B 1 254 ? -42.622 -30.739 48.606 1.00 12.73 254 ARG A O 1
ATOM 4511 N N . ILE B 1 255 ? -42.839 -31.964 50.497 1.00 12.94 255 ILE A N 1
ATOM 4512 C CA . ILE B 1 255 ? -41.684 -32.830 50.269 1.00 12.70 255 ILE A CA 1
ATOM 4513 C C . ILE B 1 255 ? -42.177 -34.269 50.285 1.00 12.10 255 ILE A C 1
ATOM 4514 O O . ILE B 1 255 ? -42.661 -34.712 51.291 1.00 13.73 255 ILE A O 1
ATOM 4519 N N . ALA B 1 256 ? -42.012 -34.930 49.116 1.00 12.94 256 ALA A N 1
ATOM 4520 C CA . ALA B 1 256 ? -42.343 -36.335 49.011 1.00 12.43 256 ALA A CA 1
ATOM 4521 C C . ALA B 1 256 ? -41.068 -37.102 49.290 1.00 12.95 256 ALA A C 1
ATOM 4522 O O . ALA B 1 256 ? -40.090 -37.007 48.531 1.00 13.49 256 ALA A O 1
ATOM 4524 N N . VAL B 1 257 ? -41.084 -37.830 50.435 1.00 12.89 257 VAL A N 1
ATOM 4525 C CA . VAL B 1 257 ? -39.860 -38.541 50.869 1.00 13.34 257 VAL A CA 1
ATOM 4526 C C . VAL B 1 257 ? -39.896 -39.968 50.273 1.00 13.12 257 VAL A C 1
ATOM 4527 O O . VAL B 1 257 ? -40.591 -40.834 50.778 1.00 13.65 257 VAL A O 1
ATOM 4531 N N . CYS B 1 258 ? -39.219 -40.086 49.150 1.00 13.68 258 CYS A N 1
ATOM 4532 C CA . CYS B 1 258 ? -39.145 -41.316 48.395 1.00 14.23 258 CYS A CA 1
ATOM 4533 C C . CYS B 1 258 ? -37.994 -42.202 48.827 1.00 13.65 258 CYS A C 1
ATOM 4534 O O . CYS B 1 258 ? -38.161 -43.397 49.014 1.00 14.26 258 CYS A O 1
ATOM 4537 N N . GLY B 1 259 ? -36.827 -41.570 48.959 1.00 14.14 259 GLY A N 1
ATOM 4538 C CA . GLY B 1 259 ? -35.626 -42.263 49.418 1.0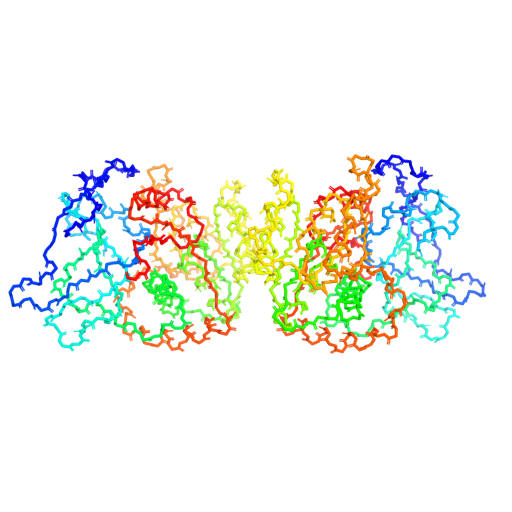0 14.46 259 GLY A CA 1
ATOM 4539 C C . GLY B 1 259 ? -34.731 -41.283 50.118 1.00 15.15 259 GLY A C 1
ATOM 4540 O O . GLY B 1 259 ? -34.877 -40.073 49.990 1.00 15.30 259 GLY A O 1
ATOM 4541 N N . LEU B 1 260 ? -33.804 -41.842 50.881 1.00 16.88 260 LEU A N 1
ATOM 4542 C CA . LEU B 1 260 ? -32.805 -41.045 51.614 1.00 16.29 260 LEU A CA 1
ATOM 4543 C C . LEU B 1 260 ? -31.476 -41.710 51.379 1.00 18.05 260 LEU A C 1
ATOM 4544 O O . LEU B 1 260 ? -30.774 -41.950 52.366 1.00 21.31 260 LEU A O 1
ATOM 4549 N N . ILE B 1 261 ? -31.064 -41.949 50.123 1.00 20.30 261 ILE A N 1
ATOM 4550 C CA . ILE B 1 261 ? -29.962 -42.876 49.755 1.00 23.14 261 ILE A CA 1
ATOM 4551 C C . ILE B 1 261 ? -28.622 -42.422 50.360 1.00 22.43 261 ILE A C 1
ATOM 4552 O O . ILE B 1 261 ? -27.717 -43.268 50.527 1.00 24.91 261 ILE A O 1
ATOM 4557 N N . SER B 1 262 ? -28.430 -41.129 50.480 1.00 23.37 262 SER A N 1
ATOM 4558 C CA . SER B 1 262 ? -27.206 -40.602 51.108 1.00 19.61 262 SER A CA 1
ATOM 4559 C C . SER B 1 262 ? -26.996 -41.170 52.530 1.00 22.37 262 SER A C 1
ATOM 4560 O O . SER B 1 262 ? -25.803 -41.166 53.035 1.00 22.83 262 SER A O 1
ATOM 4563 N N . GLN B 1 263 ? -28.065 -41.638 53.220 1.00 23.42 263 GLN A N 1
ATOM 4564 C CA . GLN B 1 263 ? -27.992 -41.972 54.667 1.00 24.79 263 GLN A CA 1
ATOM 4565 C C . GLN B 1 263 ? -27.334 -43.309 54.839 1.00 29.29 263 GLN A C 1
ATOM 4566 O O . GLN B 1 263 ? -26.670 -43.445 55.948 1.00 30.55 263 GLN A O 1
ATOM 4572 N N . TYR B 1 264 ? -27.167 -44.066 53.771 1.00 26.41 264 TYR A N 1
ATOM 4573 C CA . TYR B 1 264 ? -26.302 -45.283 53.858 1.00 27.65 264 TYR A CA 1
ATOM 4574 C C . TYR B 1 264 ? -24.808 -44.985 53.627 1.00 29.42 264 TYR A C 1
ATOM 4575 O O . TYR B 1 264 ? -23.950 -45.905 53.959 1.00 34.86 264 TYR A O 1
ATOM 4584 N N . ASN B 1 265 ? -24.434 -43.776 53.141 1.00 25.46 265 ASN A N 1
ATOM 4585 C CA . ASN B 1 265 ? -22.983 -43.366 53.066 1.00 30.27 265 ASN A CA 1
ATOM 4586 C C . ASN B 1 265 ? -22.543 -42.827 54.445 1.00 31.46 265 ASN A C 1
ATOM 4587 O O . ASN B 1 265 ? -23.000 -41.761 54.894 1.00 28.88 265 ASN A O 1
ATOM 4592 N N . ILE B 1 266 ? -21.611 -43.534 55.088 1.00 28.73 266 ILE A N 1
ATOM 4593 C CA . ILE B 1 266 ? -21.165 -43.094 56.450 1.00 35.24 266 ILE A CA 1
ATOM 4594 C C . ILE B 1 266 ? -20.474 -41.724 56.362 1.00 27.40 266 ILE A C 1
ATOM 4595 O O . ILE B 1 266 ? -20.405 -41.035 57.438 1.00 32.43 266 ILE A O 1
ATOM 4600 N N . ASP B 1 267 ? -19.935 -41.322 55.218 1.00 23.93 267 ASP A N 1
ATOM 4601 C CA . ASP B 1 267 ? -19.280 -39.992 55.102 1.00 35.30 267 ASP A CA 1
ATOM 4602 C C . ASP B 1 267 ? -20.334 -38.884 54.945 1.00 69.31 267 ASP A C 1
ATOM 4603 O O . ASP B 1 267 ? -19.932 -37.715 54.920 1.00 43.25 267 ASP A O 1
ATOM 4608 N N . GLU B 1 268 ? -21.623 -39.215 54.824 1.00 80.98 268 GLU A N 1
ATOM 4609 C CA . GLU B 1 268 ? -22.674 -38.182 54.635 1.00 122.59 268 GLU A CA 1
ATOM 4610 C C . GLU B 1 268 ? -23.097 -37.646 56.000 1.00 118.35 268 GLU A C 1
ATOM 4611 O O . GLU B 1 268 ? -23.265 -38.439 56.975 1.00 223.06 268 GLU A O 1
ATOM 4617 N N . PRO B 1 269 ? -23.296 -36.311 56.142 1.00 144.49 269 PRO A N 1
ATOM 4618 C CA . PRO B 1 269 ? -23.865 -35.775 57.370 1.00 158.34 269 PRO A CA 1
ATOM 4619 C C . PRO B 1 269 ? -25.018 -36.686 57.803 1.00 107.72 269 PRO A C 1
ATOM 4620 O O . PRO B 1 269 ? -25.898 -36.921 56.999 1.00 95.86 269 PRO A O 1
ATOM 4624 N N . GLU B 1 270 ? -24.960 -37.221 59.021 1.00 68.57 270 GLU A N 1
ATOM 4625 C CA . GLU B 1 270 ? -26.183 -37.709 59.701 1.00 67.42 270 GLU A CA 1
ATOM 4626 C C . GLU B 1 270 ? -26.858 -36.451 60.259 1.00 67.72 270 GLU A C 1
ATOM 4627 O O . GLU B 1 270 ? -26.137 -35.476 60.594 1.00 70.82 270 GLU A O 1
ATOM 4633 N N . GLY B 1 271 ? -28.187 -36.448 60.258 1.00 43.03 271 GLY A N 1
ATOM 4634 C CA . GLY B 1 271 ? -29.056 -35.469 60.950 1.00 32.46 271 GLY A CA 1
ATOM 4635 C C . GLY B 1 271 ? -29.548 -34.295 60.115 1.00 27.16 271 GLY A C 1
ATOM 4636 O O . GLY B 1 271 ? -28.764 -33.434 59.667 1.00 34.72 271 GLY A O 1
ATOM 4637 N N . CYS B 1 272 ? -30.836 -34.145 60.048 1.00 19.58 272 CYS A N 1
ATOM 4638 C CA . CYS B 1 272 ? -31.431 -32.988 59.335 1.00 18.09 272 CYS A CA 1
ATOM 4639 C C . CYS B 1 272 ? -31.603 -31.830 60.296 1.00 17.98 272 CYS A C 1
ATOM 4640 O O . CYS B 1 272 ? -32.257 -32.071 61.364 1.00 18.72 272 CYS A O 1
ATOM 4643 N N . ARG B 1 273 ? -31.042 -30.670 60.020 1.00 18.21 273 ARG A N 1
ATOM 4644 C CA . ARG B 1 273 ? -30.986 -29.622 61.065 1.00 19.25 273 ARG A CA 1
ATOM 4645 C C . ARG B 1 273 ? -31.946 -28.483 60.779 1.00 17.85 273 ARG A C 1
ATOM 4646 O O . ARG B 1 273 ? -32.125 -27.595 61.607 1.00 18.84 273 ARG A O 1
ATOM 4654 N N . ASN B 1 274 ? -32.674 -28.504 59.632 1.00 16.54 274 ASN A N 1
ATOM 4655 C CA . ASN B 1 274 ? -33.517 -27.353 59.234 1.00 16.92 274 ASN A CA 1
ATOM 4656 C C . ASN B 1 274 ? -35.017 -27.660 59.296 1.00 14.95 274 ASN A C 1
ATOM 4657 O O . ASN B 1 274 ? -35.787 -26.993 58.597 1.00 14.87 274 ASN A O 1
ATOM 4662 N N . LEU B 1 275 ? -35.453 -28.518 60.187 1.00 15.10 275 LEU A N 1
ATOM 4663 C CA . LEU B 1 275 ? -36.874 -28.830 60.328 1.00 15.14 275 LEU A CA 1
ATOM 4664 C C . LEU B 1 275 ? -37.676 -27.649 60.812 1.00 14.21 275 LEU A C 1
ATOM 4665 O O . LEU B 1 275 ? -38.894 -27.664 60.577 1.00 13.97 275 LEU A O 1
ATOM 4670 N N . MET B 1 276 ? -37.060 -26.607 61.394 1.00 15.73 276 MET A N 1
ATOM 4671 C CA . MET B 1 276 ? -37.882 -25.440 61.731 1.00 14.99 276 MET A CA 1
ATOM 4672 C C . MET B 1 276 ? -38.619 -24.882 60.501 1.00 13.96 276 MET A C 1
ATOM 4673 O O . MET B 1 276 ? -39.647 -24.226 60.695 1.00 14.40 276 MET A O 1
ATOM 4678 N N . TYR B 1 277 ? -38.024 -25.026 59.329 1.00 14.38 277 TYR A N 1
ATOM 4679 C CA . TYR B 1 277 ? -38.707 -24.531 58.106 1.00 14.22 277 TYR A CA 1
ATOM 4680 C C . TYR B 1 277 ? -40.004 -25.286 57.823 1.00 13.92 277 TYR A C 1
ATOM 4681 O O . TYR B 1 277 ? -40.881 -24.703 57.119 1.00 14.72 277 TYR A O 1
ATOM 4690 N N . LEU B 1 278 ? -40.212 -26.467 58.364 1.00 13.59 278 LEU A N 1
ATOM 4691 C CA . LEU B 1 278 ? -41.556 -27.052 58.247 1.00 13.54 278 LEU A CA 1
ATOM 4692 C C . LEU B 1 278 ? -42.583 -26.138 58.859 1.00 14.22 278 LEU A C 1
ATOM 4693 O O . LEU B 1 278 ? -43.718 -26.107 58.375 1.00 13.87 278 LEU A O 1
ATOM 4698 N N . ILE B 1 279 ? -42.288 -25.530 59.992 1.00 14.06 279 ILE A N 1
ATOM 4699 C CA . ILE B 1 279 ? -43.199 -24.566 60.647 1.00 14.10 279 ILE A CA 1
ATOM 4700 C C . ILE B 1 279 ? -43.223 -23.259 59.867 1.00 14.31 279 ILE A C 1
ATOM 4701 O O . ILE B 1 279 ? -44.320 -22.798 59.496 1.00 15.44 279 ILE A O 1
ATOM 4706 N N . ILE B 1 280 ? -42.062 -22.674 59.627 1.00 13.82 280 ILE A N 1
ATOM 4707 C CA . ILE B 1 280 ? -41.961 -21.334 59.036 1.00 15.70 280 ILE A CA 1
ATOM 4708 C C . ILE B 1 280 ? -42.698 -21.302 57.680 1.00 15.09 280 ILE A C 1
ATOM 4709 O O . ILE B 1 280 ? -43.378 -20.305 57.454 1.00 16.21 280 ILE A O 1
ATOM 4714 N N . LYS B 1 281 ? -42.552 -22.349 56.898 1.00 13.82 281 LYS A N 1
ATOM 4715 C CA . LYS B 1 281 ? -43.149 -22.407 55.549 1.00 14.63 281 LYS A CA 1
ATOM 4716 C C . LYS B 1 281 ? -44.337 -23.363 55.513 1.00 13.97 281 LYS A C 1
ATOM 4717 O O . LYS B 1 281 ? -44.914 -23.581 54.413 1.00 15.08 281 LYS A O 1
ATOM 4723 N N . GLN B 1 282 ? -44.788 -23.890 56.628 1.00 13.79 282 GLN A N 1
ATOM 4724 C CA . GLN B 1 282 ? -46.003 -24.714 56.690 1.00 13.15 282 GLN A CA 1
ATOM 4725 C C . GLN B 1 282 ? -45.888 -25.818 55.633 1.00 13.28 282 GLN A C 1
ATOM 4726 O O . GLN B 1 282 ? -46.811 -26.029 54.804 1.00 15.04 282 GLN A O 1
ATOM 4732 N N . VAL B 1 283 ? -44.846 -26.633 55.713 1.00 13.27 283 VAL A N 1
ATOM 4733 C CA . VAL B 1 283 ? -44.546 -27.666 54.740 1.00 13.25 283 VAL A CA 1
ATOM 4734 C C . VAL B 1 283 ? -45.020 -29.013 55.203 1.00 12.81 283 VAL A C 1
ATOM 4735 O O . VAL B 1 283 ? -44.918 -29.372 56.393 1.00 13.26 283 VAL A O 1
ATOM 4739 N N . ARG B 1 284 ? -45.564 -29.798 54.267 1.00 12.87 284 ARG A N 1
ATOM 4740 C CA . ARG B 1 284 ? -45.928 -31.188 54.428 1.00 14.04 284 ARG A CA 1
ATOM 4741 C C . ARG B 1 284 ? -44.850 -32.076 53.874 1.00 12.40 284 ARG A C 1
ATOM 4742 O O . ARG B 1 284 ? -44.595 -32.072 52.667 1.00 13.59 284 ARG A O 1
ATOM 4750 N N . MET B 1 285 ? -44.151 -32.796 54.793 1.00 12.42 285 MET A N 1
ATOM 4751 C CA . MET B 1 285 ? -43.095 -33.712 54.441 1.00 12.40 285 MET A CA 1
ATOM 4752 C C . MET B 1 285 ? -43.555 -35.119 54.723 1.00 12.71 285 MET A C 1
ATOM 4753 O O . MET B 1 285 ? -43.743 -35.508 55.890 1.00 14.22 285 MET A O 1
ATOM 4758 N N . GLN B 1 286 ? -43.763 -35.892 53.635 1.00 13.02 286 GLN A N 1
ATOM 4759 C CA . GLN B 1 286 ? -44.536 -37.144 53.724 1.00 12.72 286 GLN A CA 1
ATOM 4760 C C . GLN B 1 286 ? -43.826 -38.263 53.026 1.00 12.68 286 GLN A C 1
ATOM 4761 O O . GLN B 1 286 ? -43.524 -38.184 51.825 1.00 12.98 286 GLN A O 1
ATOM 4767 N N . GLY B 1 287 ? -43.540 -39.359 53.750 1.00 13.17 287 GLY A N 1
ATOM 4768 C CA . GLY B 1 287 ? -42.967 -40.560 53.151 1.00 13.09 287 GLY A CA 1
ATOM 4769 C C . GLY B 1 287 ? -44.047 -41.471 52.609 1.00 13.35 287 GLY A C 1
ATOM 4770 O O . GLY B 1 287 ? -45.199 -41.380 53.014 1.00 14.23 287 GLY A O 1
ATOM 4771 N N . PHE B 1 288 ? -43.602 -42.308 51.701 1.00 12.51 288 PHE A N 1
ATOM 4772 C CA . PHE B 1 288 ? -44.536 -43.245 51.074 1.00 13.63 288 PHE A CA 1
ATOM 4773 C C . PHE B 1 288 ? -43.735 -44.471 50.622 1.00 13.40 288 PHE A C 1
ATOM 4774 O O . PHE B 1 288 ? -42.540 -44.396 50.417 1.00 14.03 288 PHE A O 1
ATOM 4782 N N . LEU B 1 289 ? -44.500 -45.533 50.379 1.00 14.05 289 LEU A N 1
ATOM 4783 C CA . LEU B 1 289 ? -43.970 -46.790 49.799 1.00 15.06 289 LEU A CA 1
ATOM 4784 C C . LEU B 1 289 ? -44.812 -47.137 48.553 1.00 14.29 289 LEU A C 1
ATOM 4785 O O . LEU B 1 289 ? -46.056 -47.174 48.657 1.00 15.45 289 LEU A O 1
ATOM 4790 N N . VAL B 1 290 ? -44.144 -47.478 47.482 1.00 14.90 290 VAL A N 1
ATOM 4791 C CA . VAL B 1 290 ? -44.856 -47.769 46.222 1.00 15.77 290 VAL A CA 1
ATOM 4792 C C . VAL B 1 290 ? -45.784 -48.973 46.430 1.00 15.83 290 VAL A C 1
ATOM 4793 O O . VAL B 1 290 ? -46.822 -49.070 45.738 1.00 17.38 290 VAL A O 1
ATOM 4797 N N . PHE B 1 291 ? -45.515 -49.862 47.382 1.00 17.62 291 PHE A N 1
ATOM 4798 C CA . PHE B 1 291 ? -46.351 -51.077 47.566 1.00 19.24 291 PHE A CA 1
ATOM 4799 C C . PHE B 1 291 ? -47.799 -50.696 47.793 1.00 20.14 291 PHE A C 1
ATOM 4800 O O . PHE B 1 291 ? -48.648 -51.484 47.407 1.00 26.56 291 PHE A O 1
ATOM 4808 N N . SER B 1 292 ? -48.075 -49.571 48.437 1.00 16.98 292 SER A N 1
ATOM 4809 C CA . SER B 1 292 ? -49.445 -49.086 48.765 1.00 18.60 292 SER A CA 1
ATOM 4810 C C . SER B 1 292 ? -50.210 -48.609 47.501 1.00 17.02 292 SER A C 1
ATOM 4811 O O . SER B 1 292 ? -51.333 -48.163 47.672 1.00 19.59 292 SER A O 1
ATOM 4814 N N . TYR B 1 293 ? -49.543 -48.559 46.361 1.00 15.99 293 TYR A N 1
ATOM 4815 C CA . TYR B 1 293 ? -50.118 -47.873 45.173 1.00 16.18 293 TYR A CA 1
ATOM 4816 C C . TYR B 1 293 ? -50.204 -48.777 43.952 1.00 15.66 293 TYR A C 1
ATOM 4817 O O . TYR B 1 293 ? -50.583 -48.283 42.864 1.00 16.11 293 TYR A O 1
ATOM 4826 N N . TYR B 1 294 ? -49.930 -50.055 44.074 1.00 16.26 294 TYR A N 1
ATOM 4827 C CA . TYR B 1 294 ? -50.026 -50.919 42.858 1.00 15.84 294 TYR A CA 1
ATOM 4828 C C . TYR B 1 294 ? -51.448 -51.104 42.338 1.00 16.88 294 TYR A C 1
ATOM 4829 O O . TYR B 1 294 ? -51.563 -51.557 41.152 1.00 18.00 294 TYR A O 1
ATOM 4838 N N . HIS B 1 295 ? -52.474 -50.762 43.123 1.00 16.32 295 HIS A N 1
ATOM 4839 C CA . HIS B 1 295 ? -53.858 -50.661 42.609 1.00 17.32 295 HIS A CA 1
ATOM 4840 C C . HIS B 1 295 ? -53.944 -49.655 41.470 1.00 17.52 295 HIS A C 1
ATOM 4841 O O . HIS B 1 295 ? -54.927 -49.734 40.692 1.00 21.28 295 HIS A O 1
ATOM 4848 N N . LEU B 1 296 ? -52.973 -48.776 41.280 1.00 16.95 296 LEU A N 1
ATOM 4849 C CA . LEU B 1 296 ? -52.956 -47.764 40.228 1.00 16.53 296 LEU A CA 1
ATOM 4850 C C . LEU B 1 296 ? -52.090 -48.189 39.073 1.00 15.23 296 LEU A C 1
ATOM 4851 O O . LEU B 1 296 ? -51.980 -47.416 38.109 1.00 16.29 296 LEU A O 1
ATOM 4856 N N . TYR B 1 297 ? -51.494 -49.376 39.077 1.00 14.95 297 TYR A N 1
ATOM 4857 C CA . TYR B 1 297 ? -50.536 -49.773 38.038 1.00 14.91 297 TYR A CA 1
ATOM 4858 C C . TYR B 1 297 ? -51.219 -49.826 36.652 1.00 14.92 297 TYR A C 1
ATOM 4859 O O . TYR B 1 297 ? -50.607 -49.424 35.685 1.00 14.54 297 TYR A O 1
ATOM 4868 N N . GLU B 1 298 ? -52.421 -50.382 36.562 1.00 16.77 298 GLU A N 1
ATOM 4869 C CA . GLU B 1 298 ? -53.094 -50.456 35.239 1.00 17.63 298 GLU A CA 1
ATOM 4870 C C . GLU B 1 298 ? -53.273 -49.043 34.733 1.00 17.20 298 GLU A C 1
ATOM 4871 O O . GLU B 1 298 ? -53.056 -48.849 33.462 1.00 17.23 298 GLU A O 1
ATOM 4877 N N . LYS B 1 299 ? -53.755 -48.112 35.531 1.00 16.87 299 LYS A N 1
ATOM 4878 C CA . LYS B 1 299 ? -53.963 -46.699 35.141 1.00 17.56 299 LYS A CA 1
ATOM 4879 C C . LYS B 1 299 ? -52.644 -46.066 34.703 1.00 16.05 299 LYS A C 1
ATOM 4880 O O . LYS B 1 299 ? -52.554 -45.302 33.719 1.00 17.19 299 LYS A O 1
ATOM 4886 N N . PHE B 1 300 ? -51.578 -46.329 35.473 1.00 15.07 300 PHE A N 1
ATOM 4887 C CA . PHE B 1 300 ? -50.229 -45.883 35.112 1.00 14.35 300 PHE A CA 1
ATOM 4888 C C . PHE B 1 300 ? -49.858 -46.350 33.687 1.00 13.99 300 PHE A C 1
ATOM 4889 O O . PHE B 1 300 ? -49.435 -45.543 32.876 1.00 14.33 300 PHE A O 1
ATOM 4897 N N . LEU B 1 301 ? -49.973 -47.639 33.453 1.00 13.76 301 LEU A N 1
ATOM 4898 C CA . LEU B 1 301 ? -49.610 -48.170 32.110 1.00 14.40 301 LEU A CA 1
ATOM 4899 C C . LEU B 1 301 ? -50.445 -47.532 30.989 1.00 14.32 301 LEU A C 1
ATOM 4900 O O . LEU B 1 301 ? -49.923 -47.326 29.890 1.00 15.23 301 LEU A O 1
ATOM 4905 N N . GLU B 1 302 ? -51.705 -47.277 31.281 1.00 15.95 302 GLU A N 1
ATOM 4906 C CA . GLU B 1 302 ? -52.606 -46.698 30.262 1.00 17.25 302 GLU A CA 1
ATOM 4907 C C . GLU B 1 302 ? -52.146 -45.335 29.856 1.00 15.94 302 GLU A C 1
ATOM 4908 O O . GLU B 1 302 ? -52.303 -44.980 28.659 1.00 16.98 302 GLU A O 1
ATOM 4914 N N . MET B 1 303 ? -51.469 -44.589 30.729 1.00 15.86 303 MET A N 1
ATOM 4915 C CA . MET B 1 303 ? -50.889 -43.302 30.367 1.00 15.78 303 MET A CA 1
ATOM 4916 C C . MET B 1 303 ? -49.524 -43.478 29.747 1.00 14.53 303 MET A C 1
ATOM 4917 O O . MET B 1 303 ? -49.166 -42.888 28.725 1.00 14.94 303 MET A O 1
ATOM 4922 N N . VAL B 1 304 ? -48.679 -44.276 30.428 1.00 14.16 304 VAL A N 1
ATOM 4923 C CA . VAL B 1 304 ? -47.239 -44.242 30.116 1.00 14.25 304 VAL A CA 1
ATOM 4924 C C . VAL B 1 304 ? -46.915 -44.997 28.829 1.00 14.89 304 VAL A C 1
ATOM 4925 O O . VAL B 1 304 ? -46.059 -44.499 28.094 1.00 14.98 304 VAL A O 1
ATOM 4929 N N . LEU B 1 305 ? -47.555 -46.143 28.575 1.00 14.26 305 LEU A N 1
ATOM 4930 C CA . LEU B 1 305 ? -47.180 -46.907 27.352 1.00 14.38 305 LEU A CA 1
ATOM 4931 C C . LEU B 1 305 ? -47.382 -46.060 26.089 1.00 15.52 305 LEU A C 1
ATOM 4932 O O . LEU B 1 305 ? -46.495 -45.959 25.245 1.00 15.66 305 LEU A O 1
ATOM 4937 N N . PRO B 1 306 ? -48.558 -45.437 25.872 1.00 15.22 306 PRO A N 1
ATOM 4938 C CA . PRO B 1 306 ? -48.698 -44.708 24.616 1.00 15.49 306 PRO A CA 1
ATOM 4939 C C . PRO B 1 306 ? -47.809 -43.466 24.572 1.00 14.99 306 PRO A C 1
ATOM 4940 O O . PRO B 1 306 ? -47.295 -43.092 23.526 1.00 16.34 306 PRO A O 1
ATOM 4944 N N . ALA B 1 307 ? -47.509 -42.889 25.746 1.00 15.47 307 ALA A N 1
ATOM 4945 C CA . ALA B 1 307 ? -46.645 -41.719 25.739 1.00 15.10 307 ALA A CA 1
AT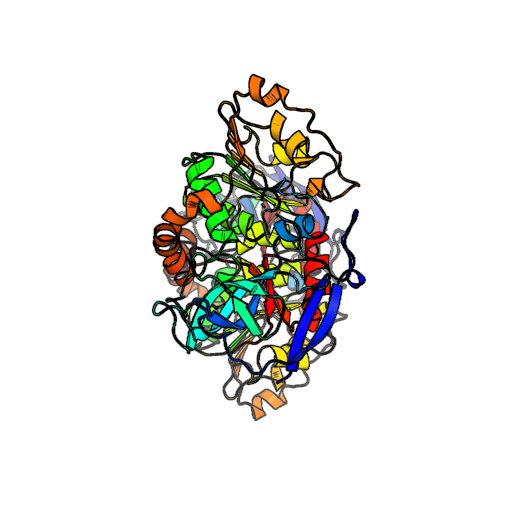OM 4946 C C . ALA B 1 307 ? -45.209 -42.096 25.367 1.00 14.72 307 ALA A C 1
ATOM 4947 O O . ALA B 1 307 ? -44.585 -41.352 24.638 1.00 15.67 307 ALA A O 1
ATOM 4949 N N . ILE B 1 308 ? -44.720 -43.260 25.826 1.00 15.07 308 ILE A N 1
ATOM 4950 C CA . ILE B 1 308 ? -43.398 -43.765 25.411 1.00 16.14 308 ILE A CA 1
ATOM 4951 C C . ILE B 1 308 ? -43.385 -43.964 23.896 1.00 16.44 308 ILE A C 1
ATOM 4952 O O . ILE B 1 308 ? -42.474 -43.550 23.207 1.00 18.13 308 ILE A O 1
ATOM 4957 N N . LYS B 1 309 ? -44.413 -44.606 23.383 1.00 16.56 309 LYS A N 1
ATOM 4958 C CA . LYS B 1 309 ? -44.464 -45.008 21.953 1.00 17.55 309 LYS A CA 1
ATOM 4959 C C . LYS B 1 309 ? -44.436 -43.786 21.056 1.00 18.40 309 LYS A C 1
ATOM 4960 O O . LYS B 1 309 ? -43.818 -43.887 19.981 1.00 22.57 309 LYS A O 1
ATOM 4966 N N . GLU B 1 310 ? -45.045 -42.702 21.476 1.00 18.16 310 GLU A N 1
ATOM 4967 C CA . GLU B 1 310 ? -45.117 -41.485 20.645 1.00 19.72 310 GLU A CA 1
ATOM 4968 C C . GLU B 1 310 ? -44.011 -40.500 21.011 1.00 19.63 310 GLU A C 1
ATOM 4969 O O . GLU B 1 310 ? -43.965 -39.429 20.386 1.00 23.65 310 GLU A O 1
ATOM 4975 N N . GLY B 1 311 ? -43.123 -40.844 21.969 1.00 18.39 311 GLY A N 1
ATOM 4976 C CA . GLY B 1 311 ? -41.987 -39.952 22.261 1.00 20.14 311 GLY A CA 1
ATOM 4977 C C . GLY B 1 311 ? -42.304 -38.811 23.233 1.00 18.10 311 GLY A C 1
ATOM 4978 O O . GLY B 1 311 ? -41.416 -37.986 23.407 1.00 22.80 311 GLY A O 1
ATOM 4979 N N . LYS B 1 312 ? -43.443 -38.807 23.902 1.00 16.52 312 LYS A N 1
ATOM 4980 C CA . LYS B 1 312 ? -43.793 -37.748 24.872 1.00 16.52 312 LYS A CA 1
ATOM 4981 C C . LYS B 1 312 ? -43.178 -38.078 26.266 1.00 16.58 312 LYS A C 1
ATOM 4982 O O . LYS B 1 312 ? -43.139 -37.191 27.080 1.00 18.97 312 LYS A O 1
ATOM 4988 N N . LEU B 1 313 ? -42.848 -39.337 26.488 1.00 15.57 313 LEU A N 1
ATOM 4989 C CA . LEU B 1 313 ? -41.979 -39.735 27.626 1.00 16.23 313 LEU A CA 1
ATOM 4990 C C . LEU B 1 313 ? -40.809 -40.476 27.082 1.00 15.52 313 LEU A C 1
ATOM 4991 O O . LEU B 1 313 ? -40.951 -41.248 26.138 1.00 16.92 313 LEU A O 1
ATOM 4996 N N . THR B 1 314 ? -39.637 -40.323 27.697 1.00 14.48 314 THR A N 1
ATOM 4997 C CA . THR B 1 314 ? -38.430 -41.054 27.315 1.00 15.13 314 THR A CA 1
ATOM 4998 C C . THR B 1 314 ? -37.724 -41.580 28.583 1.00 13.22 314 THR A C 1
ATOM 4999 O O . THR B 1 314 ? -38.217 -41.398 29.671 1.00 14.24 314 THR A O 1
ATOM 5003 N N . TYR B 1 315 ? -36.678 -42.313 28.339 1.00 14.93 315 TYR A N 1
ATOM 5004 C CA . TYR B 1 315 ? -36.028 -43.093 29.438 1.00 14.70 315 TYR A CA 1
ATOM 5005 C C . TYR B 1 315 ? -34.618 -43.360 29.051 1.00 15.84 315 TYR A C 1
ATOM 5006 O O . TYR B 1 315 ? -34.292 -43.577 27.877 1.00 17.62 315 TYR A O 1
ATOM 5015 N N . VAL B 1 316 ? -33.722 -43.285 30.036 1.00 14.70 316 VAL A N 1
ATOM 5016 C CA . VAL B 1 316 ? -32.303 -43.628 29.850 1.00 14.61 316 VAL A CA 1
ATOM 5017 C C . VAL B 1 316 ? -31.927 -44.763 30.791 1.00 14.93 316 VAL A C 1
ATOM 5018 O O . VAL B 1 316 ? -32.121 -44.625 32.036 1.00 14.98 316 VAL A O 1
ATOM 5022 N N . GLU B 1 317 ? -31.434 -45.830 30.220 1.00 16.18 317 GLU A N 1
ATOM 5023 C CA . GLU B 1 317 ? -30.910 -46.992 30.951 1.00 16.89 317 GLU A CA 1
ATOM 5024 C C . GLU B 1 317 ? -29.393 -47.093 30.764 1.00 16.91 317 GLU A C 1
ATOM 5025 O O . GLU B 1 317 ? -28.845 -46.648 29.780 1.00 17.87 317 GLU A O 1
ATOM 5031 N N . ASP B 1 318 ? -28.747 -47.734 31.738 1.00 18.82 318 ASP A N 1
ATOM 5032 C CA . ASP B 1 318 ? -27.325 -48.099 31.774 1.00 19.20 318 ASP A CA 1
ATOM 5033 C C . ASP B 1 318 ? -27.368 -49.624 31.697 1.00 19.15 318 ASP A C 1
ATOM 5034 O O . ASP B 1 318 ? -27.729 -50.261 32.675 1.00 21.37 318 ASP A O 1
ATOM 5039 N N . VAL B 1 319 ? -26.947 -50.175 30.562 1.00 21.14 319 VAL A N 1
ATOM 5040 C CA . VAL B 1 319 ? -27.065 -51.610 30.213 1.00 24.42 319 VAL A CA 1
ATOM 5041 C C . VAL B 1 319 ? -25.700 -52.262 30.347 1.00 22.96 319 VAL A C 1
ATOM 5042 O O . VAL B 1 319 ? -24.735 -51.820 29.686 1.00 25.18 319 VAL A O 1
ATOM 5046 N N . VAL B 1 320 ? -25.662 -53.256 31.225 1.00 22.48 320 VAL A N 1
ATOM 5047 C CA . VAL B 1 320 ? -24.474 -54.092 31.481 1.00 23.41 320 VAL A CA 1
ATOM 5048 C C . VAL B 1 320 ? -24.785 -55.494 30.959 1.00 22.59 320 VAL A C 1
ATOM 5049 O O . VAL B 1 320 ? -25.875 -56.012 31.207 1.00 20.95 320 VAL A O 1
ATOM 5053 N N . GLU B 1 321 ? -23.817 -56.102 30.284 1.00 25.77 321 GLU A N 1
ATOM 5054 C CA . GLU B 1 321 ? -23.985 -57.416 29.630 1.00 25.55 321 GLU A CA 1
ATOM 5055 C C . GLU B 1 321 ? -23.491 -58.545 30.540 1.00 22.67 321 GLU A C 1
ATOM 5056 O O . GLU B 1 321 ? -22.313 -58.577 30.894 1.00 28.06 321 GLU A O 1
ATOM 5062 N N . GLY B 1 322 ? -24.378 -59.489 30.861 1.00 25.84 322 GLY A N 1
ATOM 5063 C CA . GLY B 1 322 ? -23.987 -60.752 31.525 1.00 24.71 322 GLY A CA 1
ATOM 5064 C C . GLY B 1 322 ? -24.137 -60.694 33.038 1.00 20.77 322 GLY A C 1
ATOM 5065 O O . GLY B 1 322 ? -23.811 -59.662 33.715 1.00 23.65 322 GLY A O 1
ATOM 5066 N N . LEU B 1 323 ? -24.510 -61.807 33.618 1.00 24.34 323 LEU A N 1
ATOM 5067 C CA . LEU B 1 323 ? -24.661 -61.914 35.067 1.00 22.82 323 LEU A CA 1
ATOM 5068 C C . LEU B 1 323 ? -23.280 -61.712 35.711 1.00 26.20 323 LEU A C 1
ATOM 5069 O O . LEU B 1 323 ? -23.252 -61.197 36.805 1.00 25.34 323 LEU A O 1
ATOM 5074 N N . GLU B 1 324 ? -22.220 -62.086 35.018 1.00 23.56 324 GLU A N 1
ATOM 5075 C CA . GLU B 1 324 ? -20.843 -61.916 35.515 1.00 25.56 324 GLU A CA 1
ATOM 5076 C C . GLU B 1 324 ? -20.561 -60.422 35.851 1.00 24.89 324 GLU A C 1
ATOM 5077 O O . GLU B 1 324 ? -19.654 -60.137 36.681 1.00 31.85 324 GLU A O 1
ATOM 5083 N N . SER B 1 325 ? -21.273 -59.494 35.216 1.00 26.38 325 SER A N 1
ATOM 5084 C CA . SER B 1 325 ? -21.075 -58.022 35.341 1.00 24.12 325 SER A CA 1
ATOM 5085 C C . SER B 1 325 ? -21.979 -57.468 36.476 1.00 22.42 325 SER A C 1
ATOM 5086 O O . SER B 1 325 ? -21.909 -56.248 36.808 1.00 27.79 325 SER A O 1
ATOM 5089 N N . ALA B 1 326 ? -22.892 -58.286 37.033 1.00 25.10 326 ALA A N 1
ATOM 5090 C CA . ALA B 1 326 ? -23.907 -57.760 38.003 1.00 26.10 326 ALA A CA 1
ATOM 5091 C C . ALA B 1 326 ? -23.263 -57.202 39.259 1.00 25.31 326 ALA A C 1
ATOM 5092 O O . ALA B 1 326 ? -23.688 -56.159 39.710 1.00 23.96 326 ALA A O 1
ATOM 5094 N N . PRO B 1 327 ? -22.266 -57.885 39.883 1.00 24.75 327 PRO A N 1
ATOM 5095 C CA . PRO B 1 327 ? -21.741 -57.351 41.122 1.00 25.42 327 PRO A CA 1
ATOM 5096 C C . PRO B 1 327 ? -21.119 -55.933 40.938 1.00 21.46 327 PRO A C 1
ATOM 5097 O O . PRO B 1 327 ? -21.453 -55.081 41.680 1.00 25.76 327 PRO A O 1
ATOM 5101 N N . ALA B 1 328 ? -20.307 -55.774 39.852 1.00 22.48 328 ALA A N 1
ATOM 5102 C CA . ALA B 1 328 ? -19.669 -54.453 39.481 1.00 22.03 328 ALA A CA 1
ATOM 5103 C C . ALA B 1 328 ? -20.803 -53.418 39.245 1.00 23.22 328 ALA A C 1
ATOM 5104 O O . ALA B 1 328 ? -20.797 -52.271 39.758 1.00 27.72 328 ALA A O 1
ATOM 5106 N N . ALA B 1 329 ? -21.864 -53.805 38.534 1.00 24.74 329 ALA A N 1
ATOM 5107 C CA . ALA B 1 329 ? -22.993 -52.862 38.252 1.00 26.01 329 ALA A CA 1
ATOM 5108 C C . ALA B 1 329 ? -23.705 -52.400 39.550 1.00 22.07 329 ALA A C 1
ATOM 5109 O O . ALA B 1 329 ? -24.058 -51.217 39.788 1.00 25.62 329 ALA A O 1
ATOM 5111 N N . LEU B 1 330 ? -23.898 -53.353 40.454 1.00 22.75 330 LEU A N 1
ATOM 5112 C CA . LEU B 1 330 ? -24.626 -53.029 41.654 1.00 20.24 330 LEU A CA 1
ATOM 5113 C C . LEU B 1 330 ? -23.755 -52.071 42.493 1.00 23.83 330 LEU A C 1
ATOM 5114 O O . LEU B 1 330 ? -24.289 -51.091 43.099 1.00 25.82 330 LEU A O 1
ATOM 5119 N N . ILE B 1 331 ? -22.455 -52.404 42.710 1.00 23.78 331 ILE A N 1
ATOM 5120 C CA . ILE B 1 331 ? -21.512 -51.500 43.400 1.00 24.28 331 ILE A CA 1
ATOM 5121 C C . ILE B 1 331 ? -21.487 -50.156 42.655 1.00 27.35 331 ILE A C 1
ATOM 5122 O O . ILE B 1 331 ? -21.443 -49.109 43.377 1.00 26.68 331 ILE A O 1
ATOM 5127 N N . GLY B 1 332 ? -21.399 -50.138 41.322 1.00 22.92 332 GLY A N 1
ATOM 5128 C CA . GLY B 1 332 ? -21.362 -48.842 40.602 1.00 23.65 332 GLY A CA 1
ATOM 5129 C C . GLY B 1 332 ? -22.599 -48.038 40.975 1.00 25.40 332 GLY A C 1
ATOM 5130 O O . GLY B 1 332 ? -22.594 -46.780 41.196 1.00 25.58 332 GLY A O 1
ATOM 5131 N N . LEU B 1 333 ? -23.721 -48.752 41.019 1.00 22.06 333 LEU A N 1
ATOM 5132 C CA . LEU B 1 333 ? -24.932 -48.025 41.437 1.00 27.21 333 LEU A CA 1
ATOM 5133 C C . LEU B 1 333 ? -24.718 -47.374 42.800 1.00 25.89 333 LEU A C 1
ATOM 5134 O O . LEU B 1 333 ? -24.998 -46.135 43.026 1.00 25.23 333 LEU A O 1
ATOM 5139 N N . TYR B 1 334 ? -24.249 -48.142 43.782 1.00 24.22 334 TYR A N 1
ATOM 5140 C CA . TYR B 1 334 ? -24.138 -47.617 45.141 1.00 26.65 334 TYR A CA 1
ATOM 5141 C C . TYR B 1 334 ? -23.208 -46.416 45.147 1.00 27.67 334 TYR A C 1
ATOM 5142 O O . TYR B 1 334 ? -23.436 -45.532 45.931 1.00 29.55 334 TYR A O 1
ATOM 5151 N N . ALA B 1 335 ? -22.200 -46.402 44.275 1.00 26.94 335 ALA A N 1
ATOM 5152 C CA . ALA B 1 335 ? -21.188 -45.336 44.122 1.00 28.66 335 ALA A CA 1
ATOM 5153 C C . ALA B 1 335 ? -21.613 -44.176 43.234 1.00 29.16 335 ALA A C 1
ATOM 5154 O O . ALA B 1 335 ? -20.796 -43.292 43.031 1.00 39.10 335 ALA A O 1
ATOM 5156 N N . GLY B 1 336 ? -22.795 -44.217 42.582 1.00 26.58 336 GLY A N 1
ATOM 5157 C CA . GLY B 1 336 ? -23.190 -43.087 41.714 1.00 25.45 336 GLY A CA 1
ATOM 5158 C C . GLY B 1 336 ? -22.499 -43.112 40.360 1.00 25.13 336 GLY A C 1
ATOM 5159 O O . GLY B 1 336 ? -22.487 -42.075 39.657 1.00 32.39 336 GLY A O 1
ATOM 5160 N N . ARG B 1 337 ? -22.007 -44.274 39.927 1.00 21.43 337 ARG A N 1
ATOM 5161 C CA . ARG B 1 337 ? -21.247 -44.357 38.644 1.00 24.76 337 ARG A CA 1
ATOM 5162 C C . ARG B 1 337 ? -22.185 -44.730 37.468 1.00 26.61 337 ARG A C 1
ATOM 5163 O O . ARG B 1 337 ? -21.773 -44.625 36.318 1.00 31.40 337 ARG A O 1
ATOM 5171 N N . ASN B 1 338 ? -23.407 -45.167 37.752 1.00 24.91 338 ASN A N 1
ATOM 5172 C CA . ASN B 1 338 ? -24.453 -45.442 36.733 1.00 27.09 338 ASN A CA 1
ATOM 5173 C C . ASN B 1 338 ? -24.857 -44.152 36.025 1.00 25.49 338 ASN A C 1
ATOM 5174 O O . ASN B 1 338 ? -24.846 -43.089 36.631 1.00 26.60 338 ASN A O 1
ATOM 5179 N N . VAL B 1 339 ? -25.236 -44.281 34.757 1.00 18.36 339 VAL A N 1
ATOM 5180 C CA . VAL B 1 339 ? -25.828 -43.144 34.000 1.00 18.40 339 VAL A CA 1
ATOM 5181 C C . VAL B 1 339 ? -27.259 -43.549 33.662 1.00 17.33 339 VAL A C 1
ATOM 5182 O O . VAL B 1 339 ? -27.476 -44.266 32.668 1.00 18.86 339 VAL A O 1
ATOM 5186 N N . GLY B 1 340 ? -28.199 -43.119 34.454 1.00 16.71 340 GLY A N 1
ATOM 5187 C CA . GLY B 1 340 ? -29.590 -43.595 34.355 1.00 17.96 340 GLY A CA 1
ATOM 5188 C C . GLY B 1 340 ? -29.792 -44.954 34.991 1.00 18.73 340 GLY A C 1
ATOM 5189 O O . GLY B 1 340 ? -28.984 -45.395 35.873 1.00 19.88 340 GLY A O 1
ATOM 5190 N N . LYS B 1 341 ? -30.864 -45.624 34.598 1.00 17.50 341 LYS A N 1
ATOM 5191 C CA . LYS B 1 341 ? -31.373 -46.783 35.336 1.00 16.65 341 LYS A CA 1
ATOM 5192 C C . LYS B 1 341 ? -30.536 -47.980 34.996 1.00 17.15 341 LYS A C 1
ATOM 5193 O O . LYS B 1 341 ? -30.379 -48.335 33.813 1.00 18.71 341 LYS A O 1
ATOM 5199 N N . GLN B 1 342 ? -29.875 -48.527 36.017 1.00 20.90 342 GLN A N 1
ATOM 5200 C CA . GLN B 1 342 ? -28.964 -49.649 35.879 1.00 21.05 342 GLN A CA 1
ATOM 5201 C C . GLN B 1 342 ? -29.698 -50.975 35.661 1.00 21.27 342 GLN A C 1
ATOM 5202 O O . GLN B 1 342 ? -30.434 -51.381 36.562 1.00 20.40 342 GLN A O 1
ATOM 5208 N N . VAL B 1 343 ? -29.400 -51.612 34.511 1.00 20.94 343 VAL A N 1
ATOM 5209 C CA . VAL B 1 343 ? -29.962 -52.945 34.157 1.00 20.99 343 VAL A CA 1
ATOM 5210 C C . VAL B 1 343 ? -28.819 -53.891 33.804 1.00 21.31 343 VAL A C 1
ATOM 5211 O O . VAL B 1 343 ? -27.773 -53.430 33.344 1.00 24.42 343 VAL A O 1
ATOM 5215 N N . VAL B 1 344 ? -29.034 -55.155 34.129 1.00 16.65 344 VAL A N 1
ATOM 5216 C CA . VAL B 1 344 ? -28.120 -56.272 33.771 1.00 16.85 344 VAL A CA 1
ATOM 5217 C C . VAL B 1 344 ? -28.868 -57.203 32.804 1.00 15.91 344 VAL A C 1
ATOM 5218 O O . VAL B 1 344 ? -29.956 -57.682 33.113 1.00 16.70 344 VAL A O 1
ATOM 5222 N N . VAL B 1 345 ? -28.248 -57.414 31.657 1.00 16.84 345 VAL A N 1
ATOM 5223 C CA . VAL B 1 345 ? -28.775 -58.356 30.654 1.00 18.88 345 VAL A CA 1
ATOM 5224 C C . VAL B 1 345 ? -28.228 -59.756 30.929 1.00 18.04 345 VAL A C 1
ATOM 5225 O O . VAL B 1 345 ? -27.055 -60.055 30.617 1.00 21.12 345 VAL A O 1
ATOM 5229 N N . VAL B 1 346 ? -29.056 -60.604 31.520 1.00 17.24 346 VAL A N 1
ATOM 5230 C CA . VAL B 1 346 ? -28.667 -62.004 31.790 1.00 16.97 346 VAL A CA 1
ATOM 5231 C C . VAL B 1 346 ? -28.760 -62.793 30.496 1.00 18.07 346 VAL A C 1
ATOM 5232 O O . VAL B 1 346 ? -27.908 -63.597 30.188 1.00 19.43 346 VAL A O 1
ATOM 5236 N N . SER B 1 347 ? -29.899 -62.622 29.806 1.00 17.59 347 SER A N 1
ATOM 5237 C CA . SER B 1 347 ? -30.147 -63.342 28.547 1.00 19.94 347 SER A CA 1
ATOM 5238 C C . SER B 1 347 ? -31.156 -62.519 27.773 1.00 19.37 347 SER A C 1
ATOM 5239 O O . SER B 1 347 ? -32.154 -62.144 28.338 1.00 20.79 347 SER A O 1
ATOM 5242 N N . ARG B 1 348 ? -30.915 -62.319 26.494 1.00 22.99 348 ARG A N 1
ATOM 5243 C CA . ARG B 1 348 ? -31.955 -61.624 25.709 1.00 23.76 348 ARG A CA 1
ATOM 5244 C C . ARG B 1 348 ? -33.183 -62.503 25.474 1.00 27.74 348 ARG A C 1
ATOM 5245 O O . ARG B 1 348 ? -34.203 -61.899 25.211 1.00 30.00 348 ARG A O 1
ATOM 5253 N N . GLU B 1 349 ? -33.105 -63.833 25.550 1.00 30.89 349 GLU A N 1
ATOM 5254 C CA . GLU B 1 349 ? -34.294 -64.712 25.287 1.00 31.32 349 GLU A CA 1
ATOM 5255 C C . GLU B 1 349 ? -34.264 -66.019 26.119 1.00 38.08 349 GLU A C 1
ATOM 5256 O O . GLU B 1 349 ? -33.171 -66.344 26.550 1.00 31.85 349 GLU A O 1
#